Protein AF-0000000081787667 (afdb_homodimer)

Organism: Acanthaster planci (NCBI:txid133434)

Sequence (394 aa):
MNLARDVTTVALVEKDDRPCGIRLVHTDRTNVAADPTDLVELARVVQKADEFTRANASNKLLTIAEQIRYLQEQARTVLEDAKRDNELHHIACNIKKRPGQIYYLYKRQSGQKYFSILSPQEWGKSCPHEYIGCYRLEHDMSWTPEEDMKRRSQEIGLIDQLLTSQASLTSNPQPNFQGLLQVQDTKIKSKGSENNNMNLARDVTTVALVEKDDRPCGIRLVHTDRTNVAADPTDLVELARVVQKADEFTRANASNKLLTIAEQIRYLQEQARTVLEDAKRDNELHHIACNIKKRPGQIYYLYKRQSGQKYFSILSPQEWGKSCPHEYIGCYRLEHDMSWTPEEDMKRRSQEIGLIDQLLTSQASLTSNPQPNFQGLLQVQDTKIKSKGSENNN

Secondary structure (DSSP, 8-state):
--------PPPPPP--SSTTSS--S--SSS-----HHHHHHHHHHHHHHHHHHHHHHHHHHHHHHHHHHHHHHHHHHHHHHHHHHHHHHHSB-SS---TT-EEEEEE-TTS-EEEESS-HHHHGGG--SEEEEEEEEPTTS-EEEHHHHHHHHHHHHHHHHHHHHHHHTSSS-----GGGGGTTHHHHHHTTSGGG-/--------PPPPPP--S-TTSS--S--SSS-----HHHHHHHHHHHHHHHHHHHHHHHHHHHHHHHHHHHHHHHHHHHHHHHHHHHHHHHSB-SS---TT-EEEEEE-TTS-EEEESS-HHHHGGG--SEEEEEEEEPTTS-EEEHHHHHHHHHHHHHHHHHHHHHHHTSSS-S---GGGGGGGHHHHHHTTSGGG-

Foldseek 3Di:
DPPPPPQQFQDDDDDPCQPPNDRPVCVPPVPPPCPPVNRVVRSVVVVVVVVVVVVVVVVVVVVVVVVVVVVVVVVVVVVVQVVVLVVQVPADEDDDDDAFAKWWWWAAPVGGIHTDSADPVNCPPPDRTHTDFMWGQHPVRGTDTPVCVVLVVVLVVVVVVQVVVVVVPVPPPDRPCVPNVPSVVVVVVVVPPPPPD/DPPPPPQQFQDDDDDPCQPPPDRPPCVPPVPPPCPVVNRSVRSVVVVVVVVVVVVVVVVVVVVVVVVVVVVVVVVVVVVVQVVVLVVQVPADEDDDDDAFAKWWWWAAPVGGIHTDSADPVNCPPPPRTHTDFMWGQHPVRGTDTPVCVVLVVVLVVVVVVQVVVVVVPPPPPDRPCVPNVPSVVVVVVVVPPPPPD

pLDDT: mean 77.18, std 23.79, range [25.34, 98.44]

Radius of gyration: 34.76 Å; Cα contacts (8 Å, |Δi|>4): 364; chains: 2; bounding box: 49×118×67 Å

InterPro domains:
  IPR019534 Protein of unknown function DUF2452 [PF10504] (10-164)
  IPR019534 Protein of unknown function DUF2452 [PTHR14553] (6-184)

Structure (mmCIF, N/CA/C/O backbone):
data_AF-0000000081787667-model_v1
#
loop_
_entity.id
_entity.type
_entity.pdbx_description
1 polymer 'Uncharacterized protein C1orf50 homolog'
#
loop_
_atom_site.group_PDB
_atom_site.id
_atom_site.type_symbol
_atom_site.label_atom_id
_atom_site.label_alt_id
_atom_site.label_comp_id
_atom_site.label_asym_id
_atom_site.label_entity_id
_atom_site.label_seq_id
_atom_site.pdbx_PDB_ins_code
_atom_site.Cartn_x
_atom_site.Cartn_y
_atom_site.Cartn_z
_atom_site.occupancy
_atom_site.B_iso_or_equiv
_atom_site.auth_seq_id
_atom_site.auth_comp_id
_atom_site.auth_asym_id
_atom_site.auth_atom_id
_atom_site.pdbx_PDB_model_num
ATOM 1 N N . MET A 1 1 ? 24.312 10.617 22.625 1 25.34 1 MET A N 1
ATOM 2 C CA . MET A 1 1 ? 23.688 11.648 21.797 1 25.34 1 MET A CA 1
ATOM 3 C C . MET A 1 1 ? 23.094 12.766 22.656 1 25.34 1 MET A C 1
ATOM 5 O O . MET A 1 1 ? 22.281 12.508 23.547 1 25.34 1 MET A O 1
ATOM 9 N N . ASN A 1 2 ? 23.859 13.734 23.062 1 28.42 2 ASN A N 1
ATOM 10 C CA . ASN A 1 2 ? 23.531 14.906 23.875 1 28.42 2 ASN A CA 1
ATOM 11 C C . ASN A 1 2 ? 22.234 15.555 23.406 1 28.42 2 ASN A C 1
ATOM 13 O O . ASN A 1 2 ? 22.156 16.094 22.297 1 28.42 2 ASN A O 1
ATOM 17 N N . LEU A 1 3 ? 21.109 15 23.672 1 32.19 3 LEU A N 1
ATOM 18 C CA . LEU A 1 3 ? 19.812 15.656 23.516 1 32.19 3 LEU A CA 1
ATOM 19 C C . LEU A 1 3 ? 19.844 17.062 24.078 1 32.19 3 LEU A C 1
ATOM 21 O O . LEU A 1 3 ? 19.703 17.25 25.297 1 32.19 3 LEU A O 1
ATOM 25 N N . ALA A 1 4 ? 20.828 17.906 23.75 1 37.12 4 ALA A N 1
ATOM 26 C CA . ALA A 1 4 ? 20.812 19.328 24.094 1 37.12 4 ALA A CA 1
ATOM 27 C C . ALA A 1 4 ? 19.375 19.859 24.109 1 37.12 4 ALA A C 1
ATOM 29 O O . ALA A 1 4 ? 18.562 19.516 23.25 1 37.12 4 ALA A O 1
ATOM 30 N N . ARG A 1 5 ? 18.859 20.266 25.281 1 41.56 5 ARG A N 1
ATOM 31 C CA . ARG A 1 5 ? 17.594 20.953 25.562 1 41.56 5 ARG A CA 1
ATOM 32 C C . ARG A 1 5 ? 17.359 22.094 24.594 1 41.56 5 ARG A C 1
ATOM 34 O O . ARG A 1 5 ? 17.891 23.188 24.766 1 41.56 5 ARG A O 1
ATOM 41 N N . ASP A 1 6 ? 17.5 21.891 23.297 1 45.53 6 ASP A N 1
ATOM 42 C CA . ASP A 1 6 ? 17.219 22.938 22.328 1 45.53 6 ASP A CA 1
ATOM 43 C C . ASP A 1 6 ? 16.016 23.781 22.766 1 45.53 6 ASP A C 1
ATOM 45 O O . ASP A 1 6 ? 14.891 23.281 22.844 1 45.53 6 ASP A O 1
ATOM 49 N N . VAL A 1 7 ? 16.281 24.688 23.75 1 51.91 7 VAL A N 1
ATOM 50 C CA . VAL A 1 7 ? 15.32 25.672 24.219 1 51.91 7 VAL A CA 1
ATOM 51 C C . VAL A 1 7 ? 14.586 26.281 23.031 1 51.91 7 VAL A C 1
ATOM 53 O O . VAL A 1 7 ? 15.203 26.906 22.156 1 51.91 7 VAL A O 1
ATOM 56 N N . THR A 1 8 ? 13.469 25.688 22.75 1 62.06 8 THR A N 1
ATOM 57 C CA . THR A 1 8 ? 12.641 26.234 21.672 1 62.06 8 THR A CA 1
ATOM 58 C C . THR A 1 8 ? 12.359 27.703 21.906 1 62.06 8 THR A C 1
ATOM 60 O O . THR A 1 8 ? 11.906 28.094 22.984 1 62.06 8 THR A O 1
ATOM 63 N N . THR A 1 9 ? 13.078 28.641 21.188 1 67.62 9 THR A N 1
ATOM 64 C CA . THR A 1 9 ? 12.898 30.078 21.234 1 67.62 9 THR A CA 1
ATOM 65 C C . THR A 1 9 ? 11.516 30.469 20.734 1 67.62 9 THR A C 1
ATOM 67 O O . THR A 1 9 ? 11.031 29.922 19.734 1 67.62 9 THR A O 1
ATOM 70 N N . VAL A 1 10 ? 10.773 31.188 21.656 1 73.75 10 VAL A N 1
ATOM 71 C CA . VAL A 1 10 ? 9.461 31.734 21.281 1 73.75 10 VAL A CA 1
ATOM 72 C C . VAL A 1 10 ? 9.633 33 20.469 1 73.75 10 VAL A C 1
ATOM 74 O O . VAL A 1 10 ? 10.422 33.875 20.844 1 73.75 10 VAL A O 1
ATOM 77 N N . ALA A 1 11 ? 9.109 33.062 19.234 1 76.56 11 ALA A N 1
ATOM 78 C CA . ALA A 1 11 ? 9.102 34.281 18.453 1 76.56 11 ALA A CA 1
ATOM 79 C C . ALA A 1 11 ? 7.91 35.188 18.828 1 76.56 11 ALA A C 1
ATOM 81 O O . ALA A 1 11 ? 6.762 34.75 18.75 1 76.56 11 ALA A O 1
ATOM 82 N N . LEU A 1 12 ? 8.227 36.375 19.328 1 78.31 12 LEU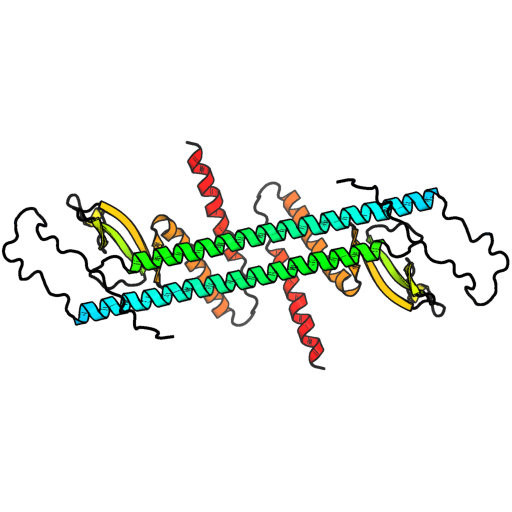 A N 1
ATOM 83 C CA . LEU A 1 12 ? 7.168 37.312 19.656 1 78.31 12 LEU A CA 1
ATOM 84 C C . LEU A 1 12 ? 6.902 38.25 18.5 1 78.31 12 LEU A C 1
ATOM 86 O O . LEU A 1 12 ? 7.77 38.469 17.641 1 78.31 12 LEU A O 1
ATOM 90 N N . VAL A 1 13 ? 5.633 38.75 18.453 1 79.25 13 VAL A N 1
ATOM 91 C CA . VAL A 1 13 ? 5.262 39.719 17.422 1 79.25 13 VAL A CA 1
ATOM 92 C C . VAL A 1 13 ? 5.957 41.062 17.672 1 79.25 13 VAL A C 1
ATOM 94 O O . VAL A 1 13 ? 5.98 41.531 18.812 1 79.25 13 VAL A O 1
ATOM 97 N N . GLU A 1 14 ? 6.594 41.594 16.578 1 73.38 14 GLU A N 1
ATOM 98 C CA . GLU A 1 14 ? 7.262 42.875 16.672 1 73.38 14 GLU A CA 1
ATOM 99 C C . GLU A 1 14 ? 6.285 43.969 17.094 1 73.38 14 GLU A C 1
ATOM 101 O O . GLU A 1 14 ? 5.113 43.969 16.703 1 73.38 14 GLU A O 1
ATOM 106 N N . LYS A 1 15 ? 6.652 44.844 18 1 65.44 15 LYS A N 1
ATOM 107 C CA . LYS A 1 15 ? 5.828 45.969 18.422 1 65.44 15 LYS A CA 1
ATOM 108 C C . LYS A 1 15 ? 5.812 47.062 17.359 1 65.44 15 LYS A C 1
ATOM 110 O O . LYS A 1 15 ? 6.816 47.312 16.688 1 65.44 15 LYS A O 1
ATOM 115 N N . ASP A 1 16 ? 4.609 47.281 16.719 1 55.66 16 ASP A N 1
ATOM 116 C CA . ASP A 1 16 ? 4.57 48.438 15.82 1 55.66 16 ASP A CA 1
ATOM 117 C C . ASP A 1 16 ? 4.91 49.719 16.547 1 55.66 16 ASP A C 1
ATOM 119 O O . ASP A 1 16 ? 4.238 50.094 17.516 1 55.66 16 ASP A O 1
ATOM 123 N N . ASP A 1 17 ? 6.113 50.125 16.531 1 49.41 17 ASP A N 1
ATOM 124 C CA . ASP A 1 17 ? 6.445 51.375 17.172 1 49.41 17 ASP A CA 1
ATOM 125 C C . ASP A 1 17 ? 5.594 52.531 16.609 1 49.41 17 ASP A C 1
ATOM 127 O O . ASP A 1 17 ? 5.59 53.625 17.156 1 49.41 17 ASP A O 1
ATOM 131 N N . ARG A 1 18 ? 5.113 52.531 15.328 1 49.25 18 ARG A N 1
ATOM 132 C CA . ARG A 1 18 ? 4.352 53.625 14.727 1 49.25 18 ARG A CA 1
ATOM 133 C C . ARG A 1 18 ? 2.969 53.156 14.297 1 49.25 18 ARG A C 1
ATOM 135 O O . ARG A 1 18 ? 2.705 53.031 13.102 1 49.25 18 ARG A O 1
ATOM 142 N N . PRO A 1 19 ? 2.033 52.656 15.133 1 45.41 19 PRO A N 1
ATOM 143 C CA . PRO A 1 19 ? 0.805 52.062 14.594 1 45.41 19 PRO A CA 1
ATOM 144 C C . PRO A 1 19 ? 0.131 52.969 13.547 1 45.41 19 PRO A C 1
ATOM 146 O O . PRO A 1 19 ? -0.332 52.469 12.523 1 45.41 19 PRO A O 1
ATOM 149 N N . CYS A 1 20 ? -0.475 54.062 13.953 1 42.16 20 CYS A N 1
ATOM 150 C CA . CYS A 1 20 ? -1.134 55.031 13.086 1 42.16 20 CYS A CA 1
ATOM 151 C C . CYS A 1 20 ? -0.198 56.188 12.758 1 42.16 20 CYS A C 1
ATOM 153 O O . CYS A 1 20 ? -0.644 57.344 12.594 1 42.16 20 CYS A O 1
ATOM 155 N N . GLY A 1 21 ? 1.078 56.125 12.398 1 42.09 21 GLY A N 1
ATOM 156 C CA . GLY A 1 21 ? 1.914 57.25 12.023 1 42.09 21 GLY A CA 1
ATOM 157 C C . GLY A 1 21 ? 2.352 58.094 13.219 1 42.09 21 GLY A C 1
ATOM 158 O O . GLY A 1 21 ? 3.109 59.031 13.062 1 42.09 21 GLY A O 1
ATOM 159 N N . ILE A 1 22 ? 1.42 58.344 14.234 1 40.56 22 ILE A N 1
ATOM 160 C CA . ILE A 1 22 ? 1.758 59.25 15.32 1 40.56 22 ILE A CA 1
ATOM 161 C C . ILE A 1 22 ? 2.602 58.531 16.359 1 40.56 22 ILE A C 1
ATOM 163 O O . ILE A 1 22 ? 2.398 57.344 16.625 1 40.56 22 ILE A O 1
ATOM 167 N N . ARG A 1 23 ? 3.846 58.969 16.469 1 39.62 23 ARG A N 1
ATOM 168 C CA . ARG A 1 23 ? 4.75 58.562 17.531 1 39.62 23 ARG A CA 1
ATOM 169 C C . ARG A 1 23 ? 4.012 58.438 18.859 1 39.62 23 ARG A C 1
ATOM 171 O O . ARG A 1 23 ? 3.475 59.438 19.359 1 39.62 23 ARG A O 1
ATOM 178 N N . LEU A 1 24 ? 3.312 57.406 19.125 1 37.78 24 LEU A N 1
ATOM 179 C CA . LEU A 1 24 ? 2.795 57.375 20.484 1 37.78 24 LEU A CA 1
ATOM 180 C C . LEU A 1 24 ? 3.918 57.594 21.5 1 37.78 24 LEU A C 1
ATOM 182 O O . LEU A 1 24 ? 5.016 57.062 21.328 1 37.78 24 LEU A O 1
ATOM 186 N N . VAL A 1 25 ? 4.023 58.781 22.094 1 37.19 25 VAL A N 1
ATOM 187 C CA . VAL A 1 25 ? 4.922 59.188 23.172 1 37.19 25 VAL A CA 1
ATOM 188 C C . VAL A 1 25 ? 5.105 58.062 24.172 1 37.19 25 VAL A C 1
ATOM 190 O O . VAL A 1 25 ? 6.172 57.906 24.766 1 37.19 25 VAL A O 1
ATOM 193 N N . HIS A 1 26 ? 3.963 57.625 24.922 1 35.72 26 HIS A N 1
ATOM 194 C CA . HIS A 1 26 ? 4.191 56.781 26.094 1 35.72 26 HIS A CA 1
ATOM 195 C C . HIS A 1 26 ? 4.551 55.344 25.672 1 35.72 26 HIS A C 1
ATOM 197 O O . HIS A 1 26 ? 3.666 54.531 25.406 1 35.72 26 HIS A O 1
ATOM 203 N N . THR A 1 27 ? 5.441 55.125 24.875 1 36.84 27 THR A N 1
ATOM 204 C CA . THR A 1 27 ? 5.992 53.875 24.406 1 36.84 27 THR A CA 1
ATOM 205 C C . THR A 1 27 ? 6.27 52.938 25.578 1 36.84 27 THR A C 1
ATOM 207 O O . THR A 1 27 ? 6.648 51.781 25.391 1 36.84 27 THR A O 1
ATOM 210 N N . ASP A 1 28 ? 6.457 53.531 26.781 1 37.53 28 ASP A N 1
ATOM 211 C CA . ASP A 1 28 ? 6.938 52.688 27.875 1 37.53 28 ASP A CA 1
ATOM 212 C C . ASP A 1 28 ? 5.953 51.562 28.172 1 37.53 28 ASP A C 1
ATOM 214 O O . ASP A 1 28 ? 6.332 50.531 28.734 1 37.53 28 ASP A O 1
ATOM 218 N N . ARG A 1 29 ? 4.637 51.875 28.266 1 39.41 29 ARG A N 1
ATOM 219 C CA . ARG A 1 29 ? 3.682 50.969 28.891 1 39.41 29 ARG A CA 1
ATOM 220 C C . ARG A 1 29 ? 3.318 49.812 27.938 1 39.41 29 ARG A C 1
ATOM 222 O O . ARG A 1 29 ? 2.697 48.844 28.344 1 39.41 29 ARG A O 1
ATOM 229 N N . THR A 1 30 ? 3.357 50.094 26.75 1 38.09 30 THR A N 1
ATOM 230 C CA . THR A 1 30 ? 2.844 49 25.953 1 38.09 30 THR A CA 1
ATOM 231 C C . THR A 1 30 ? 3.9 47.906 25.812 1 38.09 30 THR A C 1
ATOM 233 O O . THR A 1 30 ? 3.691 46.938 25.094 1 38.09 30 THR A O 1
ATOM 236 N N . ASN A 1 31 ? 5.184 48.344 26.094 1 39 31 ASN A N 1
ATOM 237 C CA . ASN A 1 31 ? 6.125 47.219 26.25 1 39 31 ASN A CA 1
ATOM 238 C C . ASN A 1 31 ? 5.723 46.312 27.391 1 39 31 ASN A C 1
ATOM 240 O O . ASN A 1 31 ? 6.242 46.438 28.5 1 39 31 ASN A O 1
ATOM 244 N N . VAL A 1 32 ? 4.562 46.156 27.844 1 42.03 32 VAL A N 1
ATOM 245 C CA . VAL A 1 32 ? 4.359 45.094 28.812 1 42.03 32 VAL A CA 1
ATOM 246 C C . VAL A 1 32 ? 5.32 43.938 28.516 1 42.03 32 VAL A C 1
ATOM 248 O O . VAL A 1 32 ? 5.258 43.344 27.453 1 42.03 32 VAL A O 1
ATOM 251 N N . ALA A 1 33 ? 6.539 44.062 28.906 1 44.25 33 ALA A N 1
ATOM 252 C CA . ALA A 1 33 ? 7.426 42.906 28.969 1 44.25 33 ALA A CA 1
ATOM 253 C C . ALA A 1 33 ? 6.625 41.625 29.062 1 44.25 33 ALA A C 1
ATOM 255 O O . ALA A 1 33 ? 5.719 41.5 29.891 1 44.25 33 ALA A O 1
ATOM 256 N N . ALA A 1 34 ? 6.531 40.969 28.031 1 53.62 34 ALA A N 1
ATOM 257 C CA . ALA A 1 34 ? 5.953 39.656 28.172 1 53.62 34 ALA A CA 1
ATOM 258 C C . ALA A 1 34 ? 6.293 39.031 29.531 1 53.62 34 ALA A C 1
ATOM 260 O O . ALA A 1 34 ? 7.449 39.062 29.953 1 53.62 34 ALA A O 1
ATOM 261 N N . ASP A 1 35 ? 5.402 39.188 30.531 1 62.12 35 ASP A N 1
ATOM 262 C CA . ASP A 1 35 ? 5.617 38.438 31.766 1 62.12 35 ASP A CA 1
ATOM 263 C C . ASP A 1 35 ? 6.441 37.188 31.531 1 62.12 35 ASP A C 1
ATOM 265 O O . ASP A 1 35 ? 6.125 36.406 30.656 1 62.12 35 ASP A O 1
ATOM 269 N N . PRO A 1 36 ? 7.832 37.344 32 1 60.22 36 PRO A N 1
ATOM 270 C CA . PRO A 1 36 ? 8.68 36.156 31.859 1 60.22 36 PRO A CA 1
ATOM 271 C C . PRO A 1 36 ? 7.898 34.844 31.969 1 60.22 36 PRO A C 1
ATOM 273 O O . PRO A 1 36 ? 8.234 33.875 31.297 1 60.22 36 PRO A O 1
ATOM 276 N N . THR A 1 37 ? 6.938 34.875 32.906 1 64.62 37 THR A N 1
ATOM 277 C CA . THR A 1 37 ? 6.125 33.688 33.031 1 64.62 37 THR A CA 1
ATOM 278 C C . THR A 1 37 ? 5.348 33.406 31.766 1 64.62 37 THR A C 1
ATOM 280 O O . THR A 1 37 ? 5.184 32.219 31.375 1 64.62 37 THR A O 1
ATOM 283 N N . ASP A 1 38 ? 5.148 34.5 31.031 1 78.56 38 ASP A N 1
ATOM 284 C CA . ASP A 1 38 ? 4.398 34.344 29.781 1 78.56 38 ASP A CA 1
ATOM 285 C C . ASP A 1 38 ? 5.281 33.781 28.688 1 78.56 38 ASP A C 1
ATOM 287 O O . ASP A 1 38 ? 4.852 32.906 27.938 1 78.56 38 ASP A O 1
ATOM 291 N N . LEU A 1 39 ? 6.59 34.219 28.766 1 80.25 39 LEU A N 1
ATOM 292 C CA . LEU A 1 39 ? 7.52 33.75 27.75 1 80.25 39 LEU A CA 1
ATOM 293 C C . LEU A 1 39 ? 7.82 32.25 27.938 1 80.25 39 LEU A C 1
ATOM 295 O O . LEU A 1 39 ? 7.945 31.5 26.969 1 80.25 39 LEU A O 1
ATOM 299 N N . VAL A 1 40 ? 8 31.906 29.203 1 83.38 40 VAL A N 1
ATOM 300 C CA . VAL A 1 40 ? 8.258 30.5 29.516 1 83.38 40 VAL A CA 1
ATOM 301 C C . VAL A 1 40 ? 7.07 29.641 29.078 1 83.38 40 VAL A C 1
ATOM 303 O O . VAL A 1 40 ? 7.25 28.562 28.5 1 83.38 40 VAL A O 1
ATOM 306 N N . GLU A 1 41 ? 5.891 30.094 29.344 1 85.75 41 GLU A N 1
ATOM 307 C CA . GLU A 1 41 ? 4.684 29.359 28.969 1 85.75 41 GLU A CA 1
ATOM 308 C C . GLU A 1 41 ? 4.562 29.25 27.453 1 85.75 41 GLU A C 1
ATOM 310 O O . GLU A 1 41 ? 4.203 28.188 26.938 1 85.75 41 GLU A O 1
ATOM 315 N N . LEU A 1 42 ? 4.906 30.359 26.734 1 87.69 42 LEU A N 1
ATOM 316 C CA . LEU A 1 42 ? 4.867 30.328 25.281 1 87.69 42 LEU A CA 1
ATOM 317 C C . LEU A 1 42 ? 5.902 29.359 24.719 1 87.69 42 LEU A C 1
ATOM 319 O O . LEU A 1 42 ? 5.621 28.625 23.781 1 87.69 42 LEU A O 1
ATOM 323 N N . ALA A 1 43 ? 7.055 29.359 25.344 1 88.81 43 ALA A N 1
ATOM 324 C CA . ALA A 1 43 ? 8.109 28.438 24.922 1 88.81 43 ALA A CA 1
ATOM 325 C C . ALA A 1 43 ? 7.688 26.984 25.141 1 88.81 43 ALA A C 1
ATOM 327 O O . ALA A 1 43 ? 7.992 26.109 24.312 1 88.81 43 ALA A O 1
ATOM 328 N N . ARG A 1 44 ? 7.043 26.734 26.219 1 89.44 44 ARG A N 1
ATOM 329 C CA . ARG A 1 44 ? 6.57 25.391 26.516 1 89.44 44 ARG A CA 1
ATOM 330 C C . ARG A 1 44 ? 5.562 24.922 25.469 1 89.44 44 ARG A C 1
ATOM 332 O O . ARG A 1 44 ? 5.57 23.75 25.062 1 89.44 44 ARG A O 1
ATOM 339 N N . VAL A 1 45 ? 4.715 25.797 25.062 1 89.56 45 VAL A N 1
ATOM 340 C CA . VAL A 1 45 ? 3.709 25.469 24.047 1 89.56 45 VAL A CA 1
ATOM 341 C C . VAL A 1 45 ? 4.391 25.094 22.734 1 89.56 45 VAL A C 1
ATOM 343 O O . VAL A 1 45 ? 4.016 24.109 22.094 1 89.56 45 VAL A O 1
ATOM 346 N N . VAL A 1 46 ? 5.387 25.812 22.344 1 93.06 46 VAL A N 1
ATOM 347 C CA . VAL A 1 46 ? 6.109 25.547 21.109 1 93.06 46 VAL A CA 1
ATOM 348 C C . VAL A 1 46 ? 6.848 24.219 21.219 1 93.06 46 VAL A C 1
ATOM 350 O O . VAL A 1 46 ? 6.863 23.422 20.266 1 93.06 46 VAL A O 1
ATOM 353 N N . GLN A 1 47 ? 7.43 23.969 22.359 1 93.12 47 GLN A N 1
ATOM 354 C CA . GLN A 1 47 ? 8.125 22.719 22.594 1 93.12 47 GLN A CA 1
ATOM 355 C C . GLN A 1 47 ? 7.164 21.531 22.484 1 93.12 47 GLN A C 1
ATOM 357 O O . GLN A 1 47 ? 7.484 20.516 21.875 1 93.12 47 GLN A O 1
ATOM 362 N N . LYS A 1 48 ? 6.082 21.688 23.125 1 94.19 48 LYS A N 1
ATOM 363 C CA . LYS A 1 48 ? 5.062 20.641 23.062 1 94.19 48 LYS A CA 1
ATOM 364 C C . LYS A 1 48 ? 4.605 20.422 21.609 1 94.19 48 LYS A C 1
ATOM 366 O O . LYS A 1 48 ? 4.434 19.281 21.172 1 94.19 48 LYS A O 1
ATOM 371 N N . ALA A 1 49 ? 4.441 21.484 20.906 1 96.38 49 ALA A N 1
ATOM 372 C CA . ALA A 1 49 ? 4.039 21.406 19.5 1 96.38 49 ALA A CA 1
ATOM 373 C C . ALA A 1 49 ? 5.082 20.656 18.672 1 96.38 49 ALA A C 1
ATOM 375 O O . ALA A 1 49 ? 4.734 19.844 17.812 1 96.38 49 ALA A O 1
ATOM 376 N N . ASP A 1 50 ? 6.32 20.906 18.938 1 95.88 50 ASP A N 1
ATOM 377 C CA . ASP A 1 50 ? 7.395 20.203 18.25 1 95.88 50 ASP A CA 1
ATOM 378 C C . ASP A 1 50 ? 7.305 18.703 18.5 1 95.88 50 ASP A C 1
ATOM 380 O O . ASP A 1 50 ? 7.48 17.891 17.578 1 95.88 50 ASP A O 1
ATOM 384 N N . GLU A 1 51 ? 7.062 18.375 19.734 1 96.62 51 GLU A N 1
ATOM 385 C CA . GLU A 1 51 ? 6.938 16.969 20.094 1 96.62 51 GLU A CA 1
ATOM 386 C C . GLU A 1 51 ? 5.762 16.312 19.375 1 96.62 51 GLU A C 1
ATOM 388 O O . GLU A 1 51 ? 5.887 15.203 18.844 1 96.62 51 GLU A O 1
ATOM 393 N N . PHE A 1 52 ? 4.641 16.984 19.359 1 97.19 52 PHE A N 1
ATOM 394 C CA . PHE A 1 52 ? 3.465 16.484 18.656 1 97.19 52 PHE A CA 1
ATOM 395 C C . PHE A 1 52 ? 3.742 16.312 17.172 1 97.19 52 PHE A C 1
ATOM 397 O O . PHE A 1 52 ? 3.354 15.305 16.578 1 97.19 52 PHE A O 1
ATOM 404 N N . THR A 1 53 ? 4.391 17.328 16.562 1 97.81 53 THR A N 1
ATOM 405 C CA . THR A 1 53 ? 4.695 17.266 15.133 1 97.81 53 THR A CA 1
ATOM 406 C C . THR A 1 53 ? 5.559 16.047 14.812 1 97.81 53 THR A C 1
ATOM 408 O O . THR A 1 53 ? 5.281 15.312 13.867 1 97.81 53 THR A O 1
ATOM 411 N N . ARG A 1 54 ? 6.543 15.828 15.641 1 97.31 54 ARG A N 1
ATOM 412 C CA . ARG A 1 54 ? 7.426 14.68 15.445 1 97.31 54 ARG A CA 1
ATOM 413 C C . ARG A 1 54 ? 6.668 13.367 15.625 1 97.31 54 ARG A C 1
ATOM 415 O O . ARG A 1 54 ? 6.805 12.453 14.812 1 97.31 54 ARG A O 1
ATOM 422 N N . ALA A 1 55 ? 5.918 13.312 16.656 1 97.88 55 ALA A N 1
ATOM 423 C CA . ALA A 1 55 ? 5.16 12.094 16.953 1 97.88 55 ALA A CA 1
ATOM 424 C C . ALA A 1 55 ? 4.16 11.789 15.844 1 97.88 55 ALA A C 1
ATOM 426 O O . ALA A 1 55 ? 4.047 10.641 15.406 1 97.88 55 ALA A O 1
ATOM 427 N N . ASN A 1 56 ? 3.469 12.789 15.398 1 97.56 56 ASN A N 1
ATOM 428 C CA . ASN A 1 56 ? 2.496 12.625 14.328 1 97.56 56 ASN A CA 1
ATOM 429 C C . ASN A 1 56 ? 3.15 12.078 13.055 1 97.56 56 ASN A C 1
ATOM 431 O O . ASN A 1 56 ? 2.656 11.125 12.461 1 97.56 56 ASN A O 1
ATOM 435 N N . ALA A 1 57 ? 4.23 12.719 12.656 1 98.25 57 ALA A N 1
ATOM 436 C CA . ALA A 1 57 ? 4.941 12.289 11.453 1 98.25 57 ALA A CA 1
ATOM 437 C C . ALA A 1 57 ? 5.461 10.867 11.602 1 98.25 57 ALA A C 1
ATOM 439 O O . ALA A 1 57 ? 5.289 10.039 10.703 1 98.25 57 ALA A O 1
ATOM 440 N N . SER A 1 58 ? 6.039 10.617 12.766 1 98.12 58 SER A N 1
ATOM 441 C CA . SER A 1 58 ? 6.605 9.297 13.016 1 98.12 58 SER A CA 1
ATOM 442 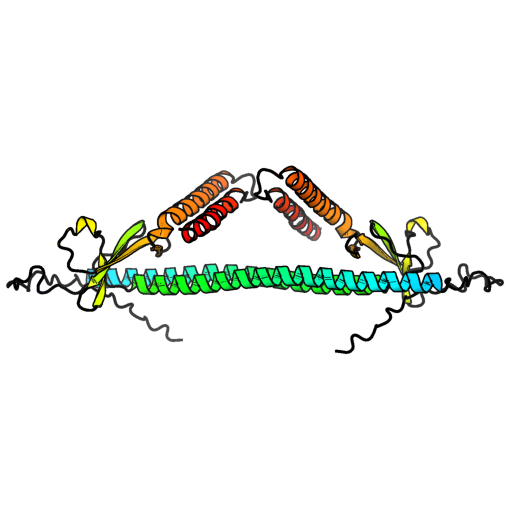C C . SER A 1 58 ? 5.531 8.211 12.938 1 98.12 58 SER A C 1
ATOM 444 O O . SER A 1 58 ? 5.738 7.172 12.32 1 98.12 58 SER A O 1
ATOM 446 N N . ASN A 1 59 ? 4.41 8.461 13.578 1 97.75 59 ASN A N 1
ATOM 447 C CA . ASN A 1 59 ? 3.32 7.492 13.594 1 97.75 59 ASN A CA 1
ATOM 448 C C . ASN A 1 59 ? 2.811 7.203 12.18 1 97.75 59 ASN A C 1
ATOM 450 O O . ASN A 1 59 ? 2.621 6.043 11.812 1 97.75 59 ASN A O 1
ATOM 454 N N . LYS A 1 60 ? 2.646 8.219 11.438 1 97.81 60 LYS A N 1
ATOM 455 C CA . LYS A 1 60 ? 2.166 8.062 10.07 1 97.81 60 LYS A CA 1
ATOM 456 C C . LYS A 1 60 ? 3.197 7.348 9.203 1 97.81 60 LYS A C 1
ATOM 458 O O . LYS A 1 60 ? 2.85 6.461 8.422 1 97.81 60 LYS A O 1
ATOM 463 N N . LEU A 1 61 ? 4.48 7.754 9.375 1 98.31 61 LEU A N 1
ATOM 464 C CA . LEU A 1 61 ? 5.543 7.16 8.57 1 98.31 61 LEU A CA 1
ATOM 465 C C . LEU A 1 61 ? 5.734 5.688 8.922 1 98.31 61 LEU A C 1
ATOM 467 O O . LEU A 1 61 ? 6.016 4.867 8.047 1 98.31 61 LEU A O 1
ATOM 471 N N . LEU A 1 62 ? 5.551 5.332 10.234 1 98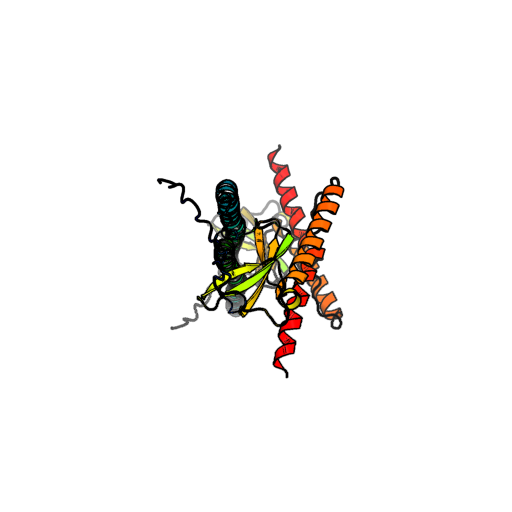.31 62 LEU A N 1
ATOM 472 C CA . LEU A 1 62 ? 5.652 3.938 10.648 1 98.31 62 LEU A CA 1
ATOM 473 C C . LEU A 1 62 ? 4.543 3.1 10.016 1 98.31 62 LEU A C 1
ATOM 475 O O . LEU A 1 62 ? 4.789 1.984 9.555 1 98.31 62 LEU A O 1
ATOM 479 N N . THR A 1 63 ? 3.357 3.627 9.953 1 98 63 THR A N 1
ATOM 480 C CA . THR A 1 63 ? 2.234 2.943 9.32 1 98 63 THR A CA 1
ATOM 481 C C . THR A 1 63 ? 2.498 2.732 7.836 1 98 63 THR A C 1
ATOM 483 O O . THR A 1 63 ? 2.291 1.636 7.312 1 98 63 THR A O 1
ATOM 486 N N . ILE A 1 64 ? 3.018 3.736 7.164 1 98.12 64 ILE A N 1
ATOM 487 C CA . ILE A 1 64 ? 3.32 3.662 5.738 1 98.12 64 ILE A CA 1
ATOM 488 C C . ILE A 1 64 ? 4.418 2.627 5.496 1 98.12 64 ILE A C 1
ATOM 490 O O . ILE A 1 64 ? 4.336 1.839 4.551 1 98.12 64 ILE A O 1
ATOM 494 N N . ALA A 1 65 ? 5.395 2.602 6.43 1 98.12 65 ALA A N 1
ATOM 495 C CA . ALA A 1 65 ? 6.492 1.644 6.309 1 98.12 65 ALA A CA 1
ATOM 496 C C . ALA A 1 65 ? 5.98 0.21 6.43 1 98.12 65 ALA A C 1
ATOM 498 O O . ALA A 1 65 ? 6.422 -0.677 5.695 1 98.12 65 ALA A O 1
ATOM 499 N N . GLU A 1 66 ? 5.086 0.001 7.324 1 98.12 66 GLU A N 1
ATOM 500 C CA . GLU A 1 66 ? 4.488 -1.321 7.484 1 98.12 66 GLU A CA 1
ATOM 501 C C . GLU A 1 66 ? 3.693 -1.724 6.25 1 98.12 66 GLU A C 1
ATOM 503 O O . GLU A 1 66 ? 3.75 -2.877 5.816 1 98.12 66 GLU A O 1
ATOM 508 N N . GLN A 1 67 ? 2.99 -0.798 5.695 1 97.69 67 GLN A N 1
ATOM 509 C CA . GLN A 1 67 ? 2.219 -1.055 4.484 1 97.69 67 GLN A CA 1
ATOM 510 C C . GLN A 1 67 ? 3.133 -1.419 3.316 1 97.69 67 GLN A C 1
ATOM 512 O O . GLN A 1 67 ? 2.83 -2.334 2.547 1 97.69 67 GLN A O 1
ATOM 517 N N . ILE A 1 68 ? 4.23 -0.712 3.23 1 98.38 68 ILE A N 1
ATOM 518 C CA . ILE A 1 68 ? 5.176 -0.998 2.158 1 98.38 68 ILE A CA 1
ATOM 519 C C . ILE A 1 68 ? 5.754 -2.4 2.338 1 98.38 68 ILE A C 1
ATOM 521 O O . ILE A 1 68 ? 5.883 -3.154 1.37 1 98.38 68 ILE A O 1
ATOM 525 N N . ARG A 1 69 ? 6.062 -2.77 3.545 1 97.88 69 ARG A N 1
ATOM 526 C CA . ARG A 1 69 ? 6.582 -4.102 3.834 1 97.88 69 ARG A CA 1
ATOM 527 C C . ARG A 1 69 ? 5.586 -5.18 3.414 1 97.88 69 ARG A C 1
ATOM 529 O O . ARG A 1 69 ? 5.973 -6.199 2.84 1 97.88 69 ARG A O 1
ATOM 536 N N . TYR A 1 70 ? 4.34 -4.988 3.717 1 98.06 70 TYR A N 1
ATOM 537 C CA . TYR A 1 70 ? 3.297 -5.926 3.318 1 98.06 70 TYR A CA 1
ATOM 538 C C . TYR A 1 70 ? 3.242 -6.07 1.801 1 98.06 70 TYR A C 1
ATOM 540 O O . TYR A 1 70 ? 3.146 -7.184 1.279 1 98.06 70 TYR A O 1
ATOM 548 N N . LEU A 1 71 ? 3.361 -4.945 1.075 1 98.38 71 LEU A N 1
ATOM 549 C CA . LEU A 1 71 ? 3.35 -4.965 -0.383 1 98.38 71 LEU A CA 1
ATOM 550 C C . LEU A 1 71 ? 4.574 -5.695 -0.925 1 98.38 71 LEU A C 1
ATOM 552 O O . LEU A 1 71 ? 4.484 -6.414 -1.926 1 98.38 71 LEU A O 1
ATOM 556 N N . GLN A 1 72 ? 5.672 -5.535 -0.259 1 98.06 72 GLN A N 1
ATOM 557 C CA . GLN A 1 72 ? 6.883 -6.238 -0.657 1 98.06 72 GLN A CA 1
ATOM 558 C C . GLN A 1 72 ? 6.73 -7.746 -0.474 1 98.06 72 GLN A C 1
ATOM 560 O O . GLN A 1 72 ? 7.191 -8.531 -1.31 1 98.06 72 GLN A O 1
ATOM 565 N N . GLU A 1 73 ? 6.109 -8.117 0.618 1 98.25 73 GLU A N 1
ATOM 566 C CA . GLU A 1 73 ? 5.832 -9.531 0.838 1 98.25 73 GLU A CA 1
ATOM 567 C C . GLU A 1 73 ? 4.883 -10.086 -0.223 1 98.25 73 GLU A C 1
ATOM 569 O O . GLU A 1 73 ? 5.062 -11.203 -0.7 1 98.25 73 GLU A O 1
ATOM 574 N N . GLN A 1 74 ? 3.947 -9.312 -0.584 1 97.88 74 GLN A N 1
ATOM 575 C CA . GLN A 1 74 ? 3.047 -9.703 -1.664 1 97.88 74 GLN A CA 1
ATOM 576 C C . GLN A 1 74 ? 3.809 -9.891 -2.973 1 97.88 74 GLN A C 1
ATOM 578 O O . GLN A 1 74 ? 3.562 -10.852 -3.705 1 97.88 74 GLN A O 1
ATOM 583 N N . ALA A 1 75 ? 4.746 -9.008 -3.295 1 98.44 75 ALA A N 1
ATOM 584 C CA . ALA A 1 75 ? 5.547 -9.109 -4.512 1 98.44 75 ALA A CA 1
ATOM 585 C C . ALA A 1 75 ? 6.391 -10.383 -4.504 1 98.44 75 ALA A C 1
ATOM 587 O O . ALA A 1 75 ? 6.508 -11.062 -5.523 1 98.44 75 ALA A O 1
ATOM 588 N N . ARG A 1 76 ? 6.949 -10.672 -3.348 1 98.44 76 ARG A N 1
ATOM 589 C CA . ARG A 1 76 ? 7.727 -11.898 -3.203 1 98.44 76 ARG A CA 1
ATOM 590 C C . ARG A 1 76 ? 6.867 -13.133 -3.463 1 98.44 76 ARG A C 1
ATOM 592 O O . ARG A 1 76 ? 7.289 -14.055 -4.16 1 98.44 76 ARG A O 1
ATOM 599 N N . THR A 1 77 ? 5.707 -13.102 -2.924 1 98 77 THR A N 1
ATOM 600 C CA . THR A 1 77 ? 4.785 -14.211 -3.102 1 98 77 THR A CA 1
ATOM 601 C C . THR A 1 77 ? 4.402 -14.375 -4.57 1 98 77 THR A C 1
ATOM 603 O O . THR A 1 77 ? 4.301 -15.492 -5.074 1 98 77 THR A O 1
ATOM 606 N N . VAL A 1 78 ? 4.234 -13.281 -5.289 1 98.38 78 VAL A N 1
ATOM 607 C CA . VAL A 1 78 ? 3.92 -13.305 -6.711 1 98.38 78 VAL A CA 1
ATOM 608 C C . VAL A 1 78 ? 5.035 -14.016 -7.477 1 98.38 78 VAL A C 1
ATOM 610 O O . VAL A 1 78 ? 4.77 -14.859 -8.336 1 98.38 78 VAL A O 1
ATOM 613 N N . LEU A 1 79 ? 6.211 -13.695 -7.141 1 98.25 79 LEU A N 1
ATOM 614 C CA . LEU A 1 79 ? 7.363 -14.281 -7.82 1 98.25 79 LEU A CA 1
ATOM 615 C C . LEU A 1 79 ? 7.488 -15.766 -7.5 1 98.25 79 LEU A C 1
ATOM 617 O O . LEU A 1 79 ? 7.781 -16.578 -8.383 1 98.25 79 LEU A O 1
ATOM 621 N N . GLU A 1 80 ? 7.238 -16.109 -6.234 1 98.19 80 GLU A N 1
ATOM 622 C CA . GLU A 1 80 ? 7.281 -17.516 -5.82 1 98.19 80 GLU A CA 1
ATOM 623 C C . GLU A 1 80 ? 6.199 -18.328 -6.52 1 98.19 80 GLU A C 1
ATOM 625 O O . GLU A 1 80 ? 6.461 -19.438 -6.992 1 98.19 80 GLU A O 1
ATOM 630 N N . ASP A 1 81 ? 5.039 -17.797 -6.59 1 97.5 81 ASP A N 1
ATOM 631 C CA . ASP A 1 81 ? 3.936 -18.453 -7.277 1 97.5 81 ASP A CA 1
ATOM 632 C C . ASP A 1 81 ? 4.246 -18.641 -8.766 1 97.5 81 ASP A C 1
ATOM 634 O O . ASP A 1 81 ? 3.957 -19.688 -9.336 1 97.5 81 ASP A O 1
ATOM 638 N N . ALA A 1 82 ? 4.785 -17.641 -9.352 1 98.19 82 ALA A N 1
ATOM 639 C CA . ALA A 1 82 ? 5.141 -17.719 -10.766 1 98.19 82 ALA A CA 1
ATOM 640 C C . ALA A 1 82 ? 6.168 -18.812 -11.016 1 98.19 82 ALA A C 1
ATOM 642 O O . ALA A 1 82 ? 6.062 -19.562 -11.992 1 98.19 82 ALA A O 1
ATOM 643 N N . LYS A 1 83 ? 7.148 -18.922 -10.164 1 98.25 83 LYS A N 1
ATOM 644 C CA . LYS A 1 83 ? 8.156 -19.969 -10.266 1 98.25 83 LYS A CA 1
ATOM 645 C C . LYS A 1 83 ? 7.523 -21.359 -10.141 1 98.25 83 LYS A C 1
ATOM 647 O O . LYS A 1 83 ? 7.797 -22.25 -10.953 1 98.25 83 LYS A O 1
ATOM 652 N N . ARG A 1 84 ? 6.707 -21.484 -9.18 1 97.56 84 ARG A N 1
ATOM 653 C CA . ARG A 1 84 ? 6.016 -22.75 -8.977 1 97.56 84 ARG A CA 1
ATOM 654 C C . ARG A 1 84 ? 5.164 -23.125 -10.188 1 97.56 84 ARG A C 1
ATOM 656 O O . ARG A 1 84 ? 5.199 -24.25 -10.656 1 97.56 84 ARG A O 1
ATOM 663 N N . ASP A 1 85 ? 4.438 -22.172 -10.664 1 98.06 85 ASP A N 1
ATOM 664 C CA . ASP A 1 85 ? 3.574 -22.406 -11.82 1 98.06 85 ASP A CA 1
ATOM 665 C C . ASP A 1 85 ? 4.391 -22.828 -13.039 1 98.06 85 ASP A C 1
ATOM 667 O O . ASP A 1 85 ? 4 -23.75 -13.766 1 98.06 85 ASP A O 1
ATOM 671 N N . ASN A 1 86 ? 5.488 -22.125 -13.227 1 97.44 86 ASN A N 1
ATOM 672 C CA . ASN A 1 86 ? 6.367 -22.484 -14.328 1 97.44 86 ASN A CA 1
ATOM 673 C C . ASN A 1 86 ? 6.883 -23.906 -14.195 1 97.44 86 ASN A C 1
ATOM 675 O O . ASN A 1 86 ? 6.855 -24.688 -15.156 1 97.44 86 ASN A O 1
ATOM 679 N N . GLU A 1 87 ? 7.262 -24.281 -13.031 1 97.25 87 GLU A N 1
ATOM 680 C CA . GLU A 1 87 ? 7.746 -25.625 -12.781 1 97.25 87 GLU A CA 1
ATOM 681 C C . GLU A 1 87 ? 6.652 -26.656 -13.047 1 97.25 87 GLU A C 1
ATOM 683 O O . GLU A 1 87 ? 6.895 -27.672 -13.695 1 97.25 87 GLU A O 1
ATOM 688 N N . LEU A 1 88 ? 5.492 -26.375 -12.586 1 97.62 88 LEU A N 1
ATOM 689 C CA . LEU A 1 88 ? 4.375 -27.312 -12.742 1 97.62 88 LEU A CA 1
ATOM 690 C C . LEU A 1 88 ? 4.004 -27.469 -14.211 1 97.62 88 LEU A C 1
ATOM 692 O O . LEU A 1 88 ? 3.662 -28.578 -14.648 1 97.62 88 LEU A O 1
ATOM 696 N N . HIS A 1 89 ? 4.098 -26.438 -14.961 1 97 89 HIS A N 1
ATOM 697 C CA . HIS A 1 89 ? 3.785 -26.516 -16.375 1 97 89 HIS A CA 1
ATOM 698 C C . HIS A 1 89 ? 4.789 -27.391 -17.109 1 97 89 HIS A C 1
ATOM 700 O O . HIS A 1 89 ? 4.453 -28.016 -18.125 1 97 89 HIS A O 1
ATOM 706 N N . HIS A 1 90 ? 5.965 -27.516 -16.609 1 96.31 90 HIS A N 1
ATOM 707 C CA . HIS A 1 90 ? 7.023 -28.25 -17.297 1 96.31 90 HIS A CA 1
ATOM 708 C C . HIS A 1 90 ? 7.137 -29.672 -16.797 1 96.31 90 HIS A C 1
ATOM 710 O O . HIS A 1 90 ? 7.938 -30.453 -17.312 1 96.31 90 HIS A O 1
ATOM 716 N N . ILE A 1 91 ? 6.367 -29.984 -15.805 1 96.62 91 ILE A N 1
ATOM 717 C CA . ILE A 1 91 ? 6.316 -31.359 -15.352 1 96.62 91 ILE A CA 1
ATOM 718 C C . ILE A 1 91 ? 5.742 -32.25 -16.453 1 96.62 91 ILE A C 1
ATOM 720 O O . ILE A 1 91 ? 4.816 -31.844 -17.172 1 96.62 91 ILE A O 1
ATOM 724 N N . ALA A 1 92 ? 6.285 -33.438 -16.547 1 95 92 ALA A N 1
ATOM 725 C CA . ALA A 1 92 ? 5.906 -34.375 -17.594 1 95 92 ALA A CA 1
ATOM 726 C C . ALA A 1 92 ? 4.41 -34.688 -17.547 1 95 92 ALA A C 1
ATOM 728 O O . ALA A 1 92 ? 3.846 -34.875 -16.469 1 95 92 ALA A O 1
ATOM 729 N N . CYS A 1 93 ? 3.84 -34.594 -18.688 1 92.81 93 CYS A N 1
ATOM 730 C CA . CYS A 1 93 ? 2.428 -34.938 -18.859 1 92.81 93 CYS A CA 1
ATOM 731 C C . CYS A 1 93 ? 2.137 -35.375 -20.297 1 92.81 93 CYS A C 1
ATOM 733 O O . CYS A 1 93 ? 2.576 -34.719 -21.25 1 92.81 93 CYS A O 1
ATOM 735 N N . ASN A 1 94 ? 1.383 -36.375 -20.484 1 88.38 94 ASN A N 1
ATOM 736 C CA . ASN A 1 94 ? 1.146 -36.938 -21.812 1 88.38 94 ASN A CA 1
ATOM 737 C C . ASN A 1 94 ? -0.111 -36.344 -22.438 1 88.38 94 ASN A C 1
ATOM 739 O O . ASN A 1 94 ? -0.362 -36.531 -23.641 1 88.38 94 ASN A O 1
ATOM 743 N N . ILE A 1 95 ? -0.895 -35.688 -21.672 1 88.69 95 ILE A N 1
ATOM 744 C CA . ILE A 1 95 ? -2.121 -35.094 -22.219 1 88.69 95 ILE A CA 1
ATOM 745 C C . ILE A 1 95 ? -2.033 -33.594 -22.172 1 88.69 95 ILE A C 1
ATOM 747 O O . ILE A 1 95 ? -1.271 -33.031 -21.375 1 88.69 95 ILE A O 1
ATOM 751 N N . LYS A 1 96 ? -2.783 -33 -23.078 1 90.31 96 LYS A N 1
ATOM 752 C CA . LYS A 1 96 ? -2.885 -31.562 -23.094 1 90.31 96 LYS A CA 1
ATOM 753 C C . LYS A 1 96 ? -3.611 -31.047 -21.859 1 90.31 96 LYS A C 1
ATOM 755 O O . LYS A 1 96 ? -4.75 -31.438 -21.594 1 90.31 96 LYS A O 1
ATOM 760 N N . LYS A 1 97 ? -2.883 -30.219 -21.172 1 93.81 97 LYS A N 1
ATOM 761 C CA . LYS A 1 97 ? -3.477 -29.641 -19.969 1 93.81 97 LYS A CA 1
ATOM 762 C C . LYS A 1 97 ? -4.555 -28.625 -20.328 1 93.81 97 LYS A C 1
ATOM 764 O O . LYS A 1 97 ? -4.359 -27.797 -21.219 1 93.81 97 LYS A O 1
ATOM 769 N N . ARG A 1 98 ? -5.695 -28.672 -19.641 1 94 98 ARG A N 1
ATOM 770 C CA . ARG A 1 98 ? -6.828 -27.797 -19.922 1 94 98 ARG A CA 1
ATOM 771 C C . ARG A 1 98 ? -7.25 -27.031 -18.672 1 94 98 ARG A C 1
ATOM 773 O O . ARG A 1 98 ? -7.328 -27.609 -17.578 1 94 98 ARG A O 1
ATOM 780 N N . PRO A 1 99 ? -7.504 -25.75 -18.844 1 96.12 99 PRO A N 1
ATOM 781 C CA . PRO A 1 99 ? -7.98 -24.984 -17.688 1 96.12 99 PRO A CA 1
ATOM 782 C C . PRO A 1 99 ? -9.242 -25.578 -17.062 1 96.12 99 PRO A C 1
ATOM 784 O O . PRO A 1 99 ? -10.117 -26.062 -17.781 1 96.12 99 PRO A O 1
ATOM 787 N N . GLY A 1 100 ? -9.336 -25.531 -15.75 1 95.88 100 GLY A N 1
ATOM 788 C CA . GLY A 1 100 ? -10.492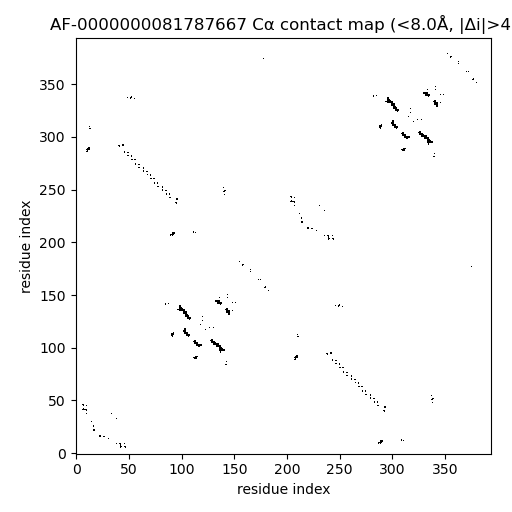 -26.031 -15.016 1 95.88 100 GLY A CA 1
ATOM 789 C C . GLY A 1 100 ? -10.328 -27.453 -14.547 1 95.88 100 GLY A C 1
ATOM 790 O O . GLY A 1 100 ? -11.094 -27.922 -13.695 1 95.88 100 GLY A O 1
ATOM 791 N N . GLN A 1 101 ? -9.383 -28.156 -15.039 1 96.88 101 GLN A N 1
ATOM 792 C CA . GLN A 1 101 ? -9.188 -29.562 -14.719 1 96.88 101 GLN A CA 1
ATOM 793 C C . GLN A 1 101 ? -8.203 -29.734 -13.562 1 96.88 101 GLN A C 1
ATOM 795 O O . GLN A 1 101 ? -7.277 -28.938 -13.406 1 96.88 101 GLN A O 1
ATOM 800 N N . ILE A 1 102 ? -8.445 -30.734 -12.805 1 97.94 102 ILE A N 1
ATOM 801 C CA . ILE A 1 102 ? -7.551 -31.094 -11.703 1 97.94 102 ILE A CA 1
ATOM 802 C C . ILE A 1 102 ? -6.543 -32.125 -12.172 1 97.94 102 ILE A C 1
ATOM 804 O O . ILE A 1 102 ? -6.906 -33.094 -12.852 1 97.94 102 ILE A O 1
ATOM 808 N N . TYR A 1 103 ? -5.336 -31.906 -11.859 1 97.81 103 TYR A N 1
ATOM 809 C CA . TYR A 1 103 ? -4.258 -32.844 -12.18 1 97.81 103 TYR A CA 1
ATOM 810 C C . TYR A 1 103 ? -3.582 -33.344 -10.914 1 97.81 103 TYR A C 1
ATOM 812 O O . TYR A 1 103 ? -3.398 -32.594 -9.953 1 97.81 103 TYR A O 1
ATOM 820 N N . TYR A 1 104 ? -3.23 -34.562 -10.977 1 96.88 104 TYR A N 1
ATOM 821 C CA . TYR A 1 104 ? -2.596 -35.219 -9.828 1 96.88 104 TYR A CA 1
ATOM 822 C C . TYR A 1 104 ? -1.112 -35.438 -10.086 1 96.88 104 TYR A C 1
ATOM 824 O O . TYR A 1 104 ? -0.739 -36 -11.125 1 96.88 104 TYR A O 1
ATOM 832 N N . LEU A 1 105 ? -0.344 -35 -9.133 1 97.19 105 LEU A N 1
ATOM 833 C CA . LEU A 1 105 ? 1.106 -35.094 -9.258 1 97.19 105 LEU A CA 1
ATOM 834 C C . LEU A 1 105 ? 1.641 -36.344 -8.586 1 97.19 105 LEU A C 1
ATOM 836 O O . LEU A 1 105 ? 1.366 -36.594 -7.414 1 97.19 105 LEU A O 1
ATOM 840 N N . TYR A 1 106 ? 2.365 -37.094 -9.43 1 95.69 106 TYR A N 1
ATOM 841 C CA . TYR A 1 106 ? 2.984 -38.344 -8.938 1 95.69 106 TYR A CA 1
ATOM 842 C C . TYR A 1 106 ? 4.492 -38.312 -9.156 1 95.69 106 TYR A C 1
ATOM 844 O O . TYR A 1 106 ? 5 -37.5 -9.945 1 95.69 106 TYR A O 1
ATOM 852 N N . LYS A 1 107 ? 5.16 -39.094 -8.406 1 96.06 107 LYS A N 1
ATOM 853 C CA . LYS A 1 107 ? 6.594 -39.312 -8.578 1 96.06 107 LYS A CA 1
ATOM 854 C C . LYS A 1 107 ? 6.898 -40.812 -8.789 1 96.06 107 LYS A C 1
ATOM 856 O O . LYS A 1 107 ? 6.477 -41.656 -7.992 1 96.06 107 LYS A O 1
ATOM 861 N N . ARG A 1 108 ? 7.594 -41.062 -9.812 1 92.44 108 ARG A N 1
ATOM 862 C CA . ARG A 1 108 ? 8.008 -42.438 -10.109 1 92.44 108 ARG A CA 1
ATOM 863 C C . ARG A 1 108 ? 9.211 -42.844 -9.258 1 92.44 108 ARG A C 1
ATOM 865 O O . ARG A 1 108 ? 9.844 -42 -8.633 1 92.44 108 ARG A O 1
ATOM 872 N N . GLN A 1 109 ? 9.406 -44.188 -9.281 1 90.12 109 GLN A N 1
ATOM 873 C CA . GLN A 1 109 ? 10.594 -44.688 -8.586 1 90.12 109 GLN A CA 1
ATOM 874 C C . GLN A 1 109 ? 11.859 -44.094 -9.188 1 90.12 109 GLN A C 1
ATOM 876 O O . GLN A 1 109 ? 12.852 -43.906 -8.484 1 90.12 109 GLN A O 1
ATOM 881 N N . SER A 1 110 ? 11.812 -43.781 -10.508 1 90.62 110 SER A N 1
ATOM 882 C CA . SER A 1 110 ? 12.938 -43.156 -11.211 1 90.62 110 SER A CA 1
ATOM 883 C C . SER A 1 110 ? 13.203 -41.75 -10.719 1 90.62 110 SER A C 1
ATOM 885 O O . SER A 1 110 ? 14.273 -41.188 -10.969 1 90.62 110 SER A O 1
ATOM 887 N N . GLY A 1 111 ? 12.227 -41.188 -10.078 1 93.56 111 GLY A N 1
ATOM 888 C CA . GLY A 1 111 ? 12.344 -39.812 -9.633 1 93.56 111 GLY A CA 1
ATOM 889 C C . GLY A 1 111 ? 11.594 -38.844 -10.516 1 93.56 111 GLY A C 1
ATOM 890 O O . GLY A 1 111 ? 11.438 -37.656 -10.156 1 93.56 111 GLY A O 1
ATOM 891 N N . GLN A 1 112 ? 11.133 -39.312 -11.656 1 94.38 112 GLN A N 1
ATOM 892 C CA . GLN A 1 112 ? 10.414 -38.406 -12.547 1 94.38 112 GLN A CA 1
ATOM 893 C C . GLN A 1 112 ? 9.055 -38.031 -11.977 1 94.38 112 GLN A C 1
ATOM 895 O O . GLN A 1 112 ? 8.281 -38.906 -11.57 1 94.38 112 GLN A O 1
ATOM 900 N N . LYS A 1 113 ? 8.852 -36.75 -11.945 1 96.81 113 LYS A N 1
ATOM 901 C CA . LYS A 1 113 ? 7.52 -36.281 -11.594 1 96.81 113 LYS A CA 1
ATOM 902 C C . LYS A 1 113 ? 6.629 -36.156 -12.828 1 96.81 113 LYS A C 1
ATOM 904 O O . LYS A 1 113 ? 7.105 -35.781 -13.914 1 96.81 113 LYS A O 1
ATOM 909 N N . TYR A 1 114 ? 5.395 -36.531 -12.625 1 95.56 114 TYR A N 1
ATOM 910 C CA . TYR A 1 114 ? 4.488 -36.406 -13.758 1 95.56 114 TYR A CA 1
ATOM 911 C C . TYR A 1 114 ? 3.068 -36.094 -13.289 1 95.56 114 TYR A C 1
ATOM 913 O O . TYR A 1 114 ? 2.699 -36.406 -12.156 1 95.56 114 TYR A O 1
ATOM 921 N N . PHE A 1 115 ? 2.326 -35.5 -14.211 1 95.88 115 PHE A N 1
ATOM 922 C CA . PHE A 1 115 ? 0.921 -35.219 -13.953 1 95.88 115 PHE A CA 1
ATOM 923 C C . PHE A 1 115 ? 0.024 -36.281 -14.57 1 95.88 115 PHE A C 1
ATOM 925 O O . PHE A 1 115 ? 0.283 -36.75 -15.68 1 95.88 115 PHE A O 1
ATOM 932 N N . SER A 1 116 ? -1.005 -36.625 -13.844 1 93.69 116 SER A N 1
ATOM 933 C CA . SER A 1 116 ? -2.055 -37.531 -14.312 1 93.69 116 SER A CA 1
ATOM 934 C C . SER A 1 116 ? -3.439 -36.969 -14.016 1 93.69 116 SER A C 1
ATOM 936 O O . SER A 1 116 ? -3.604 -36.156 -13.086 1 93.69 116 SER A O 1
ATOM 938 N N . ILE A 1 117 ? -4.402 -37.312 -14.828 1 94 117 ILE A N 1
ATOM 939 C CA . ILE A 1 117 ? -5.781 -36.906 -14.547 1 94 117 ILE A CA 1
ATOM 940 C C . ILE A 1 117 ? -6.406 -37.906 -13.562 1 94 117 ILE A C 1
ATOM 942 O O . ILE A 1 117 ? -7.488 -37.656 -13.031 1 94 117 ILE A O 1
ATOM 946 N N . LEU A 1 118 ? -5.66 -39 -13.336 1 91.25 118 LEU A N 1
ATOM 947 C CA . LEU A 1 118 ? -6.184 -40.031 -12.445 1 91.25 118 LEU A CA 1
ATOM 948 C C . LEU A 1 118 ? -5.812 -39.75 -11 1 91.25 118 LEU A C 1
ATOM 950 O O . LEU A 1 118 ? -4.637 -39.5 -10.688 1 91.25 118 LEU A O 1
ATOM 954 N N . SER A 1 119 ? -6.797 -39.812 -10.141 1 93.38 119 SER A N 1
ATOM 955 C CA . SER A 1 119 ? -6.57 -39.625 -8.711 1 93.38 119 SER A CA 1
ATOM 956 C C . SER A 1 119 ? -5.992 -40.906 -8.07 1 93.38 119 SER A C 1
ATOM 958 O O . SER A 1 119 ? -6.043 -41.969 -8.664 1 93.38 119 SER A O 1
ATOM 960 N N . PRO A 1 120 ? -5.438 -40.75 -6.82 1 91.56 120 PRO A N 1
ATOM 961 C CA . PRO A 1 120 ? -4.965 -41.938 -6.113 1 91.56 120 PRO A CA 1
ATOM 962 C C . PRO A 1 120 ? -6.07 -42.969 -5.887 1 91.56 120 PRO A C 1
ATOM 964 O O . PRO A 1 120 ? -5.816 -44.156 -5.941 1 91.56 120 PRO A O 1
ATOM 967 N N . GLN A 1 121 ? -7.246 -42.438 -5.645 1 89.38 121 GLN A N 1
ATOM 968 C CA . GLN A 1 121 ? -8.383 -43.344 -5.43 1 89.38 121 GLN A CA 1
ATOM 969 C C . GLN A 1 121 ? -8.711 -44.125 -6.691 1 89.38 121 GLN A C 1
ATOM 971 O O . GLN A 1 121 ? -9.039 -45.312 -6.621 1 89.38 121 GLN A O 1
ATOM 976 N N . GLU A 1 122 ? -8.57 -43.469 -7.828 1 88.62 122 GLU A N 1
ATOM 977 C CA . GLU A 1 122 ? -8.859 -44.125 -9.109 1 88.62 122 GLU A CA 1
ATOM 978 C C . GLU A 1 122 ? -7.777 -45.125 -9.492 1 88.62 122 GLU A C 1
ATOM 980 O O . GLU A 1 122 ? -8.047 -46.094 -10.188 1 88.62 122 GLU A O 1
ATOM 985 N N . TRP A 1 123 ? -6.578 -44.844 -9.016 1 83.69 123 TRP A N 1
ATOM 986 C CA . TRP A 1 123 ? -5.477 -45.75 -9.273 1 83.69 123 TRP A CA 1
ATOM 987 C C . TRP A 1 123 ? -5.656 -47.062 -8.492 1 83.69 123 TRP A C 1
ATOM 989 O O . TRP A 1 123 ? -5.297 -48.125 -8.977 1 83.69 123 TRP A O 1
ATOM 999 N N . GLY A 1 124 ? -6.348 -46.969 -7.352 1 76.44 124 GLY A N 1
ATOM 1000 C CA . GLY A 1 124 ? -6.52 -48.094 -6.484 1 76.44 124 GLY A CA 1
ATOM 1001 C C . GLY A 1 124 ? -5.23 -48.562 -5.816 1 76.44 124 GLY A C 1
ATOM 1002 O O . GLY A 1 124 ? -4.289 -47.75 -5.691 1 76.44 124 GLY A O 1
ATOM 1003 N N . LYS A 1 125 ? -5.246 -49.75 -5.16 1 71.69 125 LYS A N 1
ATOM 1004 C CA . LYS A 1 125 ? -4.148 -50.312 -4.387 1 71.69 125 LYS A CA 1
ATOM 1005 C C . LYS A 1 125 ? -2.92 -50.531 -5.27 1 71.69 125 LYS A C 1
ATOM 1007 O O . LYS A 1 125 ? -1.808 -50.688 -4.762 1 71.69 125 LYS A O 1
ATOM 1012 N N . SER A 1 126 ? -3.154 -50.344 -6.488 1 65.69 126 SER A N 1
ATOM 1013 C CA . SER A 1 126 ? -2.09 -50.688 -7.422 1 65.69 126 SER A CA 1
ATOM 1014 C C . SER A 1 126 ? -1.315 -49.469 -7.867 1 65.69 126 SER A C 1
ATOM 1016 O O . SER A 1 126 ? -0.608 -49.5 -8.875 1 65.69 126 SER A O 1
ATOM 1018 N N . CYS A 1 127 ? -1.409 -48.312 -7.141 1 67.81 127 CYS A N 1
ATOM 1019 C CA . CYS A 1 127 ? -0.677 -47.188 -7.68 1 67.81 127 CYS A CA 1
ATOM 1020 C C . CYS A 1 127 ? 0.82 -47.344 -7.434 1 67.81 127 CYS A C 1
ATOM 1022 O O . CYS A 1 127 ? 1.267 -47.375 -6.285 1 67.81 127 CYS A O 1
ATOM 1024 N N . PRO A 1 128 ? 1.542 -47.469 -8.5 1 76.12 128 PRO A N 1
ATOM 1025 C CA . PRO A 1 128 ? 2.973 -47.75 -8.344 1 76.12 128 PRO A CA 1
ATOM 1026 C C . PRO A 1 128 ? 3.777 -46.5 -8.008 1 76.12 128 PRO A C 1
ATOM 1028 O O . PRO A 1 128 ? 4.965 -46.594 -7.691 1 76.12 128 PRO A O 1
ATOM 1031 N N . HIS A 1 129 ? 3.119 -45.406 -8.008 1 89.12 129 HIS A N 1
ATOM 1032 C CA . HIS A 1 129 ? 3.893 -44.188 -7.875 1 89.12 129 HIS A CA 1
ATOM 1033 C C . HIS A 1 129 ? 3.479 -43.406 -6.629 1 89.12 129 HIS A C 1
ATOM 1035 O O . HIS A 1 129 ? 2.377 -43.594 -6.109 1 89.12 129 HIS A O 1
ATOM 1041 N N . GLU A 1 130 ? 4.41 -42.625 -6.059 1 93.44 130 GLU A N 1
ATOM 1042 C CA . GLU A 1 130 ? 4.168 -41.781 -4.883 1 93.44 130 GLU A CA 1
ATOM 1043 C C . GLU A 1 130 ? 3.281 -40.594 -5.219 1 93.44 130 GLU A C 1
ATOM 1045 O O . GLU A 1 130 ? 3.57 -39.844 -6.156 1 93.44 130 GLU A O 1
ATOM 1050 N N . TYR A 1 131 ? 2.246 -40.531 -4.496 1 94.62 131 TYR A N 1
ATOM 1051 C CA . TYR A 1 131 ? 1.374 -39.375 -4.668 1 94.62 131 TYR A CA 1
ATOM 1052 C C . TYR A 1 131 ? 1.957 -38.156 -3.979 1 94.62 131 TYR A C 1
ATOM 1054 O O . TYR A 1 131 ? 2.283 -38.188 -2.791 1 94.62 131 TYR A O 1
ATOM 1062 N N . ILE A 1 132 ? 2.084 -36.969 -4.723 1 96.75 132 ILE A N 1
ATOM 1063 C CA . ILE A 1 132 ? 2.691 -35.781 -4.184 1 96.75 132 ILE A CA 1
ATOM 1064 C C . ILE A 1 132 ? 1.604 -34.75 -3.842 1 96.75 132 ILE A C 1
ATOM 1066 O O . ILE A 1 132 ? 1.652 -34.125 -2.789 1 96.75 132 ILE A O 1
ATOM 1070 N N . GLY A 1 133 ? 0.657 -34.562 -4.758 1 96.06 133 GLY A N 1
ATOM 1071 C CA . GLY A 1 133 ? -0.409 -33.625 -4.543 1 96.06 133 GLY A CA 1
ATOM 1072 C C . GLY A 1 133 ? -1.297 -33.438 -5.758 1 96.06 133 GLY A C 1
ATOM 1073 O O . GLY A 1 133 ? -1.18 -34.156 -6.738 1 96.06 133 GLY A O 1
ATOM 1074 N N . CYS A 1 134 ? -2.219 -32.594 -5.652 1 97.06 134 CYS A N 1
ATOM 1075 C CA . CYS A 1 134 ? -3.098 -32.312 -6.777 1 97.06 134 CYS A CA 1
ATOM 1076 C C . CYS A 1 134 ? -3.293 -30.812 -6.941 1 97.06 134 CYS A C 1
ATOM 1078 O O . CYS A 1 134 ? -3.256 -30.062 -5.961 1 97.06 134 CYS A O 1
ATOM 1080 N N . TYR A 1 135 ? -3.455 -30.359 -8.094 1 98.44 135 TYR A N 1
ATOM 1081 C CA . TYR A 1 135 ? -3.566 -28.969 -8.492 1 98.44 135 TYR A CA 1
ATOM 1082 C C . TYR A 1 135 ? -4.66 -28.766 -9.531 1 98.44 135 TYR A C 1
ATOM 1084 O O . TYR A 1 135 ? -4.859 -29.625 -10.398 1 98.44 135 TYR A O 1
ATOM 1092 N N . ARG A 1 136 ? -5.332 -27.703 -9.469 1 98.44 136 ARG A N 1
ATOM 1093 C CA . ARG A 1 136 ? -6.277 -27.328 -10.508 1 98.44 136 ARG A CA 1
ATOM 1094 C C . ARG A 1 136 ? -5.68 -26.266 -11.43 1 98.44 136 ARG A C 1
ATOM 1096 O O . ARG A 1 136 ? -5.105 -25.281 -10.961 1 98.44 136 ARG A O 1
ATOM 1103 N N . LEU A 1 137 ? -5.719 -26.562 -12.688 1 98.19 137 LEU A N 1
ATOM 1104 C CA . LEU A 1 137 ? -5.297 -25.562 -13.648 1 98.19 137 LEU A CA 1
ATOM 1105 C C . LEU A 1 137 ? -6.391 -24.516 -13.867 1 98.19 137 LEU A C 1
ATOM 1107 O O . LEU A 1 137 ? -7.492 -24.859 -14.312 1 98.19 137 LEU A O 1
ATOM 1111 N N . GLU A 1 138 ? -6.027 -23.281 -13.547 1 97.31 138 GLU A N 1
ATOM 1112 C CA . GLU A 1 138 ? -7.008 -22.203 -13.641 1 97.31 138 GLU A CA 1
ATOM 1113 C C . GLU A 1 138 ? -7.055 -21.625 -15.047 1 97.31 138 GLU A C 1
ATOM 1115 O O . GLU A 1 138 ? -6.172 -21.875 -15.867 1 97.31 138 GLU A O 1
ATOM 1120 N N . HIS A 1 139 ? -8.125 -20.797 -15.328 1 94.44 139 HIS A N 1
ATOM 1121 C CA . HIS A 1 139 ? -8.344 -20.25 -16.672 1 94.44 139 HIS A CA 1
ATOM 1122 C C . HIS A 1 139 ? -7.25 -19.25 -17.031 1 94.44 139 HIS A C 1
ATOM 1124 O O . HIS A 1 139 ? -6.973 -19.047 -18.219 1 94.44 139 HIS A O 1
ATOM 1130 N N . ASP A 1 140 ? -6.613 -18.703 -16.047 1 95.12 140 ASP A N 1
ATOM 1131 C CA . ASP A 1 140 ? -5.488 -17.812 -16.344 1 95.12 140 ASP A CA 1
ATOM 1132 C C . ASP A 1 140 ? -4.18 -18.609 -16.406 1 95.12 140 ASP A C 1
ATOM 1134 O O . ASP A 1 140 ? -3.096 -18.016 -16.328 1 95.12 140 ASP A O 1
ATOM 1138 N N . MET A 1 141 ? -4.27 -19.922 -16.359 1 96.88 141 MET A N 1
ATOM 1139 C CA . MET A 1 141 ? -3.182 -20.891 -16.5 1 96.88 141 MET A CA 1
ATOM 1140 C C . MET A 1 141 ? -2.32 -20.922 -15.234 1 96.88 141 MET A C 1
ATOM 1142 O O . MET A 1 141 ? -1.187 -21.406 -15.273 1 96.88 141 MET A O 1
ATOM 1146 N N . SER A 1 142 ? -2.797 -20.344 -14.133 1 97.88 142 SER A N 1
ATOM 1147 C CA . SER A 1 142 ? -2.131 -20.562 -12.852 1 97.88 142 SER A CA 1
ATOM 1148 C C . SER A 1 142 ? -2.604 -21.859 -12.195 1 97.88 142 SER A C 1
ATOM 1150 O O . SER A 1 142 ? -3.615 -22.438 -12.602 1 97.88 142 SER A O 1
ATOM 1152 N N . TRP A 1 143 ? -1.768 -22.359 -11.266 1 98.38 143 TRP A N 1
ATOM 1153 C CA . TRP A 1 143 ? -2.102 -23.609 -10.578 1 98.38 143 TRP A CA 1
ATOM 1154 C C . TRP A 1 143 ? -2.584 -23.328 -9.156 1 98.38 143 TRP A C 1
ATOM 1156 O O . TRP A 1 143 ? -1.979 -22.531 -8.438 1 98.38 143 TRP A O 1
ATOM 1166 N N . THR A 1 144 ? -3.678 -23.938 -8.766 1 98.31 144 THR A N 1
ATOM 1167 C CA . THR A 1 144 ? -4.191 -23.844 -7.402 1 98.31 144 THR A CA 1
ATOM 1168 C C . THR A 1 144 ? -4.062 -25.188 -6.691 1 98.31 144 THR A C 1
ATOM 1170 O O . THR A 1 144 ? -4.641 -26.188 -7.125 1 98.31 144 THR A O 1
ATOM 1173 N N . PRO A 1 145 ? -3.264 -25.156 -5.645 1 98 145 PRO A N 1
ATOM 1174 C CA . PRO A 1 145 ? -3.168 -26.422 -4.902 1 98 145 PRO A CA 1
ATOM 1175 C C . PRO A 1 145 ? -4.48 -26.812 -4.223 1 98 145 PRO A C 1
ATOM 1177 O O . PRO A 1 145 ? -5.348 -25.953 -4.016 1 98 145 PRO A O 1
ATOM 1180 N N . GLU A 1 146 ? -4.617 -28.031 -3.908 1 96.75 146 GLU A N 1
ATOM 1181 C CA . GLU A 1 146 ? -5.852 -28.594 -3.375 1 96.75 146 GLU A CA 1
ATOM 1182 C C . GLU A 1 146 ? -6.352 -27.812 -2.17 1 96.75 146 GLU A C 1
ATOM 1184 O O . GLU A 1 146 ? -7.539 -27.5 -2.074 1 96.75 146 GLU A O 1
ATOM 1189 N N . GLU A 1 147 ? -5.496 -27.391 -1.226 1 95.81 147 GLU A N 1
ATOM 1190 C CA . GLU A 1 147 ? -5.863 -26.719 0.024 1 95.81 147 GLU A CA 1
ATOM 1191 C C . GLU A 1 147 ? -6.453 -25.344 -0.236 1 95.81 147 GLU A C 1
ATOM 1193 O O . GLU A 1 147 ? -7.188 -24.812 0.6 1 95.81 147 GLU A O 1
ATOM 1198 N N . ASP A 1 148 ? -6.207 -24.844 -1.438 1 96.56 148 ASP A N 1
ATOM 1199 C CA . ASP A 1 148 ? -6.629 -23.469 -1.713 1 96.56 148 ASP A CA 1
ATOM 1200 C C . ASP A 1 148 ? -7.793 -23.438 -2.699 1 96.56 148 ASP A C 1
ATOM 1202 O O . ASP A 1 148 ? -8.32 -22.375 -3.008 1 96.56 148 ASP A O 1
ATOM 1206 N N . MET A 1 149 ? -8.18 -24.531 -3.217 1 96.81 149 MET A N 1
ATOM 1207 C CA . MET A 1 149 ? -9.148 -24.594 -4.312 1 96.81 149 MET A CA 1
ATOM 1208 C C . MET A 1 149 ? -10.484 -23.984 -3.898 1 96.81 149 MET A C 1
ATOM 1210 O O . MET A 1 149 ? -11.078 -23.219 -4.656 1 96.81 149 MET A O 1
ATOM 1214 N N . LYS A 1 150 ? -10.922 -24.328 -2.695 1 95.5 150 LYS A N 1
ATOM 1215 C CA . LYS A 1 150 ? -12.203 -23.812 -2.23 1 95.5 150 LYS A CA 1
ATOM 1216 C C . LYS A 1 150 ? -12.164 -22.281 -2.086 1 95.5 150 LYS A C 1
ATOM 1218 O O . LYS A 1 150 ? -13.062 -21.594 -2.564 1 95.5 150 LYS A O 1
ATOM 1223 N N . ARG A 1 151 ? -11.203 -21.828 -1.426 1 94.81 151 ARG A N 1
ATOM 1224 C CA . ARG A 1 151 ? -11.039 -20.391 -1.228 1 94.81 151 ARG A CA 1
ATOM 1225 C C . ARG A 1 151 ? -10.977 -19.656 -2.562 1 94.81 151 ARG A C 1
ATOM 1227 O O . ARG A 1 151 ? -11.641 -18.641 -2.746 1 94.81 151 ARG A O 1
ATOM 1234 N N . ARG A 1 152 ? -10.18 -20.188 -3.441 1 94.62 152 ARG A N 1
ATOM 1235 C CA . ARG A 1 152 ? -10.023 -19.562 -4.75 1 94.62 152 ARG A CA 1
ATOM 1236 C C . ARG A 1 152 ? -11.344 -19.531 -5.508 1 94.62 152 ARG A C 1
ATOM 1238 O O . ARG A 1 152 ? -11.672 -18.531 -6.148 1 94.62 152 ARG A O 1
ATOM 1245 N N . SER A 1 153 ? -12.078 -20.578 -5.43 1 93.62 153 SER A N 1
ATOM 1246 C CA . SER A 1 153 ? -13.367 -20.641 -6.102 1 93.62 153 SER A CA 1
ATOM 1247 C C . SER A 1 153 ? -14.336 -19.594 -5.543 1 93.62 153 SER A C 1
ATOM 1249 O O . SER A 1 153 ? -15.055 -18.938 -6.301 1 93.62 153 SER A O 1
ATOM 1251 N N . GLN A 1 154 ? -14.273 -19.391 -4.266 1 92.75 154 GLN A N 1
ATOM 1252 C CA . GLN A 1 154 ? -15.133 -18.406 -3.627 1 92.75 154 GLN A CA 1
ATOM 1253 C C . GLN A 1 154 ? -14.75 -16.984 -4.055 1 92.75 154 GLN A C 1
ATOM 1255 O O . GLN A 1 154 ? -15.617 -16.172 -4.363 1 92.75 154 GLN A O 1
ATOM 1260 N N . GLU A 1 155 ? -13.508 -16.766 -4.059 1 89.56 155 GLU A N 1
ATOM 1261 C CA . GLU A 1 155 ? -13.016 -15.445 -4.461 1 89.56 155 GLU A CA 1
ATOM 1262 C C . GLU A 1 155 ? -13.422 -15.117 -5.895 1 89.56 155 GLU A C 1
ATOM 1264 O O . GLU A 1 155 ? -13.898 -14.016 -6.172 1 89.56 155 GLU A O 1
ATOM 1269 N N . ILE A 1 156 ? -13.25 -16.031 -6.75 1 89.19 156 ILE A N 1
ATOM 1270 C CA . ILE A 1 156 ? -13.586 -15.844 -8.156 1 89.19 156 ILE A CA 1
ATOM 1271 C C . ILE A 1 156 ? -15.094 -15.656 -8.312 1 89.19 156 ILE A C 1
ATOM 1273 O O . ILE A 1 156 ? -15.539 -14.836 -9.117 1 89.19 156 ILE A O 1
ATOM 1277 N N . GLY A 1 157 ? -15.719 -16.469 -7.559 1 87.38 157 GLY A N 1
ATOM 1278 C CA . GLY A 1 157 ? -17.156 -16.328 -7.578 1 87.38 157 GLY A CA 1
ATOM 1279 C C . GLY A 1 157 ? -17.625 -14.93 -7.195 1 87.38 157 GLY A C 1
ATOM 1280 O O . GLY A 1 157 ? -18.516 -14.367 -7.836 1 87.38 157 GLY A O 1
ATOM 1281 N N . LEU A 1 158 ? -1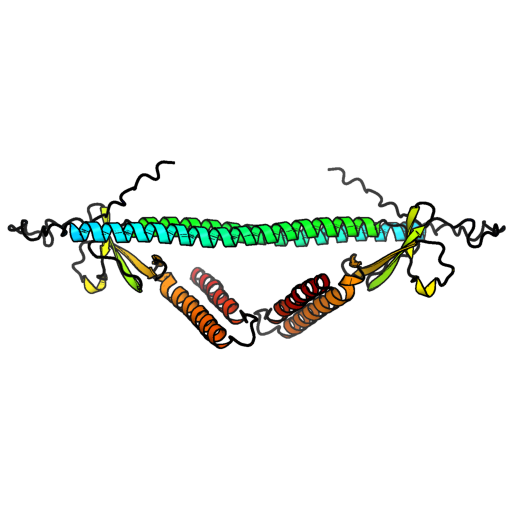7.094 -14.32 -6.191 1 86.44 158 LEU A N 1
ATOM 1282 C CA . LEU A 1 158 ? -17.422 -12.977 -5.738 1 86.44 158 LEU A CA 1
ATOM 1283 C C . LEU A 1 158 ? -17.078 -11.938 -6.801 1 86.44 158 LEU A C 1
ATOM 1285 O O . LEU A 1 158 ? -17.844 -11 -7.031 1 86.44 158 LEU A O 1
ATOM 1289 N N . ILE A 1 159 ? -16.016 -12.094 -7.406 1 86 159 ILE A N 1
ATOM 1290 C CA . ILE A 1 159 ? -15.57 -11.156 -8.438 1 86 159 ILE A CA 1
ATOM 1291 C C . ILE A 1 159 ? -16.531 -11.227 -9.633 1 86 159 ILE A C 1
ATOM 1293 O O . ILE A 1 159 ? -16.906 -10.195 -10.188 1 86 159 ILE A O 1
ATOM 1297 N N . ASP A 1 160 ? -16.859 -12.453 -9.984 1 85.5 160 ASP A N 1
ATOM 1298 C CA . ASP A 1 160 ? -17.797 -12.641 -11.086 1 85.5 160 ASP A CA 1
ATOM 1299 C C . ASP A 1 160 ? -19.141 -11.961 -10.789 1 85.5 160 ASP A C 1
ATOM 1301 O O . ASP A 1 160 ? -19.75 -11.359 -11.68 1 85.5 160 ASP A O 1
ATOM 1305 N N . GLN A 1 161 ? -19.531 -12.055 -9.5 1 86.06 161 GLN A N 1
ATOM 1306 C CA . GLN A 1 161 ? -20.766 -11.391 -9.078 1 86.06 161 GLN A CA 1
ATOM 1307 C C . GLN A 1 161 ? -20.625 -9.875 -9.211 1 86.06 161 GLN A C 1
ATOM 1309 O O . GLN A 1 161 ? -21.562 -9.203 -9.68 1 86.06 161 GLN A O 1
ATOM 1314 N N . LEU A 1 162 ? -19.531 -9.438 -8.82 1 82.12 162 LEU A N 1
ATOM 1315 C CA . LEU A 1 162 ? -19.281 -8 -8.891 1 82.12 162 LEU A CA 1
ATOM 1316 C C . LEU A 1 162 ? -19.234 -7.531 -10.344 1 82.12 162 LEU A C 1
ATOM 1318 O O . LEU A 1 162 ? -19.828 -6.496 -10.68 1 82.12 162 LEU A O 1
ATOM 1322 N N . LEU A 1 163 ? -18.641 -8.266 -11.211 1 83.56 163 LEU A N 1
ATOM 1323 C CA . LEU A 1 163 ? -18.5 -7.902 -12.617 1 83.56 163 LEU A CA 1
ATOM 1324 C C . LEU A 1 163 ? -19.844 -7.984 -13.344 1 83.56 163 LEU A C 1
ATOM 1326 O O . LEU A 1 163 ? -20.125 -7.168 -14.219 1 83.56 163 LEU A O 1
ATOM 1330 N N . THR A 1 164 ? -20.531 -8.891 -12.969 1 83.38 164 THR A N 1
ATOM 1331 C CA . THR A 1 164 ? -21.844 -9.055 -13.578 1 83.38 164 THR A CA 1
ATOM 1332 C C . THR A 1 164 ? -22.797 -7.957 -13.117 1 83.38 164 THR A C 1
ATOM 1334 O O . THR A 1 164 ? -23.625 -7.465 -13.898 1 83.38 164 THR A O 1
ATOM 1337 N N . SER A 1 165 ? -22.703 -7.613 -11.812 1 76.25 165 SER A N 1
ATOM 1338 C CA . SER A 1 165 ? -23.531 -6.535 -11.289 1 76.25 165 SER A CA 1
ATOM 1339 C C . SER A 1 165 ? -23.156 -5.195 -11.914 1 76.25 165 SER A C 1
ATOM 1341 O O . SER A 1 165 ? -24.031 -4.363 -12.172 1 76.25 165 SER A O 1
ATOM 1343 N N . GLN A 1 166 ? -21.844 -4.965 -12 1 65.44 166 GLN A N 1
ATOM 1344 C CA . GLN A 1 166 ? -21.391 -3.73 -12.641 1 65.44 166 GLN A CA 1
ATOM 1345 C C . GLN A 1 166 ? -21.781 -3.693 -14.109 1 65.44 166 GLN A C 1
ATOM 1347 O O . GLN A 1 166 ? -22.109 -2.633 -14.648 1 65.44 166 GLN A O 1
ATOM 1352 N N . ALA A 1 167 ? -21.484 -4.797 -14.711 1 61.44 167 ALA A N 1
ATOM 1353 C CA . ALA A 1 167 ? -21.922 -4.855 -16.094 1 61.44 167 ALA A CA 1
ATOM 1354 C C . ALA A 1 167 ? -23.422 -4.555 -16.219 1 61.44 167 ALA A C 1
ATOM 1356 O O . ALA A 1 167 ? -23.859 -3.959 -17.203 1 61.44 167 ALA A O 1
ATOM 1357 N N . SER A 1 168 ? -24.031 -4.988 -15.094 1 58.56 168 SER A N 1
ATOM 1358 C CA . SER A 1 168 ? -25.453 -4.617 -15.102 1 58.56 168 SER A CA 1
ATOM 1359 C C . SER A 1 168 ? -25.641 -3.152 -14.727 1 58.56 168 SER A C 1
ATOM 1361 O O . SER A 1 168 ? -26.688 -2.566 -15 1 58.56 168 SER A O 1
ATOM 1363 N N . LEU A 1 169 ? -24.703 -2.666 -13.797 1 54.16 169 LEU A N 1
ATOM 1364 C CA . LEU A 1 169 ? -24.781 -1.26 -13.414 1 54.16 169 LEU A CA 1
ATOM 1365 C C . LEU A 1 169 ? -24.234 -0.365 -14.516 1 54.16 169 LEU A C 1
ATOM 1367 O O . LEU A 1 169 ? -23.891 0.798 -14.273 1 54.16 169 LEU A O 1
ATOM 1371 N N . THR A 1 170 ? -24.109 -0.649 -15.68 1 49.09 170 THR A N 1
ATOM 1372 C CA . THR A 1 170 ? -23.797 0.378 -16.656 1 49.09 170 THR A CA 1
ATOM 1373 C C . THR A 1 170 ? -24.312 1.741 -16.203 1 49.09 170 THR A C 1
ATOM 1375 O O . THR A 1 170 ? -24.016 2.762 -16.828 1 49.09 170 THR A O 1
ATOM 1378 N N . SER A 1 171 ? -25.391 1.863 -15.383 1 45.44 171 SER A N 1
ATOM 1379 C CA . SER A 1 171 ? -25.734 3.248 -15.078 1 45.44 171 SER A CA 1
ATOM 1380 C C . SER A 1 171 ? -24.781 3.84 -14.039 1 45.44 171 SER A C 1
ATOM 1382 O O . SER A 1 171 ? -24.422 5.016 -14.125 1 45.44 171 SER A O 1
ATOM 1384 N N . ASN A 1 172 ? -24.922 3.469 -12.57 1 47.47 172 ASN A N 1
ATOM 1385 C CA . ASN A 1 172 ? -24.219 4.223 -11.539 1 47.47 172 ASN A CA 1
ATOM 1386 C C . ASN A 1 172 ? -22.812 3.668 -11.305 1 47.47 172 ASN A C 1
ATOM 1388 O O . ASN A 1 172 ? -22.656 2.537 -10.844 1 47.47 172 ASN A O 1
ATOM 1392 N N . PRO A 1 173 ? -21.688 4.266 -11.844 1 49.19 173 PRO A N 1
ATOM 1393 C CA . PRO A 1 173 ? -20.297 3.904 -12.094 1 49.19 173 PRO A CA 1
ATOM 1394 C C . PRO A 1 173 ? -19.547 3.5 -10.828 1 49.19 173 PRO A C 1
ATOM 1396 O O . PRO A 1 173 ? -18.375 3.146 -10.883 1 49.19 173 PRO A O 1
ATOM 1399 N N . GLN A 1 174 ? -19.984 3.928 -9.531 1 51.03 174 GLN A N 1
ATOM 1400 C CA . GLN A 1 174 ? -18.922 3.752 -8.547 1 51.03 174 GLN A CA 1
ATOM 1401 C C . GLN A 1 174 ? -18.812 2.295 -8.102 1 51.03 174 GLN A C 1
ATOM 1403 O O . GLN A 1 174 ? -19.812 1.696 -7.684 1 51.03 174 GLN A O 1
ATOM 1408 N N . PRO A 1 175 ? -17.797 1.603 -8.492 1 51.81 175 PRO A N 1
ATOM 1409 C CA . PRO A 1 175 ? -17.625 0.21 -8.07 1 51.81 175 PRO A CA 1
ATOM 1410 C C . PRO A 1 175 ? -17.797 0.026 -6.562 1 51.81 175 PRO A C 1
ATOM 1412 O O . PRO A 1 175 ? -17.312 0.852 -5.781 1 51.81 175 PRO A O 1
ATOM 1415 N N . ASN A 1 176 ? -18.875 -0.573 -5.98 1 50 176 ASN A N 1
ATOM 1416 C CA . ASN A 1 176 ? -19.094 -0.894 -4.57 1 50 176 ASN A CA 1
ATOM 1417 C C . ASN A 1 176 ? -18.281 -2.117 -4.148 1 50 176 ASN A C 1
ATOM 1419 O O . ASN A 1 176 ? -18.562 -3.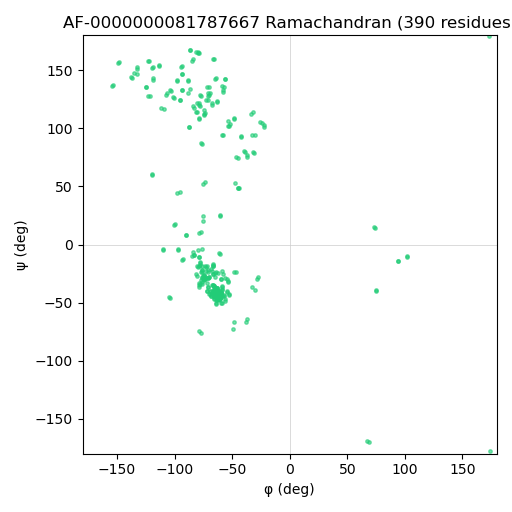232 -4.598 1 50 176 ASN A O 1
ATOM 1423 N N . PHE A 1 177 ? -17.078 -1.997 -3.758 1 48.34 177 PHE A N 1
ATOM 1424 C CA . PHE A 1 177 ? -16.156 -3.061 -3.377 1 48.34 177 PHE A CA 1
ATOM 1425 C C . PHE A 1 177 ? -16.469 -3.574 -1.977 1 48.34 177 PHE A C 1
ATOM 1427 O O . PHE A 1 177 ? -15.656 -4.281 -1.375 1 48.34 177 PHE A O 1
ATOM 1434 N N . GLN A 1 178 ? -17.484 -3.246 -1.415 1 47.53 178 GLN A N 1
ATOM 1435 C CA . GLN A 1 178 ? -17.781 -3.586 -0.028 1 47.53 178 GLN A CA 1
ATOM 1436 C C . GLN A 1 178 ? -17.672 -5.09 0.205 1 47.53 178 GLN A C 1
ATOM 1438 O O . GLN A 1 178 ? -17.188 -5.527 1.248 1 47.53 178 GLN A O 1
ATOM 1443 N N . GLY A 1 179 ? -18.109 -5.871 -0.67 1 45.72 179 GLY A N 1
ATOM 1444 C CA . GLY A 1 179 ? -18.172 -7.305 -0.434 1 45.72 179 GLY A CA 1
ATOM 1445 C C . GLY A 1 179 ? -16.812 -7.977 -0.5 1 45.72 179 GLY A C 1
ATOM 1446 O O . GLY A 1 179 ? -16.656 -9.102 -0.028 1 45.72 179 GLY A O 1
ATOM 1447 N N . LEU A 1 180 ? -15.914 -7.523 -1.144 1 48.44 180 LEU A N 1
ATOM 1448 C CA . LEU A 1 180 ? -14.625 -8.18 -1.331 1 48.44 180 LEU A CA 1
ATOM 1449 C C . LEU A 1 180 ? -13.812 -8.164 -0.04 1 48.44 180 LEU A C 1
ATOM 1451 O O . LEU A 1 180 ? -12.984 -9.047 0.185 1 48.44 180 LEU A O 1
ATOM 1455 N N . LEU A 1 181 ? -14.039 -7.273 0.873 1 47.38 181 LEU A N 1
ATOM 1456 C CA . LEU A 1 181 ? -13.273 -7.203 2.111 1 47.38 181 LEU A CA 1
ATOM 1457 C C . LEU A 1 181 ? -13.656 -8.336 3.059 1 47.38 181 LEU A C 1
ATOM 1459 O O . LEU A 1 181 ? -12.891 -8.695 3.951 1 47.38 181 LEU A O 1
ATOM 1463 N N . GLN A 1 182 ? -14.68 -8.961 2.961 1 43.31 182 GLN A N 1
ATOM 1464 C CA . GLN A 1 182 ? -15.172 -9.977 3.889 1 43.31 182 GLN A CA 1
ATOM 1465 C C . GLN A 1 182 ? -14.438 -11.297 3.695 1 43.31 182 GLN A C 1
ATOM 1467 O O . GLN A 1 182 ? -14.305 -12.086 4.637 1 43.31 182 GLN A O 1
ATOM 1472 N N . VAL A 1 183 ? -13.875 -11.602 2.607 1 45.56 183 VAL A N 1
ATOM 1473 C CA . VAL A 1 183 ? -13.344 -12.945 2.396 1 45.56 183 VAL A CA 1
ATOM 1474 C C . VAL A 1 183 ? -12.023 -13.102 3.156 1 45.56 183 VAL A C 1
ATOM 1476 O O . VAL A 1 183 ? -11.664 -14.203 3.562 1 45.56 183 VAL A O 1
ATOM 1479 N N . GLN A 1 184 ? -11.312 -12.156 3.5 1 39.81 184 GLN A N 1
ATOM 1480 C CA . GLN A 1 184 ? -10.016 -12.336 4.148 1 39.81 184 GLN A CA 1
ATOM 1481 C C . GLN A 1 184 ? -10.188 -12.727 5.613 1 39.81 184 GLN A C 1
ATOM 1483 O O . GLN A 1 184 ? -9.312 -13.375 6.191 1 39.81 184 GLN A O 1
ATOM 1488 N N . ASP A 1 185 ? -11.156 -12.414 6.289 1 39.28 185 ASP A N 1
ATOM 1489 C CA . ASP A 1 185 ? -11.312 -12.695 7.715 1 39.28 185 ASP A CA 1
ATOM 1490 C C . ASP A 1 185 ? -11.391 -14.195 7.973 1 39.28 185 ASP A C 1
ATOM 1492 O O . ASP A 1 185 ? -11.023 -14.664 9.055 1 39.28 185 ASP A O 1
ATOM 1496 N N . THR A 1 186 ? -11.859 -14.961 7.039 1 38.81 186 THR A N 1
ATOM 1497 C CA . THR A 1 186 ? -11.992 -16.375 7.379 1 38.81 186 THR A CA 1
ATOM 1498 C C . THR A 1 186 ? -10.625 -17.047 7.438 1 38.81 186 THR A C 1
ATOM 1500 O O . THR A 1 186 ? -10.492 -18.156 7.961 1 38.81 186 THR A O 1
ATOM 1503 N N . LYS A 1 187 ? -9.602 -16.531 6.789 1 41.19 187 LYS A N 1
ATOM 1504 C CA . LYS A 1 187 ? -8.297 -17.203 6.828 1 41.19 187 LYS A CA 1
ATOM 1505 C C . LYS A 1 187 ? -7.602 -16.969 8.164 1 41.19 187 LYS A C 1
ATOM 1507 O O . LYS A 1 187 ? -6.832 -17.812 8.625 1 41.19 187 LYS A O 1
ATOM 1512 N N . ILE A 1 188 ? -7.77 -15.805 8.781 1 36.41 188 ILE A N 1
ATOM 1513 C CA . ILE A 1 188 ? -7.043 -15.539 10.016 1 36.41 188 ILE A CA 1
ATOM 1514 C C . ILE A 1 188 ? -7.625 -16.391 11.148 1 36.41 188 ILE A C 1
ATOM 1516 O O . ILE A 1 188 ? -6.914 -16.75 12.086 1 36.41 188 ILE A O 1
ATOM 1520 N N . LYS A 1 189 ? -8.891 -16.641 11.117 1 39.66 189 LYS A N 1
ATOM 1521 C CA . LYS A 1 189 ? -9.43 -17.391 12.258 1 39.66 189 LYS A CA 1
ATOM 1522 C C . LYS A 1 189 ? -9 -18.844 12.211 1 39.66 189 LYS A C 1
ATOM 1524 O O . LYS A 1 189 ? -9.055 -19.547 13.227 1 39.66 189 LYS A O 1
ATOM 1529 N N . SER A 1 190 ? -8.789 -19.312 10.969 1 34.66 190 SER A N 1
ATOM 1530 C CA . SER A 1 190 ? -8.602 -20.75 10.938 1 34.66 190 SER A CA 1
ATOM 1531 C C . SER A 1 190 ? -7.172 -21.125 11.305 1 34.66 190 SER A C 1
ATOM 1533 O O . SER A 1 190 ? -6.898 -22.281 11.641 1 34.66 190 SER A O 1
ATOM 1535 N N . LYS A 1 191 ? -6.18 -20.266 11.125 1 40.12 191 LYS A N 1
ATOM 1536 C CA . LYS A 1 191 ? -4.844 -20.703 11.508 1 40.12 191 LYS A CA 1
ATOM 1537 C C . LYS A 1 191 ? -4.699 -20.75 13.023 1 40.12 191 LYS A C 1
ATOM 1539 O O . LYS A 1 191 ? -3.68 -21.219 13.539 1 40.12 191 LYS A O 1
ATOM 1544 N N . GLY A 1 192 ? -5.605 -20.031 13.75 1 34.16 192 GLY A N 1
ATOM 1545 C CA . GLY A 1 192 ? -5.387 -20.047 15.188 1 34.16 192 GLY A CA 1
ATOM 1546 C C . GLY A 1 192 ? -5.695 -21.375 15.836 1 34.16 192 GLY A C 1
ATOM 1547 O O . GLY A 1 192 ? -5.441 -21.562 17.031 1 34.16 192 GLY A O 1
ATOM 1548 N N . SER A 1 193 ? -6.637 -22.109 15.211 1 37.94 193 SER A N 1
ATOM 1549 C CA . SER A 1 193 ? -7.098 -23.188 16.078 1 37.94 193 SER A CA 1
ATOM 1550 C C . SER A 1 193 ? -6.121 -24.359 16.062 1 37.94 193 SER A C 1
ATOM 1552 O O . SER A 1 193 ? -6.312 -25.344 16.781 1 37.94 193 SER A O 1
ATOM 1554 N N . GLU A 1 1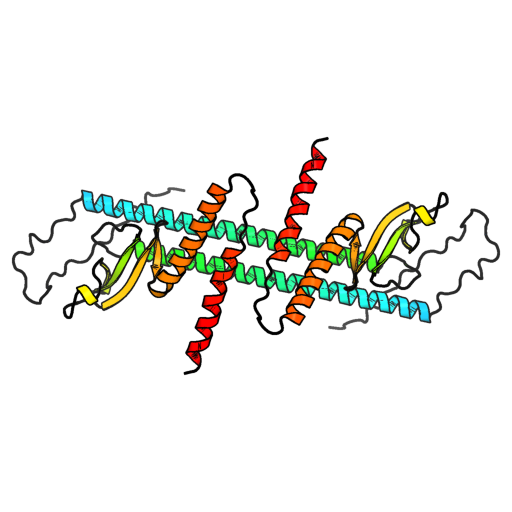94 ? -5.219 -24.438 15.023 1 37.53 194 GLU A N 1
ATOM 1555 C CA . GLU A 1 194 ? -4.652 -25.781 15.016 1 37.53 194 GLU A CA 1
ATOM 1556 C C . GLU A 1 194 ? -3.584 -25.938 16.094 1 37.53 194 GLU A C 1
ATOM 1558 O O . GLU A 1 194 ? -3.049 -27.031 16.297 1 37.53 194 GLU A O 1
ATOM 1563 N N . ASN A 1 195 ? -3.084 -24.781 16.641 1 34.47 195 ASN A N 1
ATOM 1564 C CA . ASN A 1 195 ? -1.951 -25.188 17.453 1 34.47 195 ASN A CA 1
ATOM 1565 C C . ASN A 1 195 ? -2.4 -25.641 18.844 1 34.47 195 ASN A C 1
ATOM 1567 O O . ASN A 1 195 ? -1.572 -25.844 19.734 1 34.47 195 ASN A O 1
ATOM 1571 N N . ASN A 1 196 ? -3.729 -25.469 19.172 1 31.48 196 ASN A N 1
ATOM 1572 C CA . ASN A 1 196 ? -3.875 -25.797 20.578 1 31.48 196 ASN A CA 1
ATOM 1573 C C . ASN A 1 196 ? -3.918 -27.312 20.797 1 31.48 196 ASN A C 1
ATOM 1575 O O . ASN A 1 196 ? -4.125 -27.781 21.922 1 31.48 196 ASN A O 1
ATOM 1579 N N . ASN A 1 197 ? -4.035 -28.203 19.75 1 27.16 197 ASN A N 1
ATOM 1580 C CA . ASN A 1 197 ? -3.984 -29.516 20.391 1 27.16 197 ASN A CA 1
ATOM 1581 C C . ASN A 1 197 ? -2.549 -29.969 20.641 1 27.16 197 ASN A C 1
ATOM 1583 O O . ASN A 1 197 ? -1.674 -29.75 19.797 1 27.16 197 ASN A O 1
ATOM 1587 N N . MET B 1 1 ? 18.734 -8.148 -29.391 1 25.48 1 MET B N 1
ATOM 1588 C CA . MET B 1 1 ? 18.531 -9.172 -28.375 1 25.48 1 MET B CA 1
ATOM 1589 C C . MET B 1 1 ? 17.859 -10.406 -28.969 1 25.48 1 MET B C 1
ATOM 1591 O O . MET B 1 1 ? 16.797 -10.312 -29.578 1 25.48 1 MET B O 1
ATOM 1595 N N . ASN B 1 2 ? 18.562 -11.344 -29.516 1 27.94 2 ASN B N 1
ATOM 1596 C CA . ASN B 1 2 ? 18.156 -12.586 -30.156 1 27.94 2 ASN B CA 1
ATOM 1597 C C . ASN B 1 2 ? 17.125 -13.336 -29.312 1 27.94 2 ASN B C 1
ATOM 1599 O O . ASN B 1 2 ? 17.422 -13.781 -28.203 1 27.94 2 ASN B O 1
ATOM 1603 N N . LEU B 1 3 ? 15.914 -12.922 -29.281 1 32.31 3 LEU B N 1
ATOM 1604 C CA . LEU B 1 3 ? 14.812 -13.703 -28.719 1 32.31 3 LEU B CA 1
ATOM 1605 C C . LEU B 1 3 ? 14.852 -15.141 -29.234 1 32.31 3 LEU B C 1
ATOM 1607 O O . LEU B 1 3 ? 14.391 -15.43 -30.344 1 32.31 3 LEU B O 1
ATOM 1611 N N . ALA B 1 4 ? 15.977 -15.836 -29.109 1 38.38 4 ALA B N 1
ATOM 1612 C CA . ALA B 1 4 ? 16.047 -17.266 -29.391 1 38.38 4 ALA B CA 1
ATOM 1613 C C . ALA B 1 4 ? 14.742 -17.969 -29.016 1 38.38 4 ALA B C 1
ATOM 1615 O O . ALA B 1 4 ? 14.156 -17.688 -27.969 1 38.38 4 ALA B O 1
ATOM 1616 N N . ARG B 1 5 ? 13.977 -18.469 -30 1 41.53 5 ARG B N 1
ATOM 1617 C CA . ARG B 1 5 ? 12.789 -19.312 -29.938 1 41.53 5 ARG B CA 1
ATOM 1618 C C . ARG B 1 5 ? 12.969 -20.438 -28.938 1 41.53 5 ARG B C 1
ATOM 1620 O O . ARG B 1 5 ? 13.57 -21.469 -29.25 1 41.53 5 ARG B O 1
ATOM 1627 N N . ASP B 1 6 ? 13.414 -20.172 -27.719 1 45.62 6 ASP B N 1
ATOM 1628 C CA . ASP B 1 6 ? 13.547 -21.203 -26.703 1 45.62 6 ASP B CA 1
ATOM 1629 C C . ASP B 1 6 ? 12.406 -22.219 -26.781 1 45.62 6 ASP B C 1
ATOM 1631 O O . ASP B 1 6 ? 11.242 -21.859 -26.562 1 45.62 6 ASP B O 1
ATOM 1635 N N . VAL B 1 7 ? 12.508 -23.094 -27.812 1 52.22 7 VAL B N 1
ATOM 1636 C CA . VAL B 1 7 ? 11.586 -24.219 -28.016 1 52.22 7 VAL B CA 1
ATOM 1637 C C . VAL B 1 7 ? 11.297 -24.891 -26.672 1 52.22 7 VAL B C 1
ATOM 1639 O O . VAL B 1 7 ? 12.211 -25.406 -26.016 1 52.22 7 VAL B O 1
ATOM 1642 N N . THR B 1 8 ? 10.234 -24.422 -26.078 1 62.75 8 THR B N 1
ATOM 1643 C CA . THR B 1 8 ? 9.82 -25.047 -24.812 1 62.75 8 THR B CA 1
ATOM 1644 C C . THR B 1 8 ? 9.688 -26.547 -24.984 1 62.75 8 THR B C 1
ATOM 1646 O O . THR B 1 8 ? 9.008 -27.016 -25.906 1 62.75 8 THR B O 1
ATOM 1649 N N . THR B 1 9 ? 10.688 -27.359 -24.516 1 68.88 9 THR B N 1
ATOM 1650 C CA . THR B 1 9 ? 10.703 -28.812 -24.531 1 68.88 9 THR B CA 1
ATOM 1651 C C . THR B 1 9 ? 9.578 -29.375 -23.672 1 68.88 9 THR B C 1
ATOM 1653 O O . THR B 1 9 ? 9.312 -28.875 -22.578 1 68.88 9 THR B O 1
ATOM 1656 N N . VAL B 1 10 ? 8.719 -30.234 -24.359 1 74.06 10 VAL B N 1
ATOM 1657 C CA . VAL B 1 10 ? 7.645 -30.922 -23.656 1 74.06 10 VAL B CA 1
ATOM 1658 C C . VAL B 1 10 ? 8.203 -32.156 -22.938 1 74.06 10 VAL B C 1
ATOM 1660 O O . VAL B 1 10 ? 8.961 -32.906 -23.516 1 74.06 10 VAL B O 1
ATOM 1663 N N . ALA B 1 11 ? 8.031 -32.219 -21.609 1 76.94 11 ALA B N 1
ATOM 1664 C CA . ALA B 1 11 ? 8.398 -33.438 -20.875 1 76.94 11 ALA B CA 1
ATOM 1665 C C . ALA B 1 11 ? 7.285 -34.469 -20.922 1 76.94 11 ALA B C 1
ATOM 1667 O O . ALA B 1 11 ? 6.152 -34.188 -20.531 1 76.94 11 ALA B O 1
ATOM 1668 N N . LEU B 1 12 ? 7.625 -35.625 -21.5 1 78.38 12 LEU B N 1
ATOM 1669 C CA . LEU B 1 12 ? 6.652 -36.719 -21.547 1 78.38 12 LEU B CA 1
ATOM 1670 C C . LEU B 1 12 ? 6.836 -37.688 -20.375 1 78.38 12 LEU B C 1
ATOM 1672 O O . LEU B 1 12 ? 7.922 -37.75 -19.797 1 78.38 12 LEU B O 1
ATOM 1676 N N . VAL B 1 13 ? 5.699 -38.344 -20.016 1 79.81 13 VAL B N 1
ATOM 1677 C CA . VAL B 1 13 ? 5.754 -39.312 -18.938 1 79.81 13 VAL B CA 1
ATOM 1678 C C . VAL B 1 13 ? 6.523 -40.562 -19.406 1 79.81 13 VAL B C 1
ATOM 1680 O O . VAL B 1 13 ? 6.305 -41.062 -20.5 1 79.81 13 VAL B O 1
ATOM 1683 N N . GLU B 1 14 ? 7.504 -40.969 -18.531 1 73.56 14 GLU B N 1
ATOM 1684 C CA . GLU B 1 14 ? 8.289 -42.188 -18.828 1 73.56 14 GLU B CA 1
ATOM 1685 C C . GLU B 1 14 ? 7.398 -43.406 -19 1 73.56 14 GLU B C 1
ATOM 1687 O O . GLU B 1 14 ? 6.383 -43.531 -18.312 1 73.56 14 GLU B O 1
ATOM 1692 N N . LYS B 1 15 ? 7.613 -44.219 -19.984 1 65.94 15 LYS B N 1
ATOM 1693 C CA . LYS B 1 15 ? 6.863 -45.469 -20.203 1 65.94 15 LYS B CA 1
ATOM 1694 C C . LYS B 1 15 ? 7.285 -46.531 -19.203 1 65.94 15 LYS B C 1
ATOM 1696 O O . LYS B 1 15 ? 8.461 -46.625 -18.844 1 65.94 15 LYS B O 1
ATOM 1701 N N . ASP B 1 16 ? 6.336 -46.906 -18.281 1 56.09 16 ASP B N 1
ATOM 1702 C CA . ASP B 1 16 ? 6.695 -48.031 -17.438 1 56.09 16 ASP B CA 1
ATOM 1703 C C . ASP B 1 16 ? 6.996 -49.281 -18.266 1 56.09 16 ASP B C 1
ATOM 1705 O O . ASP B 1 16 ? 6.148 -49.75 -19.031 1 56.09 16 ASP B O 1
ATOM 1709 N N . ASP B 1 17 ? 8.203 -49.5 -18.562 1 49.81 17 ASP B N 1
ATOM 1710 C CA . ASP B 1 17 ? 8.531 -50.719 -19.297 1 49.81 17 ASP B CA 1
ATOM 1711 C C . ASP B 1 17 ? 8.008 -51.969 -18.578 1 49.81 17 ASP B C 1
ATOM 1713 O O . ASP B 1 17 ? 8 -53.062 -19.125 1 49.81 17 ASP B O 1
ATOM 1717 N N . ARG B 1 18 ? 7.871 -52.031 -17.219 1 49.69 18 ARG B N 1
ATOM 1718 C CA . ARG B 1 18 ? 7.438 -53.219 -16.469 1 49.69 18 ARG B CA 1
ATOM 1719 C C . ARG B 1 18 ? 6.16 -52.938 -15.695 1 49.69 18 ARG B C 1
ATOM 1721 O O . ARG B 1 18 ? 6.195 -52.812 -14.469 1 49.69 18 ARG B O 1
ATOM 1728 N N . PRO B 1 19 ? 4.992 -52.562 -16.25 1 45.56 19 PRO B N 1
ATOM 1729 C CA . PRO B 1 19 ? 3.875 -52.125 -15.398 1 45.56 19 PRO B CA 1
ATOM 1730 C C . PRO B 1 19 ? 3.615 -53.094 -14.242 1 45.56 19 PRO B C 1
ATOM 1732 O O . PRO B 1 19 ? 3.34 -52.656 -13.117 1 45.56 19 PRO B O 1
ATOM 1735 N N . CYS B 1 20 ? 3.166 -54.312 -14.516 1 42.91 20 CYS B N 1
ATOM 1736 C CA . CYS B 1 20 ? 2.902 -55.375 -13.547 1 42.91 20 CYS B CA 1
ATOM 1737 C C . CYS B 1 20 ? 4.066 -56.344 -13.484 1 42.91 20 CYS B C 1
ATOM 1739 O O . CYS B 1 20 ? 3.867 -57.531 -13.219 1 42.91 20 CYS B O 1
ATOM 1741 N N . GLY B 1 21 ? 5.363 -56.062 -13.445 1 42.31 21 GLY B N 1
ATOM 1742 C CA . GLY B 1 21 ? 6.441 -57.031 -13.312 1 42.31 21 GLY B CA 1
ATOM 1743 C C . GLY B 1 21 ? 6.699 -57.812 -14.586 1 42.31 21 GLY B C 1
ATOM 1744 O O . GLY B 1 21 ? 7.617 -58.656 -14.641 1 42.31 21 GLY B O 1
ATOM 1745 N N . ILE B 1 22 ? 5.602 -58.219 -15.359 1 41.41 22 ILE B N 1
ATOM 1746 C CA . ILE B 1 22 ? 5.812 -59.094 -16.5 1 41.41 22 ILE B CA 1
ATOM 1747 C C . ILE B 1 22 ? 6.258 -58.281 -17.703 1 41.41 22 ILE B C 1
ATOM 1749 O O . ILE B 1 22 ? 5.816 -57.156 -17.891 1 41.41 22 ILE B O 1
ATOM 1753 N N . ARG B 1 23 ? 7.492 -58.531 -18.125 1 40.03 23 ARG B N 1
ATOM 1754 C CA . ARG B 1 23 ? 8.031 -58 -19.375 1 40.03 23 ARG B CA 1
ATOM 1755 C C . ARG B 1 23 ? 6.988 -58.031 -20.484 1 40.03 23 ARG B C 1
ATOM 1757 O O . ARG B 1 23 ? 6.496 -59.094 -20.859 1 40.03 23 ARG B O 1
ATOM 1764 N N . LEU B 1 24 ? 6.109 -57.094 -20.531 1 38.28 24 LEU B N 1
ATOM 1765 C CA . LEU B 1 24 ? 5.266 -57.188 -21.719 1 38.28 24 LEU B CA 1
ATOM 1766 C C . LEU B 1 24 ? 6.113 -57.25 -22.984 1 38.28 24 LEU B C 1
ATOM 1768 O O . LEU B 1 24 ? 7.145 -56.562 -23.094 1 38.28 24 LEU B O 1
ATOM 1772 N N . VAL B 1 25 ? 6.215 -58.438 -23.625 1 37.56 25 VAL B N 1
ATOM 1773 C CA . VAL B 1 25 ? 6.875 -58.75 -24.891 1 37.56 25 VAL B CA 1
ATOM 1774 C C . VAL B 1 25 ? 6.656 -57.594 -25.891 1 37.56 25 VAL B C 1
ATOM 1776 O O . VAL B 1 25 ? 7.52 -57.312 -26.719 1 37.56 25 VAL B O 1
ATOM 1779 N N . HIS B 1 26 ? 5.316 -57.375 -26.359 1 35.97 26 HIS B N 1
ATOM 1780 C CA . HIS B 1 26 ? 5.133 -56.5 -27.531 1 35.97 26 HIS B CA 1
ATOM 1781 C C . HIS B 1 26 ? 5.344 -55.031 -27.172 1 35.97 26 HIS B C 1
ATOM 1783 O O . HIS B 1 26 ? 4.426 -54.375 -26.688 1 35.97 26 HIS B O 1
ATOM 1789 N N . THR B 1 27 ? 6.363 -54.656 -26.625 1 37.22 27 THR B N 1
ATOM 1790 C CA . THR B 1 27 ? 6.785 -53.312 -26.266 1 37.22 27 THR B CA 1
ATOM 1791 C C . THR B 1 27 ? 6.602 -52.375 -27.438 1 37.22 27 THR B C 1
ATOM 1793 O O . THR B 1 27 ? 6.82 -51.156 -27.312 1 37.22 27 THR B O 1
ATOM 1796 N N . ASP B 1 28 ? 6.59 -52.938 -28.656 1 37.53 28 ASP B N 1
ATOM 1797 C CA . ASP B 1 28 ? 6.633 -52.062 -29.812 1 37.53 28 ASP B CA 1
ATOM 1798 C C . ASP B 1 28 ? 5.43 -51.125 -29.828 1 37.53 28 ASP B C 1
ATOM 1800 O O . ASP B 1 28 ? 5.469 -50.031 -30.438 1 37.53 28 ASP B O 1
ATOM 1804 N N . ARG B 1 29 ? 4.191 -51.656 -29.594 1 39.5 29 ARG B N 1
ATOM 1805 C CA . ARG B 1 29 ? 2.973 -50.938 -29.922 1 39.5 29 ARG B CA 1
ATOM 1806 C C . ARG B 1 29 ? 2.691 -49.844 -28.891 1 39.5 29 ARG B C 1
ATOM 1808 O O . ARG B 1 29 ? 1.856 -48.969 -29.109 1 39.5 29 ARG B O 1
ATOM 1815 N N . THR B 1 30 ? 3.076 -50.125 -27.75 1 37.94 30 THR B N 1
ATOM 1816 C CA . THR B 1 30 ? 2.617 -49.094 -26.828 1 37.94 30 THR B CA 1
ATOM 1817 C C . THR B 1 30 ? 3.486 -47.844 -26.938 1 37.94 30 THR B C 1
ATOM 1819 O O . THR B 1 30 ? 3.318 -46.875 -26.172 1 37.94 30 THR B O 1
ATOM 1822 N N . ASN B 1 31 ? 4.699 -48.062 -27.562 1 39.12 31 ASN B N 1
ATOM 1823 C CA . ASN B 1 31 ? 5.371 -46.812 -27.938 1 39.12 31 ASN B CA 1
ATOM 1824 C C . ASN B 1 31 ? 4.527 -46 -28.906 1 39.12 31 ASN B C 1
ATOM 1826 O O . ASN B 1 31 ? 4.738 -46.031 -30.125 1 39.12 31 ASN B O 1
ATOM 1830 N N . VAL B 1 32 ? 3.291 -46.062 -29.016 1 42.22 32 VAL B N 1
ATOM 1831 C CA . VAL B 1 32 ? 2.67 -45.031 -29.875 1 42.22 32 VAL B CA 1
ATOM 1832 C C . VAL B 1 32 ? 3.48 -43.75 -29.812 1 42.22 32 VAL B C 1
ATOM 1834 O O . VAL B 1 32 ? 3.617 -43.125 -28.75 1 42.22 32 VAL B O 1
ATOM 1837 N N . ALA B 1 33 ? 4.555 -43.688 -30.516 1 44.28 33 ALA B N 1
ATOM 1838 C CA . ALA B 1 33 ? 5.211 -42.406 -30.781 1 44.28 33 ALA B CA 1
ATOM 1839 C C . ALA B 1 33 ? 4.234 -41.25 -30.625 1 44.28 33 ALA B C 1
ATOM 1841 O O . ALA B 1 33 ? 3.125 -41.281 -31.156 1 44.28 33 ALA B O 1
ATOM 1842 N N . ALA B 1 34 ? 4.324 -40.625 -29.562 1 53.84 34 ALA B N 1
ATOM 1843 C CA . ALA B 1 34 ? 3.545 -39.375 -29.516 1 53.84 34 ALA B CA 1
ATOM 1844 C C . ALA B 1 34 ? 3.416 -38.75 -30.891 1 53.84 34 ALA B C 1
ATOM 1846 O O . ALA B 1 34 ? 4.406 -38.625 -31.609 1 53.84 34 ALA B O 1
ATOM 1847 N N . ASP B 1 35 ? 2.322 -39.031 -31.625 1 62.19 35 ASP B N 1
ATOM 1848 C CA . ASP B 1 35 ? 2.086 -38.281 -32.875 1 62.19 35 ASP B CA 1
ATOM 1849 C C . ASP B 1 35 ? 2.76 -36.906 -32.812 1 62.19 35 ASP B C 1
ATOM 1851 O O . ASP B 1 35 ? 2.574 -36.156 -31.875 1 62.19 35 ASP B O 1
ATOM 1855 N N . PRO B 1 36 ? 3.98 -36.875 -33.656 1 60.22 36 PRO B N 1
ATOM 1856 C CA . PRO B 1 36 ? 4.668 -35.594 -33.688 1 60.22 36 PRO B CA 1
ATOM 1857 C C . PRO B 1 36 ? 3.707 -34.406 -33.562 1 60.22 36 PRO B C 1
ATOM 1859 O O . PRO B 1 36 ? 4.066 -33.375 -33 1 60.22 36 PRO B O 1
ATOM 1862 N N . THR B 1 37 ? 2.541 -34.594 -34.188 1 64.94 37 THR B N 1
ATOM 1863 C CA . THR B 1 37 ? 1.556 -33.5 -34.094 1 64.94 37 THR B CA 1
ATOM 1864 C C . THR B 1 37 ? 1.122 -33.312 -32.656 1 64.94 37 THR B C 1
ATOM 1866 O O . THR B 1 37 ? 0.91 -32.188 -32.219 1 64.94 37 THR B O 1
ATOM 1869 N N . ASP B 1 38 ? 1.286 -34.406 -31.922 1 78.56 38 ASP B N 1
ATOM 1870 C CA . ASP B 1 38 ? 0.889 -34.344 -30.516 1 78.56 38 ASP B CA 1
ATOM 1871 C C . ASP B 1 38 ? 1.946 -33.625 -29.672 1 78.56 38 ASP B C 1
ATOM 1873 O O . ASP B 1 38 ? 1.616 -32.812 -28.828 1 78.56 38 ASP B O 1
ATOM 1877 N N . LEU B 1 39 ? 3.238 -33.906 -30.109 1 80.5 39 LEU B N 1
ATOM 1878 C CA . LEU B 1 39 ? 4.332 -33.281 -29.375 1 80.5 39 LEU B CA 1
ATOM 1879 C C . LEU B 1 39 ? 4.363 -31.781 -29.609 1 80.5 39 LEU B C 1
ATOM 1881 O O . LEU B 1 39 ? 4.641 -31 -28.703 1 80.5 39 LEU B O 1
ATOM 1885 N N . VAL B 1 40 ? 4.152 -31.422 -30.875 1 83.56 40 VAL B N 1
ATOM 1886 C CA . VAL B 1 40 ? 4.121 -30 -31.219 1 83.56 40 VAL B CA 1
ATOM 1887 C C . VAL B 1 40 ? 2.986 -29.312 -30.469 1 83.56 40 VAL B C 1
ATOM 1889 O O . VAL B 1 40 ? 3.164 -28.203 -29.938 1 83.56 40 VAL B O 1
ATOM 1892 N N . GLU B 1 41 ? 1.854 -29.938 -30.422 1 85.94 41 GLU B N 1
ATOM 1893 C CA . GLU B 1 41 ? 0.704 -29.359 -29.719 1 85.94 41 GLU B CA 1
ATOM 1894 C C . GLU B 1 41 ? 0.976 -29.234 -28.219 1 85.94 41 GLU B C 1
ATOM 1896 O O . GLU B 1 41 ? 0.625 -28.219 -27.609 1 85.94 41 GLU B O 1
ATOM 1901 N N . LEU B 1 42 ? 1.642 -30.266 -27.641 1 87.94 42 LEU B N 1
ATOM 1902 C CA . LEU B 1 42 ? 1.991 -30.234 -26.234 1 87.94 42 LEU B CA 1
ATOM 1903 C C . LEU B 1 42 ? 2.996 -29.109 -25.953 1 87.94 42 LEU B C 1
ATOM 1905 O O . LEU B 1 42 ? 2.873 -28.391 -24.953 1 87.94 42 LEU B O 1
ATOM 1909 N N . ALA B 1 43 ? 3.926 -28.953 -26.844 1 89.12 43 ALA B N 1
ATOM 1910 C CA . ALA B 1 43 ? 4.918 -27.891 -26.719 1 89.12 43 ALA B CA 1
ATOM 1911 C C . ALA B 1 43 ? 4.262 -26.516 -26.781 1 89.12 43 ALA B C 1
ATOM 1913 O O . ALA B 1 43 ? 4.652 -25.594 -26.047 1 89.12 43 ALA B O 1
ATOM 1914 N N . ARG B 1 44 ? 3.324 -26.391 -27.656 1 89.62 44 ARG B N 1
ATOM 1915 C CA . ARG B 1 44 ? 2.609 -25.125 -27.797 1 89.62 44 ARG B CA 1
ATOM 1916 C C . ARG B 1 44 ? 1.862 -24.781 -26.5 1 89.62 44 ARG B C 1
ATOM 1918 O O . ARG B 1 44 ? 1.817 -23.609 -26.109 1 89.62 44 ARG B O 1
ATOM 1925 N N . VAL B 1 45 ? 1.291 -25.75 -25.891 1 89.81 45 VAL B N 1
ATOM 1926 C CA . VAL B 1 45 ? 0.554 -25.531 -24.656 1 89.81 45 VAL B CA 1
ATOM 1927 C C . VAL B 1 45 ? 1.505 -25.047 -23.562 1 89.81 45 VAL B C 1
ATOM 1929 O O . VAL B 1 45 ? 1.186 -24.109 -22.828 1 89.81 45 VAL B O 1
ATOM 1932 N N . VAL B 1 46 ? 2.664 -25.609 -23.469 1 93.12 46 VAL B N 1
ATOM 1933 C CA . VAL B 1 46 ? 3.65 -25.219 -22.469 1 93.12 46 VAL B CA 1
ATOM 1934 C C . VAL B 1 46 ? 4.141 -23.812 -22.75 1 93.12 46 VAL B C 1
ATOM 1936 O O . VAL B 1 46 ? 4.305 -23 -21.828 1 93.12 46 VAL B O 1
ATOM 1939 N N . GLN B 1 47 ? 4.352 -23.516 -24 1 93.12 47 GLN B N 1
ATOM 1940 C CA . GLN B 1 47 ? 4.781 -22.172 -24.391 1 93.12 47 GLN B CA 1
ATOM 1941 C C . GLN B 1 47 ? 3.732 -21.125 -24.016 1 93.12 47 GLN B C 1
ATOM 1943 O O . GLN B 1 47 ? 4.066 -20.062 -23.484 1 93.12 47 GLN B O 1
ATOM 1948 N N . LYS B 1 48 ? 2.559 -21.438 -24.344 1 94.25 48 LYS B N 1
ATOM 1949 C CA . LYS B 1 48 ? 1.465 -20.547 -23.984 1 94.25 48 LYS B CA 1
ATOM 1950 C C . LYS B 1 48 ? 1.385 -20.359 -22.469 1 94.25 48 LYS B C 1
ATOM 1952 O O . LYS B 1 48 ? 1.184 -19.25 -21.984 1 94.25 48 LYS B O 1
ATOM 1957 N N . ALA B 1 49 ? 1.567 -21.422 -21.75 1 96.44 49 ALA B N 1
ATOM 1958 C CA . ALA B 1 49 ? 1.547 -21.375 -20.281 1 96.44 49 ALA B CA 1
ATOM 1959 C C . ALA B 1 49 ? 2.662 -20.469 -19.75 1 96.44 49 ALA B C 1
ATOM 1961 O O . ALA B 1 49 ? 2.451 -19.703 -18.812 1 96.44 49 ALA B O 1
ATOM 1962 N N . ASP B 1 50 ? 3.812 -20.562 -20.344 1 95.81 50 ASP B N 1
ATOM 1963 C CA . ASP B 1 50 ? 4.926 -19.703 -19.969 1 95.81 50 ASP B CA 1
ATOM 1964 C C . ASP B 1 50 ? 4.566 -18.219 -20.156 1 95.81 50 ASP B C 1
ATOM 1966 O O . ASP B 1 50 ? 4.875 -17.391 -19.297 1 95.81 50 ASP B O 1
ATOM 1970 N N . GLU B 1 51 ? 3.951 -17.953 -21.266 1 96.56 51 GLU B N 1
ATOM 1971 C CA . GLU B 1 51 ? 3.543 -16.594 -21.547 1 96.56 51 GLU B CA 1
ATOM 1972 C C . GLU B 1 51 ? 2.525 -16.094 -20.531 1 96.56 51 GLU B C 1
ATOM 1974 O O . GLU B 1 51 ? 2.633 -14.961 -20.031 1 96.56 51 GLU B O 1
ATOM 1979 N N . PHE B 1 52 ? 1.561 -16.891 -20.219 1 97.25 52 PHE B N 1
ATOM 1980 C CA . PHE B 1 52 ? 0.552 -16.531 -19.234 1 97.25 52 PHE B CA 1
ATOM 1981 C C . PHE B 1 52 ? 1.19 -16.312 -17.875 1 97.25 52 PHE B C 1
ATOM 1983 O O . PHE B 1 52 ? 0.845 -15.352 -17.172 1 97.25 52 PHE B O 1
ATOM 1990 N N . THR B 1 53 ? 2.111 -17.203 -17.469 1 97.81 53 THR B N 1
ATOM 1991 C CA . THR B 1 53 ? 2.777 -17.078 -16.188 1 97.81 53 THR B CA 1
ATOM 1992 C C . THR B 1 53 ? 3.521 -15.75 -16.078 1 97.81 53 THR B C 1
ATOM 1994 O O . THR B 1 53 ? 3.41 -15.039 -15.078 1 97.81 53 THR B O 1
ATOM 1997 N N . ARG B 1 54 ? 4.207 -15.414 -17.141 1 97.31 54 ARG B N 1
ATOM 1998 C CA . ARG B 1 54 ? 4.945 -14.156 -17.156 1 97.31 54 ARG B CA 1
ATOM 1999 C C . ARG B 1 54 ? 3.998 -12.961 -17.109 1 97.31 54 ARG B C 1
ATOM 2001 O O . ARG B 1 54 ? 4.223 -12.023 -16.344 1 97.31 54 ARG B O 1
ATOM 2008 N N . ALA B 1 55 ? 3 -13.031 -17.906 1 97.88 55 ALA B N 1
ATOM 2009 C CA . ALA B 1 55 ? 2.035 -11.938 -17.969 1 97.88 55 ALA B CA 1
ATOM 2010 C C . ALA B 1 55 ? 1.332 -11.742 -16.625 1 97.88 55 ALA B C 1
ATOM 2012 O O . ALA B 1 55 ? 1.181 -10.617 -16.156 1 97.88 55 ALA B O 1
ATOM 2013 N N . ASN B 1 56 ? 0.938 -12.812 -16.016 1 97.62 56 ASN B N 1
ATOM 2014 C CA . ASN B 1 56 ? 0.277 -12.758 -14.719 1 97.62 56 ASN B CA 1
ATOM 2015 C C . ASN B 1 56 ? 1.167 -12.109 -13.664 1 97.62 56 ASN B C 1
ATOM 2017 O O . ASN B 1 56 ? 0.726 -11.211 -12.938 1 97.62 56 ASN B O 1
ATOM 2021 N N . ALA B 1 57 ? 2.393 -12.586 -13.586 1 98.25 57 ALA B N 1
ATOM 2022 C CA . ALA B 1 57 ? 3.336 -12.047 -12.609 1 98.25 57 ALA B CA 1
ATOM 2023 C C . ALA B 1 57 ? 3.596 -10.562 -12.867 1 98.25 57 ALA B C 1
ATOM 2025 O O . ALA B 1 57 ? 3.561 -9.75 -11.938 1 98.25 57 ALA B O 1
ATOM 2026 N N . SER B 1 58 ? 3.791 -10.258 -14.125 1 98.12 58 SER B N 1
ATOM 2027 C CA . SER B 1 58 ? 4.082 -8.875 -14.5 1 98.12 58 SER B CA 1
ATOM 2028 C C . SER B 1 58 ? 2.932 -7.949 -14.125 1 98.12 58 SER B C 1
ATOM 2030 O O . SER B 1 58 ? 3.15 -6.875 -13.555 1 98.12 58 SER B O 1
ATOM 2032 N N . ASN B 1 59 ? 1.738 -8.359 -14.445 1 97.75 59 ASN B N 1
ATOM 2033 C CA . ASN B 1 59 ? 0.562 -7.547 -14.156 1 97.75 59 ASN B CA 1
ATOM 2034 C C . ASN B 1 59 ? 0.411 -7.301 -12.656 1 97.75 59 ASN B C 1
ATOM 2036 O O . ASN B 1 59 ? 0.163 -6.172 -12.227 1 97.75 59 ASN B O 1
ATOM 2040 N N . LYS B 1 60 ? 0.599 -8.312 -11.906 1 97.88 60 LYS B N 1
ATOM 2041 C CA . LYS B 1 60 ? 0.485 -8.195 -10.453 1 97.88 60 LYS B CA 1
ATOM 2042 C C . LYS B 1 60 ? 1.602 -7.328 -9.883 1 97.88 60 LYS B C 1
ATOM 2044 O O . LYS B 1 60 ? 1.358 -6.48 -9.023 1 97.88 60 LYS B O 1
ATOM 2049 N N . LEU B 1 61 ? 2.836 -7.555 -10.398 1 98.31 61 LEU B N 1
ATOM 2050 C CA . LEU B 1 61 ? 3.982 -6.805 -9.898 1 98.31 61 LEU B CA 1
ATOM 2051 C C . LEU B 1 61 ? 3.871 -5.328 -10.266 1 98.31 61 LEU B C 1
ATOM 2053 O O . LEU B 1 61 ? 4.266 -4.461 -9.484 1 98.31 61 LEU B O 1
ATOM 2057 N N . LEU B 1 62 ? 3.291 -5.035 -11.469 1 98.25 62 LEU B N 1
ATOM 2058 C CA . LEU B 1 62 ? 3.084 -3.648 -11.875 1 98.25 62 LEU B CA 1
ATOM 2059 C C . LEU B 1 62 ? 2.082 -2.959 -10.953 1 98.25 62 LEU B C 1
ATOM 2061 O O . LEU B 1 62 ? 2.287 -1.812 -10.555 1 98.25 62 LEU B O 1
ATOM 2065 N N . THR B 1 63 ? 1.043 -3.643 -10.586 1 98 63 THR B N 1
ATOM 2066 C CA . THR B 1 63 ? 0.047 -3.107 -9.664 1 98 63 THR B CA 1
ATOM 2067 C C . THR B 1 63 ? 0.668 -2.836 -8.297 1 98 63 THR B C 1
ATOM 2069 O O . THR B 1 63 ? 0.46 -1.769 -7.719 1 98 63 THR B O 1
ATOM 2072 N N . ILE B 1 64 ? 1.496 -3.732 -7.805 1 98.12 64 ILE B N 1
ATOM 2073 C CA . ILE B 1 64 ? 2.156 -3.592 -6.512 1 98.12 64 ILE B CA 1
ATOM 2074 C C . ILE B 1 64 ? 3.127 -2.414 -6.555 1 98.12 64 ILE B C 1
ATOM 2076 O O . ILE B 1 64 ? 3.195 -1.626 -5.609 1 98.12 64 ILE B O 1
ATOM 2080 N N . ALA B 1 65 ? 3.793 -2.279 -7.711 1 98.12 65 ALA B N 1
ATOM 2081 C CA . ALA B 1 65 ? 4.742 -1.182 -7.871 1 98.12 65 ALA B CA 1
ATOM 2082 C C . ALA B 1 65 ? 4.031 0.168 -7.828 1 98.12 65 ALA B C 1
ATOM 2084 O O . ALA B 1 65 ? 4.531 1.121 -7.227 1 98.12 65 ALA B O 1
ATOM 2085 N N . GLU B 1 66 ? 2.908 0.24 -8.438 1 98.06 66 GLU B N 1
ATOM 2086 C CA . GLU B 1 66 ? 2.115 1.466 -8.414 1 98.06 66 GLU B CA 1
ATOM 2087 C C . GLU B 1 66 ? 1.63 1.781 -7.004 1 98.06 66 GLU B C 1
ATOM 2089 O O . GLU B 1 66 ? 1.64 2.939 -6.582 1 98.06 66 GLU B O 1
ATOM 2094 N N . GLN B 1 67 ? 1.238 0.777 -6.301 1 97.69 67 GLN B N 1
ATOM 2095 C CA . GLN B 1 67 ? 0.79 0.947 -4.922 1 97.69 67 GLN B CA 1
ATOM 2096 C C . GLN B 1 67 ? 1.923 1.451 -4.035 1 97.69 67 GLN B C 1
ATOM 2098 O O . GLN B 1 67 ? 1.716 2.328 -3.191 1 97.69 67 GLN B O 1
ATOM 2103 N N . ILE B 1 68 ? 3.096 0.92 -4.258 1 98.31 68 ILE B N 1
ATOM 2104 C CA . ILE B 1 68 ? 4.246 1.349 -3.475 1 98.31 68 ILE B CA 1
ATOM 2105 C C . ILE B 1 68 ? 4.559 2.812 -3.773 1 98.31 68 ILE B C 1
ATOM 2107 O O . ILE B 1 68 ? 4.844 3.594 -2.859 1 98.31 68 ILE B O 1
ATOM 2111 N N . ARG B 1 69 ? 4.469 3.191 -5.016 1 97.75 69 ARG B N 1
ATOM 2112 C CA . ARG B 1 69 ? 4.707 4.578 -5.406 1 97.75 69 ARG B CA 1
ATOM 2113 C C . ARG B 1 69 ? 3.723 5.516 -4.715 1 97.75 69 ARG B C 1
ATOM 2115 O O . ARG B 1 69 ? 4.105 6.59 -4.246 1 97.75 69 ARG B O 1
ATOM 2122 N N . TYR B 1 70 ? 2.482 5.148 -4.676 1 98.06 70 TYR B N 1
ATOM 2123 C CA . TYR B 1 70 ? 1.466 5.941 -3.994 1 98.06 70 TYR B CA 1
ATOM 2124 C C . TYR B 1 70 ? 1.797 6.098 -2.514 1 98.06 70 TYR B C 1
ATOM 2126 O O . TYR B 1 70 ? 1.69 7.195 -1.961 1 98.06 70 TYR B O 1
ATOM 2134 N N . LEU B 1 71 ? 2.287 5.016 -1.871 1 98.38 71 LEU B N 1
ATOM 2135 C CA . LEU B 1 71 ? 2.664 5.059 -0.463 1 98.38 71 LEU B CA 1
ATOM 2136 C C . LEU B 1 71 ? 3.877 5.961 -0.253 1 98.38 71 LEU B C 1
ATOM 2138 O O . LEU B 1 71 ? 3.961 6.672 0.751 1 98.38 71 LEU B O 1
ATOM 2142 N N . GLN B 1 72 ? 4.75 5.953 -1.194 1 98.06 72 GLN B N 1
ATOM 2143 C CA . GLN B 1 72 ? 5.918 6.824 -1.124 1 98.06 72 GLN B CA 1
ATOM 2144 C C . GLN B 1 72 ? 5.516 8.289 -1.229 1 98.06 72 GLN B C 1
ATOM 2146 O O . GLN B 1 72 ? 6.074 9.141 -0.533 1 98.06 72 GLN B O 1
ATOM 2151 N N . GLU B 1 73 ? 4.574 8.547 -2.102 1 98.19 73 GLU B N 1
ATOM 2152 C CA . GLU B 1 73 ? 4.055 9.906 -2.213 1 98.19 73 GLU B CA 1
ATOM 2153 C C . GLU B 1 73 ? 3.361 10.344 -0.926 1 98.19 73 GLU B C 1
ATOM 2155 O O . GLU B 1 73 ? 3.5 11.492 -0.495 1 98.19 73 GLU B O 1
ATOM 2160 N N . GLN B 1 74 ? 2.676 9.445 -0.34 1 97.88 74 GLN B N 1
ATOM 2161 C CA . GLN B 1 74 ? 2.055 9.727 0.95 1 97.88 74 GLN B CA 1
ATOM 2162 C C . GLN B 1 74 ? 3.105 10.047 2.01 1 97.88 74 GLN B C 1
ATOM 2164 O O . GLN B 1 74 ? 2.934 10.969 2.805 1 97.88 74 GLN B O 1
ATOM 2169 N N . ALA B 1 75 ? 4.223 9.312 2.053 1 98.44 75 ALA B N 1
ATOM 2170 C CA . ALA B 1 75 ? 5.301 9.547 3.008 1 98.44 75 ALA B CA 1
ATOM 2171 C C . ALA B 1 75 ? 5.934 10.914 2.799 1 98.44 75 ALA B C 1
ATOM 2173 O O . ALA B 1 75 ? 6.227 11.625 3.764 1 98.44 75 ALA B O 1
ATOM 2174 N N . ARG B 1 76 ? 6.098 11.281 1.539 1 98.38 76 ARG B N 1
ATOM 2175 C CA . ARG B 1 76 ? 6.633 12.602 1.212 1 98.38 76 ARG B CA 1
ATOM 2176 C C . ARG B 1 76 ? 5.711 13.703 1.715 1 98.38 76 ARG B C 1
ATOM 2178 O O . ARG B 1 76 ? 6.176 14.695 2.285 1 98.38 76 ARG B O 1
ATOM 2185 N N . THR B 1 77 ? 4.469 13.492 1.506 1 98 77 THR B N 1
ATOM 2186 C CA . THR B 1 77 ? 3.48 14.469 1.943 1 98 77 THR B CA 1
ATOM 2187 C C . THR B 1 77 ? 3.488 14.602 3.463 1 98 77 THR B C 1
ATOM 2189 O O . THR B 1 77 ? 3.365 15.711 3.994 1 98 77 THR B O 1
ATOM 2192 N N . VAL B 1 78 ? 3.68 13.5 4.18 1 98.38 78 VAL B N 1
ATOM 2193 C CA . VAL B 1 78 ? 3.756 13.508 5.637 1 98.38 78 VAL B CA 1
ATOM 2194 C C . VAL B 1 78 ? 4.93 14.375 6.09 1 98.38 78 VAL B C 1
ATOM 2196 O O . VAL B 1 78 ? 4.789 15.188 7.008 1 98.38 78 VAL B O 1
ATOM 2199 N N . LEU B 1 79 ? 6.004 14.227 5.441 1 98.25 79 LEU B N 1
ATOM 2200 C CA . LEU B 1 79 ? 7.203 14.977 5.797 1 98.25 79 LEU B CA 1
ATOM 2201 C C . LEU B 1 79 ? 7.035 16.453 5.484 1 98.25 79 LEU B C 1
ATOM 2203 O O . LEU B 1 79 ? 7.445 17.312 6.273 1 98.25 79 LEU B O 1
ATOM 2207 N N . GLU B 1 80 ? 6.395 16.734 4.34 1 98.19 80 GLU B N 1
ATOM 2208 C CA . GLU B 1 80 ? 6.133 18.125 3.955 1 98.19 80 GLU B CA 1
ATOM 2209 C C . GLU B 1 80 ? 5.176 18.797 4.934 1 98.19 80 GLU B C 1
ATOM 2211 O O . GLU B 1 80 ? 5.395 19.938 5.336 1 98.19 80 GLU B O 1
ATOM 2216 N N . ASP B 1 81 ? 4.168 18.109 5.297 1 97.5 81 ASP B N 1
ATOM 2217 C CA . ASP B 1 81 ? 3.207 18.625 6.27 1 97.5 81 ASP B CA 1
ATOM 2218 C C . ASP B 1 81 ? 3.877 18.875 7.617 1 97.5 81 ASP B C 1
ATOM 2220 O O . ASP B 1 81 ? 3.609 19.875 8.273 1 97.5 81 ASP B O 1
ATOM 2224 N N . ALA B 1 82 ? 4.699 17.969 8.016 1 98.19 82 ALA B N 1
ATOM 2225 C CA . ALA B 1 82 ? 5.406 18.109 9.289 1 98.19 82 ALA B CA 1
ATOM 2226 C C . ALA B 1 82 ? 6.305 19.344 9.273 1 98.19 82 ALA B C 1
ATOM 2228 O O . ALA B 1 82 ? 6.367 20.094 10.258 1 98.19 82 ALA B O 1
ATOM 2229 N N . LYS B 1 83 ? 6.984 19.578 8.195 1 98.25 83 LYS B N 1
ATOM 2230 C CA . LYS B 1 83 ? 7.832 20.75 8.039 1 98.25 83 LYS B CA 1
ATOM 2231 C C . LYS B 1 83 ? 7.012 22.031 8.117 1 98.25 83 LYS B C 1
ATOM 2233 O O . LYS B 1 83 ? 7.371 22.969 8.844 1 98.25 83 LYS B O 1
ATOM 2238 N N . ARG B 1 84 ? 5.953 22.016 7.422 1 97.56 84 ARG B N 1
ATOM 2239 C CA . ARG B 1 84 ? 5.062 23.188 7.426 1 97.56 84 ARG B CA 1
ATOM 2240 C C . ARG B 1 84 ? 4.523 23.453 8.828 1 97.56 84 ARG B C 1
ATOM 2242 O O . ARG B 1 84 ? 4.527 24.594 9.289 1 97.56 84 ARG B O 1
ATOM 2249 N N . ASP B 1 85 ? 4.09 22.422 9.461 1 98.06 85 ASP B N 1
ATOM 2250 C CA . ASP B 1 85 ? 3.545 22.547 10.812 1 98.06 85 ASP B CA 1
ATOM 2251 C C . ASP B 1 85 ? 4.594 23.109 11.773 1 98.06 85 ASP B C 1
ATOM 2253 O O . ASP B 1 85 ? 4.289 23.969 12.602 1 98.06 85 ASP B O 1
ATOM 2257 N N . ASN B 1 86 ? 5.789 22.562 11.648 1 97.44 86 ASN B N 1
ATOM 2258 C CA . ASN B 1 86 ? 6.875 23.062 12.484 1 97.44 86 ASN B CA 1
ATOM 2259 C C . ASN B 1 86 ? 7.137 24.547 12.242 1 97.44 86 ASN B C 1
ATOM 2261 O O . ASN B 1 86 ? 7.273 25.312 13.195 1 97.44 86 ASN B O 1
ATOM 2265 N N . GLU B 1 87 ? 7.141 24.922 11.031 1 97.25 87 GLU B N 1
ATOM 2266 C CA . GLU B 1 87 ? 7.348 26.328 10.688 1 97.25 87 GLU B CA 1
ATOM 2267 C C . GLU B 1 87 ? 6.238 27.203 11.258 1 97.25 87 GLU B C 1
ATOM 2269 O O . GLU B 1 87 ? 6.504 28.266 11.836 1 97.25 87 GLU B O 1
ATOM 2274 N N . LEU B 1 88 ? 5.051 26.766 11.125 1 97.62 88 LEU B N 1
ATOM 2275 C CA . LEU B 1 88 ? 3.902 27.531 11.586 1 97.62 88 LEU B CA 1
ATOM 2276 C C . LEU B 1 88 ? 3.918 27.672 13.109 1 97.62 88 LEU B C 1
ATOM 2278 O O . LEU B 1 88 ? 3.559 28.719 13.641 1 97.62 88 LEU B O 1
ATOM 2282 N N . HIS B 1 89 ? 4.359 26.672 13.781 1 97 89 HIS B N 1
ATOM 2283 C CA . HIS B 1 89 ? 4.434 26.734 15.234 1 97 89 HIS B CA 1
ATOM 2284 C C . HIS B 1 89 ? 5.469 27.75 15.695 1 97 89 HIS B C 1
ATOM 2286 O O . HIS B 1 89 ? 5.34 28.328 16.766 1 97 89 HIS B O 1
ATOM 2292 N N . HIS B 1 90 ? 6.434 28.016 14.883 1 96.25 90 HIS B N 1
ATOM 2293 C CA . HIS B 1 90 ? 7.535 28.891 15.281 1 96.25 90 HIS B CA 1
ATOM 2294 C C . HIS B 1 90 ? 7.309 30.312 14.797 1 96.25 90 HIS B C 1
ATOM 2296 O O . HIS B 1 90 ? 8.109 31.219 15.086 1 96.25 90 HIS B O 1
ATOM 2302 N N . ILE B 1 91 ? 6.262 30.5 14.062 1 96.62 91 ILE B N 1
ATOM 2303 C CA . ILE B 1 91 ? 5.902 31.859 13.664 1 96.62 91 ILE B CA 1
ATOM 2304 C C . ILE B 1 91 ? 5.531 32.656 14.898 1 96.62 91 ILE B C 1
ATOM 2306 O O . ILE B 1 91 ? 4.895 32.156 15.828 1 96.62 91 ILE B O 1
ATOM 2310 N N . ALA B 1 92 ? 5.926 33.906 14.859 1 94.81 92 ALA B N 1
ATOM 2311 C CA . ALA B 1 92 ? 5.719 34.812 15.992 1 94.81 92 ALA B CA 1
ATOM 2312 C C . ALA B 1 92 ? 4.238 34.906 16.344 1 94.81 92 ALA B C 1
ATOM 2314 O O . ALA B 1 92 ? 3.385 35 15.461 1 94.81 92 ALA B O 1
ATOM 2315 N N . CYS B 1 93 ? 4.004 34.781 17.609 1 92.69 93 CYS B N 1
ATOM 2316 C CA . CYS B 1 93 ? 2.658 34.906 18.156 1 92.69 93 CYS B CA 1
ATOM 2317 C C . CYS B 1 93 ? 2.703 35.344 19.625 1 92.69 93 CYS B C 1
ATOM 2319 O O . CYS B 1 93 ? 3.463 34.781 20.406 1 92.69 93 CYS B O 1
ATOM 2321 N N . ASN B 1 94 ? 1.892 36.25 20.016 1 88.19 94 ASN B N 1
ATOM 2322 C CA . ASN B 1 94 ? 1.945 36.781 21.375 1 88.19 94 ASN B CA 1
ATOM 2323 C C . ASN B 1 94 ? 1.001 36.031 22.312 1 88.19 94 ASN B C 1
ATOM 2325 O O . ASN B 1 94 ? 1.059 36.219 23.531 1 88.19 94 ASN B O 1
ATOM 2329 N N . ILE B 1 95 ? 0.135 35.25 21.766 1 88.56 95 ILE B N 1
ATOM 2330 C CA . ILE B 1 95 ? -0.812 34.531 22.594 1 88.56 95 ILE B CA 1
ATOM 2331 C C . ILE B 1 95 ? -0.533 33.031 22.516 1 88.56 95 ILE B C 1
ATOM 2333 O O . ILE B 1 95 ? 0.061 32.562 21.531 1 88.56 95 ILE B O 1
ATOM 2337 N N . LYS B 1 96 ? -0.928 32.375 23.578 1 90.06 96 LYS B N 1
ATOM 2338 C CA . LYS B 1 96 ? -0.822 30.922 23.594 1 90.06 96 LYS B CA 1
ATOM 2339 C C . LYS B 1 96 ? -1.779 30.297 22.594 1 90.06 96 LYS B C 1
ATOM 2341 O O . LYS B 1 96 ? -2.992 30.516 22.656 1 90.06 96 LYS B O 1
ATOM 2346 N N . LYS B 1 97 ? -1.159 29.594 21.703 1 93.75 97 LYS B N 1
ATOM 2347 C CA . LYS B 1 97 ? -1.97 28.906 20.703 1 93.75 97 LYS B CA 1
ATOM 2348 C C . LYS B 1 97 ? -2.76 27.75 21.328 1 93.75 97 LYS B C 1
ATOM 2350 O O . LYS B 1 97 ? -2.223 26.984 22.125 1 93.75 97 LYS B O 1
ATOM 2355 N N . ARG B 1 98 ? -4.043 27.641 20.969 1 93.94 98 ARG B N 1
ATOM 2356 C CA . ARG B 1 98 ? -4.93 26.625 21.531 1 93.94 98 ARG B CA 1
ATOM 2357 C C . ARG B 1 98 ? -5.566 25.797 20.422 1 93.94 98 ARG B C 1
ATOM 2359 O O . ARG B 1 98 ? -6.016 26.328 19.406 1 93.94 98 ARG B O 1
ATOM 2366 N N . PRO B 1 99 ? -5.586 24.484 20.625 1 96.06 99 PRO B N 1
ATOM 2367 C CA . PRO B 1 99 ? -6.242 23.641 19.625 1 96.06 99 PRO B CA 1
ATOM 2368 C C . PRO B 1 99 ? -7.691 24.031 19.359 1 96.06 99 PRO B C 1
ATOM 2370 O O . PRO B 1 99 ? -8.406 24.406 20.297 1 96.06 99 PRO B O 1
ATOM 2373 N N . GLY B 1 100 ? -8.133 23.953 18.141 1 95.81 100 GLY B N 1
ATOM 2374 C CA . GLY B 1 100 ? -9.5 24.281 17.75 1 95.81 100 GLY B CA 1
ATOM 2375 C C . GLY B 1 100 ? -9.672 25.703 17.281 1 95.81 100 GLY B C 1
ATOM 2376 O O . GLY B 1 100 ? -10.688 26.047 16.672 1 95.81 100 GLY B O 1
ATOM 2377 N N . GLN B 1 101 ? -8.727 26.547 17.516 1 96.75 101 GLN B N 1
ATOM 2378 C CA . GLN B 1 101 ? -8.82 27.953 17.172 1 96.75 101 GLN B CA 1
ATOM 2379 C C . GLN B 1 101 ? -8.211 28.234 15.797 1 96.75 101 GLN B C 1
ATOM 2381 O O . GLN B 1 101 ? -7.258 27.562 15.391 1 96.75 101 GLN B O 1
ATOM 2386 N N . ILE B 1 102 ? -8.781 29.172 15.148 1 97.88 102 ILE B N 1
ATOM 2387 C CA . ILE B 1 102 ? -8.273 29.625 13.859 1 97.88 102 ILE B CA 1
ATOM 2388 C C . ILE B 1 102 ? -7.324 30.812 14.055 1 97.88 102 ILE B C 1
ATOM 2390 O O . ILE B 1 102 ? -7.617 31.719 14.836 1 97.88 102 ILE B O 1
ATOM 2394 N N . TYR B 1 103 ? -6.219 30.75 13.43 1 97.81 103 TYR B N 1
ATOM 2395 C CA . TYR B 1 103 ? -5.227 31.812 13.469 1 97.81 103 TYR B CA 1
ATOM 2396 C C . TYR B 1 103 ? -4.992 32.375 12.078 1 97.81 103 TYR B C 1
ATOM 2398 O O . TYR B 1 103 ? -4.977 31.656 11.086 1 97.81 103 TYR B O 1
ATOM 2406 N N . TYR B 1 104 ? -4.82 33.656 12.062 1 96.75 104 TYR B N 1
ATOM 2407 C CA . TYR B 1 104 ? -4.609 34.344 10.805 1 96.75 104 TYR B CA 1
ATOM 2408 C C . TYR B 1 104 ? -3.156 34.781 10.664 1 96.75 104 TYR B C 1
ATOM 2410 O O . TYR B 1 104 ? -2.598 35.406 11.57 1 96.75 104 TYR B O 1
ATOM 2418 N N . LEU B 1 105 ? -2.615 34.438 9.508 1 97.19 105 LEU B N 1
ATOM 2419 C CA . LEU B 1 105 ? -1.209 34.719 9.25 1 97.19 105 LEU B CA 1
ATOM 2420 C C . LEU B 1 105 ? -1.052 36.031 8.484 1 97.19 105 LEU B C 1
ATOM 2422 O O . LEU B 1 105 ? -1.662 36.219 7.426 1 97.19 105 LEU B O 1
ATOM 2426 N N . TYR B 1 106 ? -0.235 36.906 9.125 1 95.62 106 TYR B N 1
ATOM 2427 C CA . TYR B 1 106 ? 0.059 38.188 8.508 1 95.62 106 TYR B CA 1
ATOM 2428 C C . TYR B 1 106 ? 1.56 38.375 8.312 1 95.62 106 TYR B C 1
ATOM 2430 O O . TYR B 1 106 ? 2.361 37.656 8.914 1 95.62 106 TYR B O 1
ATOM 2438 N N . LYS B 1 107 ? 1.888 39.219 7.41 1 96 107 LYS B N 1
ATOM 2439 C CA . LYS B 1 107 ? 3.271 39.656 7.203 1 96 107 LYS B CA 1
ATOM 2440 C C . LYS B 1 107 ? 3.42 41.156 7.348 1 96 107 LYS B C 1
ATOM 2442 O O . LYS B 1 107 ? 2.695 41.938 6.707 1 96 107 LYS B O 1
ATOM 2447 N N . ARG B 1 108 ? 4.332 41.531 8.156 1 92.31 108 ARG B N 1
ATOM 2448 C CA . ARG B 1 108 ? 4.625 42.969 8.359 1 92.31 108 ARG B CA 1
ATOM 2449 C C . ARG B 1 108 ? 5.484 43.5 7.223 1 92.31 108 ARG B C 1
ATOM 2451 O O . ARG B 1 108 ? 6.035 42.75 6.43 1 92.31 108 ARG B O 1
ATOM 2458 N N . GLN B 1 109 ? 5.484 44.875 7.223 1 90 109 GLN B N 1
ATOM 2459 C CA . GLN B 1 109 ? 6.367 45.5 6.25 1 90 109 GLN B CA 1
ATOM 2460 C C . GLN B 1 109 ? 7.82 45.094 6.48 1 90 109 GLN B C 1
ATOM 2462 O O . GLN B 1 109 ? 8.602 45.031 5.531 1 90 109 GLN B O 1
ATOM 2467 N N . SER B 1 110 ? 8.188 44.812 7.758 1 90.5 110 SER B N 1
ATOM 2468 C CA . SER B 1 110 ? 9.531 44.375 8.125 1 90.5 110 SER B CA 1
ATOM 2469 C C . SER B 1 110 ? 9.844 43 7.559 1 90.5 110 SER B C 1
ATOM 2471 O O . SER B 1 110 ? 11 42.594 7.5 1 90.5 110 SER B O 1
ATOM 2473 N N . GLY B 1 111 ? 8.797 42.281 7.188 1 93.44 111 GLY B N 1
ATOM 2474 C CA . GLY B 1 111 ? 8.977 40.938 6.695 1 93.44 111 GLY B CA 1
ATOM 2475 C C . GLY B 1 111 ? 8.641 39.875 7.73 1 93.44 111 GLY B C 1
ATOM 2476 O O . GLY B 1 111 ? 8.539 38.688 7.406 1 93.44 111 GLY B O 1
ATOM 2477 N N . GLN B 1 112 ? 8.438 40.312 8.953 1 94.19 112 GLN B N 1
ATOM 2478 C CA . GLN B 1 112 ? 8.117 39.344 9.992 1 94.19 112 GLN B CA 1
ATOM 2479 C C . GLN B 1 112 ? 6.715 38.781 9.797 1 94.19 112 GLN B C 1
ATOM 2481 O O . GLN B 1 112 ? 5.75 39.531 9.633 1 94.19 112 GLN B O 1
ATOM 2486 N N . LYS B 1 113 ? 6.68 37.469 9.797 1 96.81 113 LYS B N 1
ATOM 2487 C CA . LYS B 1 113 ? 5.383 36.812 9.805 1 96.81 113 LYS B CA 1
ATOM 2488 C C . LYS B 1 113 ? 4.879 36.594 11.234 1 96.81 113 LYS B C 1
ATOM 2490 O O . LYS B 1 113 ? 5.668 36.312 12.141 1 96.81 113 LYS B O 1
ATOM 2495 N N . TYR B 1 114 ? 3.6 36.781 11.375 1 95.44 114 TYR B N 1
ATOM 2496 C CA . TYR B 1 114 ? 3.051 36.562 12.711 1 95.44 114 TYR B CA 1
ATOM 2497 C C . TYR B 1 114 ? 1.614 36.062 12.633 1 95.44 114 TYR B C 1
ATOM 2499 O O . TYR B 1 114 ? 0.917 36.312 11.648 1 95.44 114 TYR B O 1
ATOM 2507 N N . PHE B 1 115 ? 1.236 35.375 13.719 1 95.81 115 PHE B N 1
ATOM 2508 C CA . PHE B 1 115 ? -0.133 34.906 13.836 1 95.81 115 PHE B CA 1
ATOM 2509 C C . PHE B 1 115 ? -0.968 35.844 14.695 1 95.81 115 PHE B C 1
ATOM 2511 O O . PHE B 1 115 ? -0.487 36.375 15.703 1 95.81 115 PHE B O 1
ATOM 2518 N N . SER B 1 116 ? -2.201 36.031 14.273 1 93.5 116 SER B N 1
ATOM 2519 C CA . SER B 1 116 ? -3.197 36.781 15.023 1 93.5 116 SER B CA 1
ATOM 2520 C C . SER B 1 116 ? -4.523 36.031 15.102 1 93.5 116 SER B C 1
ATOM 2522 O O . SER B 1 116 ? -4.812 35.188 14.242 1 93.5 116 SER B O 1
ATOM 2524 N N . ILE B 1 117 ? -5.273 36.281 16.141 1 93.94 117 ILE B N 1
ATOM 2525 C CA . ILE B 1 117 ? -6.609 35.688 16.234 1 93.94 117 ILE B CA 1
ATOM 2526 C C . ILE B 1 117 ? -7.602 36.562 15.477 1 93.94 117 ILE B C 1
ATOM 2528 O O . ILE B 1 117 ? -8.75 36.156 15.25 1 93.94 117 ILE B O 1
ATOM 2532 N N . LEU B 1 118 ? -7.105 37.75 15.086 1 91.12 118 LEU B N 1
ATOM 2533 C CA . LEU B 1 118 ? -7.98 38.688 14.391 1 91.12 118 LEU B CA 1
ATOM 2534 C C . LEU B 1 118 ? -7.973 38.406 12.891 1 91.12 118 LEU B C 1
ATOM 2536 O O . LEU B 1 118 ? -6.906 38.344 12.273 1 91.12 118 LEU B O 1
ATOM 2540 N N . SER B 1 119 ? -9.148 38.375 12.32 1 93.38 119 SER B N 1
ATOM 2541 C CA . SER B 1 119 ? -9.289 38.188 10.875 1 93.38 119 SER B CA 1
ATOM 2542 C C . SER B 1 119 ? -9.07 39.5 10.133 1 93.38 119 SER B C 1
ATOM 2544 O O . SER B 1 119 ? -9.102 40.562 10.734 1 93.38 119 SER B O 1
ATOM 2546 N N . PRO B 1 120 ? -8.867 39.406 8.781 1 91.44 120 PRO B N 1
ATOM 2547 C CA . PRO B 1 120 ? -8.766 40.625 7.992 1 91.44 120 PRO B CA 1
ATOM 2548 C C . PRO B 1 120 ? -10.008 41.5 8.086 1 91.44 120 PRO B C 1
ATOM 2550 O O . PRO B 1 120 ? -9.914 42.719 8.094 1 91.44 120 PRO B O 1
ATOM 2553 N N . GLN B 1 121 ? -11.125 40.812 8.156 1 89.31 121 GLN B N 1
ATOM 2554 C CA . GLN B 1 121 ? -12.383 41.531 8.266 1 89.31 121 GLN B CA 1
ATOM 2555 C C . GLN B 1 121 ? -12.461 42.312 9.586 1 89.31 121 GLN B C 1
ATOM 2557 O O . GLN B 1 121 ? -12.945 43.438 9.625 1 89.31 121 GLN B O 1
ATOM 2562 N N . GLU B 1 122 ? -11.938 41.719 10.633 1 88.75 122 GLU B N 1
ATOM 2563 C CA . GLU B 1 122 ? -11.961 42.312 11.961 1 88.75 122 GLU B CA 1
ATOM 2564 C C . GLU B 1 122 ? -10.953 43.469 12.055 1 88.75 122 GLU B C 1
ATOM 2566 O O . GLU B 1 122 ? -11.148 44.406 12.82 1 88.75 122 GLU B O 1
ATOM 2571 N N . TRP B 1 123 ? -9.898 43.344 11.273 1 83.69 123 TRP B N 1
ATOM 2572 C CA . TRP B 1 123 ? -8.898 44.406 11.242 1 83.69 123 TRP B CA 1
ATOM 2573 C C . TRP B 1 123 ? -9.445 45.656 10.562 1 83.69 123 TRP B C 1
ATOM 2575 O O . TRP B 1 123 ? -9.117 46.781 10.953 1 83.69 123 TRP B O 1
ATOM 2585 N N . GLY B 1 124 ? -10.391 45.438 9.656 1 76.38 124 GLY B N 1
ATOM 2586 C CA . GLY B 1 124 ? -10.945 46.531 8.891 1 76.38 124 GLY B CA 1
ATOM 2587 C C . GLY B 1 124 ? -9.953 47.125 7.91 1 76.38 124 GLY B C 1
ATOM 2588 O O . GLY B 1 124 ? -8.984 46.469 7.52 1 76.38 124 GLY B O 1
ATOM 2589 N N . LYS B 1 125 ? -10.312 48.281 7.293 1 71.44 125 LYS B N 1
ATOM 2590 C CA . LYS B 1 125 ? -9.547 48.969 6.266 1 71.44 125 LYS B CA 1
ATOM 2591 C C . LYS B 1 125 ? -8.18 49.406 6.785 1 71.44 125 LYS B C 1
ATOM 2593 O O . LYS B 1 125 ? -7.273 49.688 6.004 1 71.44 125 LYS B O 1
ATOM 2598 N N . SER B 1 126 ? -8.039 49.219 8.023 1 65.75 126 SER B N 1
ATOM 2599 C CA . SER B 1 126 ? -6.824 49.75 8.633 1 65.75 126 SER B CA 1
ATOM 2600 C C . SER B 1 126 ? -5.793 48.625 8.836 1 65.75 126 SER B C 1
ATOM 2602 O O . SER B 1 126 ? -4.84 48.812 9.602 1 65.75 126 SER B O 1
ATOM 2604 N N . CYS B 1 127 ? -5.934 47.469 8.172 1 67.81 127 CYS B N 1
ATOM 2605 C CA . CYS B 1 127 ? -4.93 46.438 8.469 1 67.81 127 CYS B CA 1
ATOM 2606 C C . CYS B 1 127 ? -3.598 46.781 7.812 1 67.81 127 CYS B C 1
ATOM 2608 O O . CYS B 1 127 ? -3.502 46.844 6.586 1 67.81 127 CYS B O 1
ATOM 2610 N N . PRO B 1 128 ? -2.633 47.094 8.625 1 76.06 128 PRO B N 1
ATOM 2611 C CA . PRO B 1 128 ? -1.353 47.531 8.07 1 76.06 128 PRO B CA 1
ATOM 2612 C C . PRO B 1 128 ? -0.514 46.375 7.52 1 76.06 128 PRO B C 1
ATOM 2614 O O . PRO B 1 128 ? 0.521 46.625 6.887 1 76.06 128 PRO B O 1
ATOM 2617 N N . HIS B 1 129 ? -1.002 45.219 7.699 1 88.88 129 HIS B N 1
ATOM 2618 C CA . HIS B 1 129 ? -0.14 44.094 7.344 1 88.88 129 HIS B CA 1
ATOM 2619 C C . HIS B 1 129 ? -0.768 43.25 6.242 1 88.88 129 HIS B C 1
ATOM 2621 O O . HIS B 1 129 ? -1.985 43.281 6.047 1 88.88 129 HIS B O 1
ATOM 2627 N N . GLU B 1 130 ? 0.08 42.562 5.438 1 93.44 130 GLU B N 1
ATOM 2628 C CA . GLU B 1 13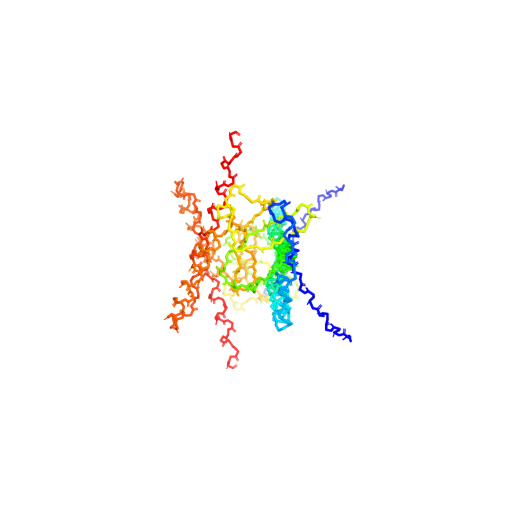0 ? -0.362 41.688 4.352 1 93.44 130 GLU B CA 1
ATOM 2629 C C . GLU B 1 130 ? -0.952 40.406 4.895 1 93.44 130 GLU B C 1
ATOM 2631 O O . GLU B 1 130 ? -0.325 39.719 5.707 1 93.44 130 GLU B O 1
ATOM 2636 N N . TYR B 1 131 ? -2.131 40.188 4.473 1 94.62 131 TYR B N 1
ATOM 2637 C CA . TYR B 1 131 ? -2.758 38.938 4.848 1 94.62 131 TYR B CA 1
ATOM 2638 C C . TYR B 1 131 ? -2.221 37.781 4.008 1 94.62 131 TYR B C 1
ATOM 2640 O O . TYR B 1 131 ? -2.23 37.844 2.775 1 94.62 131 TYR B O 1
ATOM 2648 N N . ILE B 1 132 ? -1.746 36.656 4.672 1 96.75 132 ILE B N 1
ATOM 2649 C CA . ILE B 1 132 ? -1.15 35.531 3.963 1 96.75 132 ILE B CA 1
ATOM 2650 C C . ILE B 1 132 ? -2.146 34.375 3.904 1 96.75 132 ILE B C 1
ATOM 2652 O O . ILE B 1 132 ? -2.297 33.719 2.865 1 96.75 132 ILE B O 1
ATOM 2656 N N . GLY B 1 133 ? -2.773 34.094 5.035 1 96 133 GLY B N 1
ATOM 2657 C CA . GLY B 1 133 ? -3.721 32.969 5.098 1 96 133 GLY B CA 1
ATOM 2658 C C . GLY B 1 133 ? -4.211 32.688 6.504 1 96 133 GLY B C 1
ATOM 2659 O O . GLY B 1 133 ? -3.928 33.469 7.434 1 96 133 GLY B O 1
ATOM 2660 N N . CYS B 1 134 ? -5.02 31.766 6.637 1 97.06 134 CYS B N 1
ATOM 2661 C CA . CYS B 1 134 ? -5.508 31.375 7.953 1 97.06 134 CYS B CA 1
ATOM 2662 C C . CYS B 1 134 ? -5.449 29.859 8.133 1 97.06 134 CYS B C 1
ATOM 2664 O O . CYS B 1 134 ? -5.578 29.109 7.164 1 97.06 134 CYS B O 1
ATOM 2666 N N . TYR B 1 135 ? -5.219 29.406 9.266 1 98.44 135 TYR B N 1
ATOM 2667 C CA . TYR B 1 135 ? -5.027 28.016 9.648 1 98.44 135 TYR B CA 1
ATOM 2668 C C . TYR B 1 135 ? -5.77 27.703 10.945 1 98.44 135 TYR B C 1
ATOM 2670 O O . TYR B 1 135 ? -5.844 28.531 11.844 1 98.44 135 TYR B O 1
ATOM 2678 N N . ARG B 1 136 ? -6.293 26.562 11.039 1 98.44 136 ARG B N 1
ATOM 2679 C CA . ARG B 1 136 ? -6.863 26.062 12.289 1 98.44 136 ARG B CA 1
ATOM 2680 C C . ARG B 1 136 ? -5.906 25.109 12.992 1 98.44 136 ARG B C 1
ATOM 2682 O O . ARG B 1 136 ? -5.352 24.203 12.367 1 98.44 136 ARG B O 1
ATOM 2689 N N . LEU B 1 137 ? -5.641 25.422 14.227 1 98.19 137 LEU B N 1
ATOM 2690 C CA . LEU B 1 137 ? -4.84 24.5 15.016 1 98.19 137 LEU B CA 1
ATOM 2691 C C . LEU B 1 137 ? -5.688 23.328 15.5 1 98.19 137 LEU B C 1
ATOM 2693 O O . LEU B 1 137 ? -6.664 23.516 16.219 1 98.19 137 LEU B O 1
ATOM 2697 N N . GLU B 1 138 ? -5.25 22.141 15.07 1 97.31 138 GLU B N 1
ATOM 2698 C CA . GLU B 1 138 ? -6.016 20.938 15.406 1 97.31 138 GLU B CA 1
ATOM 2699 C C . GLU B 1 138 ? -5.602 20.391 16.766 1 97.31 138 GLU B C 1
ATOM 2701 O O . GLU B 1 138 ? -4.574 20.781 17.328 1 97.31 138 GLU B O 1
ATOM 2706 N N . HIS B 1 139 ? -6.441 19.422 17.312 1 94.44 139 HIS B N 1
ATOM 2707 C CA . HIS B 1 139 ? -6.215 18.891 18.656 1 94.44 139 HIS B CA 1
ATOM 2708 C C . HIS B 1 139 ? -4.941 18.047 18.703 1 94.44 139 HIS B C 1
ATOM 2710 O O . HIS B 1 139 ? -4.336 17.891 19.75 1 94.44 139 HIS B O 1
ATOM 2716 N N . ASP B 1 140 ? -4.52 17.578 17.562 1 95.12 140 ASP B N 1
ATOM 2717 C CA . ASP B 1 140 ? -3.248 16.859 17.516 1 95.12 140 ASP B CA 1
ATOM 2718 C C . ASP B 1 140 ? -2.088 17.812 17.234 1 95.12 140 ASP B C 1
ATOM 2720 O O . ASP B 1 140 ? -0.997 17.375 16.859 1 95.12 140 ASP B O 1
ATOM 2724 N N . MET B 1 141 ? -2.361 19.109 17.25 1 96.88 141 MET B N 1
ATOM 2725 C CA . MET B 1 141 ? -1.418 20.219 17.109 1 96.88 141 MET B CA 1
ATOM 2726 C C . MET B 1 141 ? -0.939 20.344 15.672 1 96.88 141 MET B C 1
ATOM 2728 O O . MET B 1 141 ? 0.093 20.969 15.406 1 96.88 141 MET B O 1
ATOM 2732 N N . SER B 1 142 ? -1.632 19.688 14.711 1 97.88 142 SER B N 1
ATOM 2733 C CA . SER B 1 142 ? -1.372 19.969 13.305 1 97.88 142 SER B CA 1
ATOM 2734 C C . SER B 1 142 ? -2.174 21.172 12.82 1 97.88 142 SER B C 1
ATOM 2736 O O . SER B 1 142 ? -3.107 21.609 13.492 1 97.88 142 SER B O 1
ATOM 2738 N N . TRP B 1 143 ? -1.678 21.781 11.719 1 98.38 143 TRP B N 1
ATOM 2739 C CA . TRP B 1 143 ? -2.352 22.953 11.172 1 98.38 143 TRP B CA 1
ATOM 2740 C C . TRP B 1 143 ? -3.154 22.594 9.93 1 98.38 143 TRP B C 1
ATOM 2742 O O . TRP B 1 143 ? -2.664 21.875 9.047 1 98.38 143 TRP B O 1
ATOM 2752 N N . THR B 1 144 ? -4.395 23.016 9.852 1 98.31 144 THR B N 1
ATOM 2753 C CA . THR B 1 144 ? -5.238 22.844 8.68 1 98.31 144 THR B CA 1
ATOM 2754 C C . THR B 1 144 ? -5.484 24.172 7.98 1 98.31 144 THR B C 1
ATOM 2756 O O . THR B 1 144 ? -6.051 25.094 8.57 1 98.31 144 THR B O 1
ATOM 2759 N N . PRO B 1 145 ? -5.004 24.25 6.766 1 98 145 PRO B N 1
ATOM 2760 C CA . PRO B 1 145 ? -5.281 25.484 6.047 1 98 145 PRO B CA 1
ATOM 2761 C C . PRO B 1 145 ? -6.766 25.688 5.754 1 98 145 PRO B C 1
ATOM 2763 O O . PRO B 1 145 ? -7.535 24.719 5.766 1 98 145 PRO B O 1
ATOM 2766 N N . GLU B 1 146 ? -7.141 26.875 5.508 1 96.69 146 GLU B N 1
ATOM 2767 C CA . GLU B 1 146 ? -8.531 27.266 5.332 1 96.69 146 GLU B CA 1
ATOM 2768 C C . GLU B 1 146 ? -9.227 26.391 4.293 1 96.69 146 GLU B C 1
ATOM 2770 O O . GLU B 1 146 ? -10.344 25.922 4.512 1 96.69 146 GLU B O 1
ATOM 2775 N N . GLU B 1 147 ? -8.609 26.078 3.145 1 95.75 147 GLU B N 1
ATOM 2776 C CA . GLU B 1 147 ? -9.211 25.344 2.027 1 95.75 147 GLU B CA 1
ATOM 2777 C C . GLU B 1 147 ? -9.516 23.906 2.408 1 95.75 147 GLU B C 1
ATOM 2779 O O . GLU B 1 147 ? -10.367 23.266 1.788 1 95.75 147 GLU B O 1
ATOM 2784 N N . ASP B 1 148 ? -8.891 23.469 3.49 1 96.5 148 ASP B N 1
ATOM 2785 C CA . ASP B 1 148 ? -9.039 22.047 3.84 1 96.5 148 ASP B CA 1
ATOM 2786 C C . ASP B 1 148 ? -9.875 21.875 5.102 1 96.5 148 ASP B C 1
ATOM 2788 O O . ASP B 1 148 ? -10.164 20.75 5.52 1 96.5 148 ASP B O 1
ATOM 2792 N N . MET B 1 149 ? -10.258 22.922 5.727 1 96.75 149 MET B N 1
ATOM 2793 C CA . MET B 1 149 ? -10.891 22.875 7.043 1 96.75 149 MET B CA 1
ATOM 2794 C C . MET B 1 149 ? -12.195 22.094 6.992 1 96.75 149 MET B C 1
ATOM 2796 O O . MET B 1 149 ? -12.461 21.266 7.871 1 96.75 149 MET B O 1
ATOM 2800 N N . LYS B 1 150 ? -12.977 22.344 5.961 1 95.38 150 LYS B N 1
ATOM 2801 C CA . LYS B 1 150 ? -14.258 21.641 5.852 1 95.38 150 LYS B CA 1
ATOM 2802 C C . LYS B 1 150 ? -14.047 20.141 5.676 1 95.38 150 LYS B C 1
ATOM 2804 O O . LYS B 1 150 ? -14.68 19.328 6.367 1 95.38 150 LYS B O 1
ATOM 2809 N N . ARG B 1 151 ? -13.266 19.812 4.777 1 94.75 151 ARG B N 1
ATOM 2810 C CA . ARG B 1 151 ? -12.961 18.406 4.516 1 94.75 151 ARG B CA 1
ATOM 2811 C C . ARG B 1 151 ? -12.438 17.719 5.773 1 94.75 151 ARG B C 1
ATOM 2813 O O . ARG B 1 151 ? -12.875 16.609 6.105 1 94.75 151 ARG B O 1
ATOM 2820 N N . ARG B 1 152 ? -11.5 18.344 6.406 1 94.62 152 ARG B N 1
ATOM 2821 C CA . ARG B 1 152 ? -10.906 17.766 7.609 1 94.62 152 ARG B CA 1
ATOM 2822 C C . ARG B 1 152 ? -11.953 17.578 8.695 1 94.62 152 ARG B C 1
ATOM 2824 O O . ARG B 1 152 ? -11.961 16.547 9.383 1 94.62 152 ARG B O 1
ATOM 2831 N N . SER B 1 153 ? -12.828 18.516 8.844 1 93.5 153 SER B N 1
ATOM 2832 C CA . SER B 1 153 ? -13.883 18.406 9.844 1 93.5 153 SER B CA 1
ATOM 2833 C C . SER B 1 153 ? -14.812 17.234 9.547 1 93.5 153 SER B C 1
ATOM 2835 O O . SER B 1 153 ? -15.211 16.5 10.461 1 93.5 153 SER B O 1
ATOM 2837 N N . GLN B 1 154 ? -15.07 17.016 8.297 1 92.81 154 GLN B N 1
ATOM 2838 C CA . GLN B 1 154 ? -15.93 15.914 7.895 1 92.81 154 GLN B CA 1
ATOM 2839 C C . GLN B 1 154 ? -15.258 14.57 8.172 1 92.81 154 GLN B C 1
ATOM 2841 O O . GLN B 1 154 ? -15.883 13.648 8.695 1 92.81 154 GLN B O 1
ATOM 2846 N N . GLU B 1 155 ? -14.055 14.516 7.828 1 89.62 155 GLU B N 1
ATOM 2847 C CA . GLU B 1 155 ? -13.297 13.289 8.055 1 89.62 155 GLU B CA 1
ATOM 2848 C C . GLU B 1 155 ? -13.242 12.938 9.539 1 89.62 155 GLU B C 1
ATOM 2850 O O . GLU B 1 155 ? -13.469 11.781 9.914 1 89.62 155 GLU B O 1
ATOM 2855 N N . ILE B 1 156 ? -12.977 13.875 10.344 1 89.31 156 ILE B N 1
ATOM 2856 C CA . ILE B 1 156 ? -12.883 13.672 11.789 1 89.31 156 ILE B CA 1
ATOM 2857 C C . ILE B 1 156 ? -14.25 13.273 12.344 1 89.31 156 ILE B C 1
ATOM 2859 O O . ILE B 1 156 ? -14.344 12.414 13.219 1 89.31 156 ILE B O 1
ATOM 2863 N N . GLY B 1 157 ? -15.164 13.977 11.812 1 87.5 157 GLY B N 1
ATOM 2864 C CA . GLY B 1 157 ? -16.516 13.633 12.219 1 87.5 157 GLY B CA 1
ATOM 2865 C C . GLY B 1 157 ? -16.875 12.188 11.945 1 87.5 157 GLY B C 1
ATOM 2866 O O . GLY B 1 157 ? -17.469 11.516 12.797 1 87.5 157 GLY B O 1
ATOM 2867 N N . LEU B 1 158 ? -16.547 11.641 10.828 1 86.44 158 LEU B N 1
ATOM 2868 C CA . LEU B 1 158 ? -16.812 10.258 10.445 1 86.44 158 LEU B CA 1
ATOM 2869 C C . LEU B 1 158 ? -16.047 9.297 11.352 1 86.44 158 LEU B C 1
ATOM 2871 O O . LEU B 1 158 ? -16.578 8.266 11.766 1 86.44 158 LEU B O 1
ATOM 2875 N N . ILE B 1 159 ? -14.883 9.609 11.633 1 86.19 159 ILE B N 1
ATOM 2876 C CA . ILE B 1 159 ? -14.055 8.758 12.484 1 86.19 159 ILE B CA 1
ATOM 2877 C C . ILE B 1 159 ? -14.641 8.711 13.891 1 86.19 159 ILE B C 1
ATOM 2879 O O . ILE B 1 159 ? -14.703 7.648 14.508 1 86.19 159 ILE B O 1
ATOM 2883 N N . ASP B 1 160 ? -15.031 9.883 14.359 1 85.5 160 ASP B N 1
ATOM 2884 C CA . ASP B 1 160 ? -15.648 9.961 15.68 1 85.5 160 ASP B CA 1
ATOM 2885 C C . ASP B 1 160 ? -16.906 9.086 15.742 1 85.5 160 ASP B C 1
ATOM 2887 O O . ASP B 1 160 ? -17.156 8.422 16.75 1 85.5 160 ASP B O 1
ATOM 2891 N N . GLN B 1 161 ? -17.656 9.109 14.609 1 86.19 161 GLN B N 1
ATOM 2892 C CA . GLN B 1 161 ? -18.844 8.266 14.531 1 86.19 161 GLN B CA 1
ATOM 2893 C C . GLN B 1 161 ? -18.469 6.785 14.586 1 86.19 161 GLN B C 1
ATOM 2895 O O . GLN B 1 161 ? -19.125 6.004 15.273 1 86.19 161 GLN B O 1
ATOM 2900 N N . LEU B 1 162 ? -17.469 6.504 13.906 1 82.31 162 LEU B N 1
ATOM 2901 C CA . LEU B 1 162 ? -17.016 5.121 13.875 1 82.31 162 LEU B CA 1
ATOM 2902 C C . LEU B 1 162 ? -16.516 4.684 15.242 1 82.31 162 LEU B C 1
ATOM 2904 O O . LEU B 1 162 ? -16.828 3.58 15.703 1 82.31 162 LEU B O 1
ATOM 2908 N N . LEU B 1 163 ? -15.812 5.512 15.938 1 83.69 163 LEU B N 1
ATOM 2909 C CA . LEU B 1 163 ? -15.234 5.199 17.234 1 83.69 163 LEU B CA 1
ATOM 2910 C C . LEU B 1 163 ? -16.328 5.102 18.297 1 83.69 163 LEU B C 1
ATOM 2912 O O . LEU B 1 163 ? -16.25 4.266 19.203 1 83.69 163 LEU B O 1
ATOM 2916 N N . THR B 1 164 ? -17.219 5.891 18.156 1 83.5 164 THR B N 1
ATOM 2917 C CA . THR B 1 164 ? -18.328 5.879 19.094 1 83.5 164 THR B CA 1
ATOM 2918 C C . THR B 1 164 ? -19.219 4.656 18.891 1 83.5 164 THR B C 1
ATOM 2920 O O . THR B 1 164 ? -19.719 4.066 19.844 1 83.5 164 THR B O 1
ATOM 2923 N N . SER B 1 165 ? -19.438 4.309 17.594 1 76.38 165 SER B N 1
ATOM 2924 C CA . SER B 1 165 ? -20.219 3.121 17.297 1 76.38 165 SER B CA 1
ATOM 2925 C C . SER B 1 165 ? -19.516 1.852 17.766 1 76.38 165 SER B C 1
ATOM 2927 O O . SER B 1 165 ? -20.172 0.912 18.219 1 76.38 165 SER B O 1
ATOM 2929 N N . GLN B 1 166 ? -18.219 1.807 17.484 1 65.56 166 GLN B N 1
ATOM 2930 C CA . GLN B 1 166 ? -17.438 0.654 17.953 1 65.56 166 GLN B CA 1
ATOM 2931 C C . GLN B 1 166 ? -17.422 0.585 19.469 1 65.56 166 GLN B C 1
ATOM 2933 O O . GLN B 1 166 ? -17.438 -0.503 20.047 1 65.56 166 GLN B O 1
ATOM 2938 N N . ALA B 1 167 ? -17.141 1.72 20 1 61.44 167 ALA B N 1
ATOM 2939 C CA . ALA B 1 167 ? -17.203 1.737 21.469 1 61.44 167 ALA B CA 1
ATOM 2940 C C . ALA B 1 167 ? -18.547 1.231 21.969 1 61.44 167 ALA B C 1
ATOM 2942 O O . ALA B 1 167 ? -18.625 0.589 23.016 1 61.44 167 ALA B O 1
ATOM 2943 N N . SER B 1 168 ? -19.516 1.554 21.078 1 58.41 168 SER B N 1
ATOM 2944 C CA . SER B 1 168 ? -20.812 0.993 21.438 1 58.41 168 SER B CA 1
ATOM 2945 C C . SER B 1 168 ? -20.891 -0.49 21.094 1 58.41 168 SER B C 1
ATOM 2947 O O . SER B 1 168 ? -21.75 -1.212 21.625 1 58.41 168 SER B O 1
ATOM 2949 N N . LEU B 1 169 ? -20.188 -0.849 19.953 1 54.09 169 LEU B N 1
ATOM 2950 C CA . LEU B 1 169 ? -20.172 -2.256 19.562 1 54.09 169 LEU B CA 1
ATOM 2951 C C . LEU B 1 169 ? -19.234 -3.059 20.453 1 54.09 169 LEU B C 1
ATOM 2953 O O . LEU B 1 169 ? -18.781 -4.148 20.078 1 54.09 169 LEU B O 1
ATOM 2957 N N . THR B 1 170 ? -18.906 -2.777 21.578 1 49.09 170 THR B N 1
ATOM 2958 C CA . THR B 1 170 ? -18.219 -3.752 22.406 1 49.09 170 THR B CA 1
ATOM 2959 C C . THR B 1 170 ? -18.594 -5.176 22.016 1 49.09 170 THR B C 1
ATOM 2961 O O . THR B 1 170 ? -17.953 -6.137 22.453 1 49.09 170 THR B O 1
ATOM 2964 N N . SER B 1 171 ? -19.828 -5.465 21.484 1 45.38 171 SER B N 1
ATOM 2965 C CA . SER B 1 171 ? -20.062 -6.887 21.234 1 45.38 171 SER B CA 1
ATOM 2966 C C . SER B 1 171 ? -19.375 -7.336 19.953 1 45.38 171 SER B C 1
ATOM 2968 O O . SER B 1 171 ? -18.859 -8.453 19.875 1 45.38 171 SER B O 1
ATOM 2970 N N . ASN B 1 172 ? -19.938 -6.953 18.609 1 47.5 172 ASN B N 1
ATOM 2971 C CA . ASN B 1 172 ? -19.453 -7.598 17.406 1 47.5 172 ASN B CA 1
ATOM 2972 C C . ASN B 1 172 ? -18.219 -6.887 16.844 1 47.5 172 ASN B C 1
ATOM 2974 O O . ASN B 1 172 ? -18.312 -5.734 16.406 1 47.5 172 ASN B O 1
ATOM 2978 N N . PRO B 1 173 ? -16.953 -7.367 17.031 1 49.53 173 PRO B N 1
ATOM 2979 C CA . PRO B 1 173 ? -15.586 -6.852 16.906 1 49.53 173 PRO B CA 1
ATOM 2980 C C . PRO B 1 173 ? -15.266 -6.344 15.508 1 49.53 173 PRO B C 1
ATOM 2982 O O . PRO B 1 173 ? -14.172 -5.82 15.273 1 49.53 173 PRO B O 1
ATOM 2985 N N . GLN B 1 174 ? -15.961 -6.828 14.367 1 51.31 174 GLN B N 1
ATOM 2986 C CA . GLN B 1 174 ? -15.242 -6.516 13.133 1 51.31 174 GLN B CA 1
ATOM 2987 C C . GLN B 1 174 ? -15.461 -5.062 12.719 1 51.31 174 GLN B C 1
ATOM 2989 O O . GLN B 1 174 ? -16.609 -4.617 12.594 1 51.31 174 GLN B O 1
ATOM 2994 N N . PRO B 1 175 ? -14.477 -4.234 12.852 1 52.34 175 PRO B N 1
ATOM 2995 C CA . PRO B 1 175 ? -14.625 -2.836 12.438 1 52.34 175 PRO B CA 1
ATOM 2996 C C . PRO B 1 175 ? -15.219 -2.689 11.039 1 52.34 175 PRO B C 1
ATOM 2998 O O . PRO B 1 175 ? -14.867 -3.451 10.133 1 52.34 175 PRO B O 1
ATOM 3001 N N . ASN B 1 176 ? -16.484 -2.223 10.805 1 50.38 176 ASN B N 1
ATOM 3002 C CA . ASN B 1 176 ? -17.125 -1.952 9.523 1 50.38 176 ASN B CA 1
ATOM 3003 C C . ASN B 1 176 ? -16.625 -0.641 8.922 1 50.38 176 ASN B C 1
ATOM 3005 O O . ASN B 1 176 ? -16.906 0.436 9.445 1 50.38 176 ASN B O 1
ATOM 3009 N N . PHE B 1 177 ? -15.57 -0.626 8.188 1 48.59 177 PHE B N 1
ATOM 3010 C CA . PHE B 1 177 ? -14.93 0.542 7.598 1 48.59 177 PHE B CA 1
ATOM 3011 C C . PHE B 1 177 ? -15.68 0.991 6.348 1 48.59 177 PHE B C 1
ATOM 3013 O O . PHE B 1 177 ? -15.164 1.803 5.57 1 48.59 177 PHE B O 1
ATOM 3020 N N . GLN B 1 178 ? -16.75 0.512 6.078 1 47.81 178 GLN B N 1
ATOM 3021 C CA . GLN B 1 178 ? -17.453 0.789 4.832 1 47.81 178 GLN B CA 1
ATOM 3022 C C . GLN B 1 178 ? -17.625 2.291 4.617 1 47.81 178 GLN B C 1
ATOM 3024 O O . GLN B 1 178 ? -17.5 2.779 3.492 1 47.81 178 GLN B O 1
ATOM 3029 N N . GLY B 1 179 ? -17.922 3.02 5.602 1 46.03 179 GLY B N 1
ATOM 3030 C CA . GLY B 1 179 ? -18.234 4.43 5.43 1 46.03 179 GLY B CA 1
ATOM 3031 C C . GLY B 1 179 ? -17 5.281 5.148 1 46.03 179 GLY B C 1
ATOM 3032 O O . GLY B 1 179 ? -17.125 6.422 4.691 1 46.03 179 GLY B O 1
ATOM 3033 N N . LEU B 1 180 ? -15.906 4.949 5.516 1 48.94 180 LEU B N 1
ATOM 3034 C CA . LEU B 1 180 ? -14.719 5.777 5.363 1 48.94 180 LEU B CA 1
ATOM 3035 C C . LEU B 1 180 ? -14.297 5.859 3.898 1 48.94 180 LEU B C 1
ATOM 3037 O O . LEU B 1 180 ? -13.672 6.836 3.48 1 48.94 180 LEU B O 1
ATOM 3041 N N . LEU B 1 181 ? -14.68 4.941 3.062 1 47.62 181 LEU B N 1
ATOM 3042 C CA . LEU B 1 181 ? -14.273 4.957 1.661 1 47.62 181 LEU B CA 1
ATOM 3043 C C . LEU B 1 181 ? -15.055 6.008 0.882 1 47.62 181 LEU B C 1
ATOM 3045 O O . LEU B 1 181 ? -14.617 6.453 -0.181 1 47.62 181 LEU B O 1
ATOM 3049 N N . GLN B 1 182 ? -16.094 6.484 1.264 1 43.47 182 GLN B N 1
ATOM 3050 C CA . GLN B 1 182 ? -16.953 7.402 0.522 1 43.47 182 GLN B CA 1
ATOM 3051 C C . GLN B 1 182 ? -16.375 8.812 0.523 1 43.47 182 GLN B C 1
ATOM 3053 O O . GLN B 1 182 ? -16.625 9.594 -0.399 1 43.47 182 GLN B O 1
ATOM 3058 N N . VAL B 1 183 ? -15.578 9.203 1.427 1 44.56 183 VAL B N 1
ATOM 3059 C CA . VAL B 1 183 ? -15.195 10.609 1.501 1 44.56 183 VAL B CA 1
ATOM 3060 C C . VAL B 1 183 ? -14.172 10.922 0.413 1 44.56 183 VAL B C 1
ATOM 3062 O O . VAL B 1 183 ? -14.031 12.078 -0.003 1 44.56 183 VAL B O 1
ATOM 3065 N N . GLN B 1 184 ? -13.461 10.07 -0.132 1 40.34 184 GLN B N 1
ATOM 3066 C CA . GLN B 1 184 ? -12.43 10.398 -1.106 1 40.34 184 GLN B CA 1
ATOM 3067 C C . GLN B 1 184 ? -13.039 10.758 -2.457 1 40.34 184 GLN B C 1
ATOM 3069 O O . GLN B 1 184 ? -12.43 11.484 -3.244 1 40.34 184 GLN B O 1
ATOM 3074 N N . ASP B 1 185 ? -14.133 10.32 -2.824 1 39.56 185 ASP B N 1
ATOM 3075 C CA . ASP B 1 185 ? -14.711 10.547 -4.148 1 39.56 185 ASP B CA 1
ATOM 3076 C C . ASP B 1 185 ? -15.023 12.023 -4.363 1 39.56 185 ASP B C 1
ATOM 3078 O O . ASP B 1 185 ? -15.07 12.492 -5.5 1 39.56 185 ASP B O 1
ATOM 3082 N N . THR B 1 186 ? -15.211 12.727 -3.357 1 38.41 186 THR B N 1
ATOM 3083 C CA . THR B 1 186 ? -15.602 14.109 -3.59 1 38.41 186 THR B CA 1
ATOM 3084 C C . THR B 1 186 ? -14.406 14.945 -4.016 1 38.41 186 THR B C 1
ATOM 3086 O O . THR B 1 186 ? -14.562 15.992 -4.645 1 38.41 186 THR B O 1
ATOM 3089 N N . LYS B 1 187 ? -13.172 14.695 -3.664 1 40.47 187 LYS B N 1
ATOM 3090 C CA . LYS B 1 187 ? -12.039 15.523 -4.07 1 40.47 187 LYS B CA 1
ATOM 3091 C C . LYS B 1 187 ? -11.688 15.297 -5.539 1 40.47 187 LYS B C 1
ATOM 3093 O O . LYS B 1 187 ? -11.164 16.203 -6.199 1 40.47 187 LYS B O 1
ATOM 3098 N N . ILE B 1 188 ? -11.914 14.117 -6.105 1 35.91 188 ILE B N 1
ATOM 3099 C CA . ILE B 1 188 ? -11.508 13.867 -7.484 1 35.91 188 ILE B CA 1
ATOM 3100 C C . ILE B 1 188 ? -12.461 14.578 -8.438 1 35.91 188 ILE B C 1
ATOM 3102 O O . ILE B 1 188 ? -12.078 14.938 -9.555 1 35.91 188 ILE B O 1
ATOM 3106 N N . LYS B 1 189 ? -13.68 14.742 -8.078 1 39.75 189 LYS B N 1
ATOM 3107 C CA . LYS B 1 189 ? -14.594 15.383 -9.031 1 39.75 189 LYS B CA 1
ATOM 3108 C C . LYS B 1 189 ? -14.328 16.891 -9.109 1 39.75 189 LYS B C 1
ATOM 3110 O O . LYS B 1 189 ? -14.75 17.547 -10.062 1 39.75 189 LYS B O 1
ATOM 3115 N N . SER B 1 190 ? -13.859 17.438 -7.988 1 34.44 190 SER B N 1
ATOM 3116 C CA . SER B 1 190 ? -13.852 18.891 -7.992 1 34.44 190 SER B CA 1
ATOM 3117 C C . SER B 1 190 ? -12.641 19.422 -8.75 1 34.44 190 SER B C 1
ATOM 3119 O O . SER B 1 190 ? -12.617 20.594 -9.141 1 34.44 190 SER B O 1
ATOM 3121 N N . LYS B 1 191 ? -11.516 18.703 -8.844 1 39.97 191 LYS B N 1
ATOM 3122 C CA . LYS B 1 191 ? -10.406 19.297 -9.586 1 39.97 191 LYS B CA 1
ATOM 3123 C C . LYS B 1 191 ? -10.688 19.312 -11.086 1 39.97 191 LYS B C 1
ATOM 3125 O O . LYS B 1 191 ? -9.914 19.859 -11.867 1 39.97 191 LYS B O 1
ATOM 3130 N N . GLY B 1 192 ? -11.656 18.469 -11.539 1 34.16 192 GLY B N 1
ATOM 3131 C CA . GLY B 1 192 ? -11.859 18.438 -12.977 1 34.16 192 GLY B CA 1
ATOM 3132 C C . GLY B 1 192 ? -12.5 19.703 -13.508 1 34.16 192 GLY B C 1
ATOM 3133 O O . GLY B 1 192 ? -12.641 19.875 -14.719 1 34.16 192 GLY B O 1
ATOM 3134 N N . SER B 1 193 ? -13.305 20.344 -12.641 1 37.94 193 SER B N 1
ATOM 3135 C CA . SER B 1 193 ? -14.125 21.344 -13.32 1 37.94 193 SER B CA 1
ATOM 3136 C C . SER B 1 193 ? -13.336 22.625 -13.586 1 37.94 193 SER B C 1
ATOM 3138 O O . SER B 1 193 ? -13.844 23.547 -14.203 1 37.94 193 SER B O 1
ATOM 3140 N N . GLU B 1 194 ? -12.195 22.844 -12.836 1 37.69 194 GLU B N 1
ATOM 3141 C CA . GLU B 1 194 ? -11.82 24.25 -12.992 1 37.69 194 GLU B CA 1
ATOM 3142 C C . GLU B 1 194 ? -11.133 24.5 -14.328 1 37.69 194 GLU B C 1
ATOM 3144 O O . GLU B 1 194 ? -10.797 25.625 -14.656 1 37.69 194 GLU B O 1
ATOM 3149 N N . ASN B 1 195 ? -10.68 23.391 -15.008 1 34.56 195 ASN B N 1
ATOM 3150 C CA . ASN B 1 195 ? -9.891 23.922 -16.125 1 34.56 195 ASN B CA 1
ATOM 3151 C C . ASN B 1 195 ? -10.766 24.297 -17.312 1 34.56 195 ASN B C 1
ATOM 3153 O O . ASN B 1 195 ? -10.258 24.562 -18.391 1 34.56 195 ASN B O 1
ATOM 3157 N N . ASN B 1 196 ? -12.086 23.922 -17.25 1 31.17 196 ASN B N 1
ATOM 3158 C CA . ASN B 1 196 ? -12.664 24.219 -18.562 1 31.17 196 ASN B CA 1
ATOM 3159 C C . ASN B 1 196 ? -12.977 25.703 -18.719 1 31.17 196 ASN B C 1
ATOM 3161 O O . ASN B 1 196 ? -13.555 26.109 -19.734 1 31.17 196 ASN B O 1
ATOM 3165 N N . ASN B 1 197 ? -12.938 26.578 -17.672 1 26.77 197 ASN B N 1
ATOM 3166 C CA . ASN B 1 197 ? -13.234 27.875 -18.297 1 26.77 197 ASN B CA 1
ATOM 3167 C C . ASN B 1 197 ? -11.984 28.516 -18.891 1 26.77 197 ASN B C 1
ATOM 3169 O O . ASN B 1 197 ? -10.906 28.453 -18.297 1 26.77 197 ASN B O 1
#

Solvent-accessible surface area (backbone atoms only — not comparable to full-atom values): 22724 Å² total; per-residue (Å²): 130,84,77,67,79,72,73,51,74,67,37,63,56,80,75,72,73,51,79,81,77,53,70,63,80,79,56,68,69,75,56,62,64,66,50,64,71,49,49,53,52,42,17,50,52,43,44,52,38,51,51,37,40,51,49,53,39,49,54,52,45,50,52,48,49,52,52,45,51,52,49,50,51,50,47,50,48,42,52,52,50,36,51,50,37,52,50,58,60,52,41,10,36,82,63,79,85,53,62,73,40,60,34,25,34,31,31,38,92,87,62,53,50,29,50,35,77,60,46,71,76,74,50,41,95,69,52,86,45,48,79,74,48,44,31,31,29,33,85,72,57,44,67,36,46,64,93,44,42,64,61,51,51,52,53,50,50,51,50,50,50,50,50,53,49,46,67,66,29,74,75,72,79,72,84,82,65,72,71,69,65,61,64,60,60,63,59,64,62,57,67,62,61,66,71,76,114,130,84,77,67,79,73,74,53,74,65,38,62,57,81,76,70,73,48,79,80,76,52,70,62,79,78,58,71,69,76,54,61,63,67,50,65,70,50,49,54,51,42,18,49,52,42,44,51,38,50,51,36,40,50,50,53,39,48,54,53,45,52,53,47,50,52,52,45,52,53,47,50,51,50,48,50,48,42,52,51,50,36,51,50,38,53,52,60,60,53,40,11,36,83,63,80,85,52,63,74,40,61,35,25,34,31,32,40,91,88,61,53,51,28,50,34,80,61,47,70,76,75,50,42,96,71,52,86,47,47,80,75,48,43,32,31,29,33,85,72,57,44,67,36,45,62,93,44,43,64,60,51,51,50,53,50,50,52,50,51,50,51,51,51,49,48,66,66,29,74,76,72,79,73,83,79,63,72,72,69,66,61,66,61,61,60,62,65,61,60,68,63,59,66,72,74,112

Nearest PDB structures (foldseek):
  1yu3-assembly1_A  TM=7.350E-01  e=6.985E-02  Bordetella phage BIP-1
  1yu2-assembly1_A  TM=7.314E-01  e=6.529E-02  Bordetella phage BMP-1
  2iou-assembly1_D  TM=7.312E-01  e=1.373E-01  Rauchvirus BPP1
  8avl-assembly3_F  TM=5.005E-01  e=1.365E+00  Bacteroides fragilis YCH46
  8avm-assembly1_A  TM=5.084E-01  e=2.191E+00  Bacteroides fragilis